Protein AF-A0A2J0LNR8-F1 (afdb_monomer)

Secondary structure (DSSP, 8-state):
---------------------EEEEP-SS------EEEE-SS-TTEEEEEETTEEEEEETTTTEEEEEEE--TT---EEEEEEETTEEEEEESSEEEEEETTS-EEEEEE--GGG----EEEEETTEEEEE-SS-EEEE-TT----EEPPSS-TTS-EEEEEE-SS-EEEEETTEEEEE-TTT--EEEEEEPPP----------------------EEEE-SSEEEEE-SSEEEEEETTS--EEEEEEGGG-SS-EEEEE-SSTTSPEEEEETTEEEEEETTEEEEE-TT--S--EEEEEE-TTS-EEEEETTEEEEE---TTTT---PPPS-----TTS--HHHHHHHHHHHTT--HHHHHHHHHHHHHHTTSPEEEEEEEEE----EEE--SSS---EEEPPPEEEEEEEEE---GGGT--TTHHHHHHHHHHHHHHHHHHHHHHHHHHHHHHHHHHHHHH---HHHHHHHHHHHHHHHHHHHHHHTTTTGGGTT--

Radius of gyration: 35.41 Å; Cα contacts (8 Å, |Δi|>4): 972; chains: 1; bounding box: 135×100×76 Å

pLDDT: mean 75.42, std 16.42, range [25.52, 95.06]

Solvent-accessible surface area (backbone atoms only — not comparable to full-atom values): 28032 Å² total; per-residue (Å²): 138,88,84,85,83,84,81,82,80,80,80,79,77,80,78,75,80,79,63,57,43,34,42,69,50,60,60,67,66,98,66,70,43,35,54,38,60,29,53,44,91,80,46,69,50,34,34,35,38,31,40,94,54,30,36,30,42,34,34,68,85,77,46,44,44,45,84,40,41,74,57,62,87,85,46,87,51,68,58,27,49,45,54,50,92,83,29,38,38,39,20,21,39,58,26,32,35,42,29,39,88,88,35,57,67,45,79,72,44,77,46,55,84,74,30,41,41,22,35,15,52,37,58,46,76,70,28,39,37,38,20,14,39,30,34,41,35,33,28,54,63,95,55,83,60,74,42,76,59,76,57,86,61,72,78,35,37,23,59,41,44,46,51,63,68,71,43,42,36,39,33,34,53,41,34,31,32,44,31,34,79,89,79,56,47,56,43,80,49,45,68,58,73,68,85,79,71,74,81,71,94,63,101,57,99,63,85,78,77,79,76,73,42,43,59,63,39,71,40,70,49,92,62,39,33,39,40,32,43,72,66,24,35,34,43,25,40,72,86,37,80,53,78,42,83,52,34,55,38,91,67,51,96,54,60,73,49,24,53,37,54,55,43,99,87,47,57,48,30,36,18,12,60,62,24,42,31,34,43,55,97,62,39,75,44,74,62,51,54,65,45,74,79,37,34,19,48,22,48,46,55,37,88,79,43,29,34,42,35,25,17,41,86,42,44,31,36,34,79,43,65,86,49,77,76,61,84,70,74,82,70,94,73,73,79,84,60,81,42,48,75,52,70,70,57,53,46,50,39,24,39,59,62,69,65,48,48,72,64,58,56,54,47,52,56,50,53,55,47,52,51,31,72,57,63,50,77,46,78,49,78,47,70,63,79,69,81,40,70,45,72,47,86,58,102,75,64,84,54,77,45,77,59,84,84,52,77,48,73,48,80,47,76,47,72,53,64,58,35,62,82,59,44,84,61,50,64,58,50,50,55,52,46,50,54,40,49,54,52,40,52,52,51,48,53,50,53,52,50,44,54,53,52,34,52,51,42,56,51,46,47,74,69,50,84,52,69,71,60,37,51,55,40,49,51,51,40,51,50,38,49,52,52,47,17,69,50,23,73,49,49,54,67,70,43,48,68,74,107

Foldseek 3Di:
DDDDDDDDDDPPPPPDPDDFFWAFQQEPDPFQFWAAKEAEPPDLQWIWTDTPQFIWIDGNVVSYIDTQEGHPPPFPDFQYWYDAPQWIWTFTFQAIWIAHPNSDIDGLTGDDPCFGRQNEWDDQHQKIWTFTQFAIWIDDHPGSDIDGQDEPLGGFGWNYWDDQNAWIWTFTQQWIWTAGPVVSYIDTLDGHDQPPPPPPPDPDPDPPPRPRWGWQEWDDHQFWIWTDICQAIWIAGPVSPDIDGLEGNVQDPFDFQYWDALDPPGFIWTFGQQAIWTRDRRHTDHNPRNNHRFGWNDWDHGPQSKIWTTTSRGIIIGNDRPPVPDPPDQDPDAPDCVLADDLVVLLVLLCVVVVLDPVVLVVVVVVLLCQQVDKDKDKDKDWPPPDQWDFDPDPDTDDTGGDDTDTDIDIDIDGDNVSNVPDPCVVVSVVVNVVSVVVSVVLSVVLVVLVVVLSVLVSVLVVDPDPVVNVVSVVSNVVSLVVSCVSNVNVRVVSRRPD

Sequence (499 aa):
MRIWLIAFWVLISFGFSSRSVWLLQPVTGHLTRIDRLAGHPRDSRVFYFTSQGGLYKADLAAGQSSLLYTFPSTESSIHSLITAADTIYAAADSGVYAISEDGRGSVIFRASEDERPCAALSAIGETLFVGTSRDVKTRAAGSKSWAVLGGGFHSEPVSRLRSDGTFLYIAAGQKVYRFDPQTGQSQIIFTSASSHVEPEESDSDSPVMNSASSIKDLWVSRQKILIADSSGIFESRVDGQERRLIAAAQLLPAQIHALTVAGESAPVMAATDQGVFYLTDGHWQALRDGMESVAVYDLISMSDGSILAAAQRGIFILSDEKTLAQDAPWPPVFPDFSAEPAIRDVQSLAVHYAEVHPDKISNWRKQARFRAILPDLSIGLDRDAGEFWHWDTGPNPDQLTQGRELVDWGVSVSWDLGDLIWSSDQTSIDSRSKLMVELREDILNQVTRIYFERRRLQYELVRVSDELQKFDTDLKIQEMTALLDGFTGGKFSAAIGKK

Nearest PDB structures (foldseek):
  4a08-assembly1_A  TM=6.086E-01  e=6.485E-09  Homo sapiens
  9bbe-assembly1_A  TM=6.179E-01  e=3.170E-08  Homo sapiens
  7okq-assembly1_A  TM=6.413E-01  e=4.536E-08  Homo sapiens
  6xk9-assembly1_Y  TM=6.038E-01  e=8.829E-07  Homo sapiens
  3i7p-assembly1_A  TM=5.793E-01  e=2.863E-07  Homo sapiens

Mean predicted aligned error: 17.77 Å

Structure (mmCIF, N/CA/C/O backbone):
data_AF-A0A2J0LNR8-F1
#
_entry.id   AF-A0A2J0LNR8-F1
#
loop_
_atom_site.group_PDB
_atom_site.id
_atom_site.type_symbol
_atom_site.label_atom_id
_atom_site.label_alt_id
_atom_site.label_comp_id
_atom_site.label_asym_id
_atom_site.label_entity_id
_atom_site.label_seq_id
_atom_site.pdbx_PDB_ins_code
_atom_site.Cartn_x
_atom_site.Cartn_y
_atom_site.Cartn_z
_atom_site.occupancy
_atom_site.B_iso_or_equiv
_atom_site.auth_seq_id
_atom_site.auth_comp_id
_atom_site.auth_asym_id
_atom_site.auth_atom_id
_atom_site.pdbx_PDB_model_num
ATOM 1 N N . MET A 1 1 ? -27.598 63.183 -17.769 1.00 38.62 1 MET A N 1
ATOM 2 C CA . MET A 1 1 ? -27.177 62.402 -18.951 1.00 38.62 1 MET A CA 1
ATOM 3 C C . MET A 1 1 ? -26.540 61.118 -18.431 1.00 38.62 1 MET A C 1
ATOM 5 O O . MET A 1 1 ? -25.482 61.191 -17.826 1.00 38.62 1 MET A O 1
ATOM 9 N N . ARG A 1 2 ? -27.264 59.991 -18.476 1.00 34.44 2 ARG A N 1
ATOM 10 C CA . ARG A 1 2 ? -26.832 58.691 -17.926 1.00 34.44 2 ARG A CA 1
ATOM 11 C C . ARG A 1 2 ? -26.102 57.911 -19.020 1.00 34.44 2 ARG A C 1
ATOM 13 O O . ARG A 1 2 ? -26.686 57.711 -20.079 1.00 34.44 2 ARG A O 1
ATOM 20 N N . ILE A 1 3 ? -24.880 57.461 -18.753 1.00 35.50 3 ILE A N 1
ATOM 21 C CA . ILE A 1 3 ? -24.162 56.488 -19.585 1.00 35.50 3 ILE A CA 1
ATOM 22 C C . ILE A 1 3 ? -24.225 55.153 -18.842 1.00 35.50 3 ILE A C 1
ATOM 24 O O . ILE A 1 3 ? -23.753 55.048 -17.713 1.00 35.50 3 ILE A O 1
ATOM 28 N N . TRP A 1 4 ? -24.876 54.168 -19.459 1.00 36.56 4 TRP A N 1
ATOM 29 C CA . TRP A 1 4 ? -24.879 52.774 -19.026 1.00 36.56 4 TRP A CA 1
ATOM 30 C C . TRP A 1 4 ? -23.695 52.058 -19.676 1.00 36.56 4 TRP A C 1
ATOM 32 O O . TRP A 1 4 ? -23.565 52.068 -20.898 1.00 36.56 4 TRP A O 1
ATOM 42 N N . LEU A 1 5 ? -22.857 51.428 -18.857 1.00 32.38 5 LEU A N 1
ATOM 43 C CA . LEU A 1 5 ? -21.805 50.505 -19.277 1.00 32.38 5 LEU A CA 1
ATOM 44 C C . LEU A 1 5 ? -22.320 49.096 -18.964 1.00 32.38 5 LEU A C 1
ATOM 46 O O . LEU A 1 5 ? -22.409 48.705 -17.803 1.00 32.38 5 LEU A O 1
ATOM 50 N N . ILE A 1 6 ? -22.745 48.369 -19.997 1.00 36.88 6 ILE A N 1
ATOM 51 C CA . ILE A 1 6 ? -23.142 46.962 -19.891 1.00 36.88 6 ILE A CA 1
ATOM 52 C C . ILE A 1 6 ? -21.873 46.135 -20.096 1.00 36.88 6 ILE A C 1
ATOM 54 O O . ILE A 1 6 ? -21.364 46.039 -21.210 1.00 36.88 6 ILE A O 1
ATOM 58 N N . ALA A 1 7 ? -21.346 45.567 -19.012 1.00 30.92 7 ALA A N 1
ATOM 59 C CA . ALA A 1 7 ? -20.308 44.546 -19.061 1.00 30.92 7 ALA A CA 1
ATOM 60 C C . ALA A 1 7 ? -20.980 43.180 -19.256 1.00 30.92 7 ALA A C 1
ATOM 62 O O . ALA A 1 7 ? -21.702 42.701 -18.382 1.00 30.92 7 ALA A O 1
ATOM 63 N N . PHE A 1 8 ? -20.769 42.575 -20.422 1.00 30.36 8 PHE A N 1
ATOM 64 C CA . PHE A 1 8 ? -21.250 41.238 -20.756 1.00 30.36 8 PHE A CA 1
ATOM 65 C C . PHE A 1 8 ? -20.290 40.213 -20.132 1.00 30.36 8 PHE A C 1
ATOM 67 O O . PHE A 1 8 ? -19.187 40.004 -20.631 1.00 30.36 8 PHE A O 1
ATOM 74 N N . TRP A 1 9 ? -20.675 39.610 -19.006 1.00 29.94 9 TRP A N 1
ATOM 75 C CA . TRP A 1 9 ? -19.974 38.449 -18.454 1.00 29.94 9 TRP A CA 1
ATOM 76 C C . TRP A 1 9 ? -20.380 37.210 -19.254 1.00 29.94 9 TRP A C 1
ATOM 78 O O . TRP A 1 9 ? -21.491 36.702 -19.109 1.00 29.94 9 TRP A O 1
ATOM 88 N N . VAL A 1 10 ? -19.480 36.725 -20.110 1.00 28.36 10 VAL A N 1
ATOM 89 C CA . VAL A 1 10 ? -19.582 35.381 -20.687 1.00 28.36 10 VAL A CA 1
ATOM 90 C C . VAL A 1 10 ? -19.188 34.397 -19.588 1.00 28.36 10 VAL A C 1
ATOM 92 O O . VAL A 1 10 ? -18.012 34.235 -19.273 1.00 28.36 10 VAL A O 1
ATOM 95 N N . LEU A 1 11 ? -20.188 33.772 -18.966 1.00 30.03 11 LEU A N 1
ATOM 96 C CA . LEU A 1 11 ? -19.998 32.580 -18.146 1.00 30.03 11 LEU A CA 1
ATOM 97 C C . LEU A 1 11 ? -19.557 31.440 -19.071 1.00 30.03 11 LEU A C 1
ATOM 99 O O . LEU A 1 11 ? -20.366 30.877 -19.806 1.00 30.03 11 LEU A O 1
ATOM 103 N N . ILE A 1 12 ? -18.264 31.120 -19.044 1.00 29.30 12 ILE A N 1
ATOM 104 C CA . ILE A 1 12 ? -17.744 29.869 -19.593 1.00 29.30 12 ILE A CA 1
ATOM 105 C C . ILE A 1 12 ? -18.153 28.774 -18.611 1.00 29.30 12 ILE A C 1
ATOM 107 O O . ILE A 1 12 ? -17.525 28.563 -17.573 1.00 29.30 12 ILE A O 1
ATOM 111 N N . SER A 1 13 ? -19.263 28.116 -18.919 1.00 25.52 13 SER A N 1
ATOM 112 C CA . SER A 1 13 ? -19.670 26.872 -18.283 1.00 25.52 13 SER A CA 1
ATOM 113 C C . SER A 1 13 ? -18.634 25.809 -18.650 1.00 25.52 13 SER A C 1
ATOM 115 O O . SER A 1 13 ? -18.657 25.281 -19.760 1.00 25.52 13 SER A O 1
ATOM 117 N N . PHE A 1 14 ? -17.701 25.509 -17.747 1.00 30.00 14 PHE A N 1
ATOM 118 C CA . PHE A 1 14 ? -16.858 24.322 -17.865 1.00 30.00 14 PHE A CA 1
ATOM 119 C C . PHE A 1 14 ? -17.762 23.087 -17.801 1.00 30.00 14 PHE A C 1
ATOM 121 O O . PHE A 1 14 ? -18.180 22.653 -16.728 1.00 30.00 14 PHE A O 1
ATOM 128 N N . GLY A 1 15 ? -18.099 22.537 -18.964 1.00 26.75 15 GLY A N 1
ATOM 129 C CA . GLY A 1 15 ? -18.633 21.189 -19.075 1.00 26.75 15 GLY A CA 1
ATOM 130 C C . GLY A 1 15 ? -17.503 20.204 -18.810 1.00 26.75 15 GLY A C 1
ATOM 131 O O . GLY A 1 15 ? -16.848 19.760 -19.745 1.00 26.75 15 GLY A O 1
ATOM 132 N N . PHE A 1 16 ? -17.235 19.898 -17.541 1.00 30.64 16 PHE A N 1
ATOM 133 C CA . PHE A 1 16 ? -16.340 18.805 -17.175 1.00 30.64 16 PHE A CA 1
ATOM 134 C C . PHE A 1 16 ? -16.970 17.490 -17.647 1.00 30.64 16 PHE A C 1
ATOM 136 O O . PHE A 1 16 ? -17.962 17.037 -17.076 1.00 30.64 16 PHE A O 1
ATOM 143 N N . SER A 1 17 ? -16.413 16.865 -18.688 1.00 33.03 17 SER A N 1
ATOM 144 C CA . SER A 1 17 ? -16.651 15.439 -18.906 1.00 33.03 17 SER A CA 1
ATOM 145 C C . SER A 1 17 ? -15.906 14.697 -17.796 1.00 33.03 17 SER A C 1
ATOM 147 O O . SER A 1 17 ? -14.675 14.703 -17.772 1.00 33.03 17 SER A O 1
ATOM 149 N N . SER A 1 18 ? -16.642 14.121 -16.849 1.00 38.06 18 SER A N 1
ATOM 150 C CA . SER A 1 18 ? -16.108 13.328 -15.742 1.00 38.06 18 SER A CA 1
ATOM 151 C C . SER A 1 18 ? -15.303 12.152 -16.295 1.00 38.06 18 SER A C 1
ATOM 153 O O . SER A 1 18 ? -15.901 11.222 -16.824 1.00 38.06 18 SER A O 1
ATOM 155 N N . ARG A 1 19 ? -13.970 12.191 -16.224 1.00 44.50 19 ARG A N 1
ATOM 156 C CA . ARG A 1 19 ? -13.116 11.000 -16.332 1.00 44.50 19 ARG A CA 1
ATOM 157 C C . ARG A 1 19 ? -12.392 10.803 -15.006 1.00 44.50 19 ARG A C 1
ATOM 159 O O . ARG A 1 19 ? -11.930 11.764 -14.396 1.00 44.50 19 ARG A O 1
ATOM 166 N N . SER A 1 20 ? -12.268 9.544 -14.609 1.00 51.78 20 SER A N 1
ATOM 167 C CA . SER A 1 20 ? -11.543 9.079 -13.427 1.00 51.78 20 SER A CA 1
ATOM 168 C C . SER A 1 20 ? -10.029 9.174 -13.662 1.00 51.78 20 SER A C 1
ATOM 170 O O . SER A 1 20 ? -9.420 8.214 -14.121 1.00 51.78 20 SER A O 1
ATOM 172 N N . VAL A 1 21 ? -9.424 10.335 -13.400 1.00 55.66 21 VAL A N 1
ATOM 173 C CA . VAL A 1 21 ? -7.973 10.559 -13.552 1.00 55.66 21 VAL A CA 1
ATOM 174 C C . VAL A 1 21 ? -7.327 10.683 -12.177 1.00 55.66 21 VAL A C 1
ATOM 176 O O . VAL A 1 21 ? -7.830 11.418 -11.326 1.00 55.66 21 VAL A O 1
ATOM 179 N N . TRP A 1 22 ? -6.204 9.996 -11.971 1.00 64.94 22 TRP A N 1
ATOM 180 C CA . TRP A 1 22 ? -5.363 10.200 -10.798 1.00 64.94 22 TRP A CA 1
ATOM 181 C C . TRP A 1 22 ? -4.714 11.579 -10.855 1.00 64.94 22 TRP A C 1
ATOM 183 O O . TRP A 1 22 ? -3.966 11.899 -11.777 1.00 64.94 22 TRP A O 1
ATOM 193 N N . LEU A 1 23 ? -4.965 12.395 -9.844 1.00 57.62 23 LEU A N 1
ATOM 194 C CA . LEU A 1 23 ? -4.319 13.686 -9.685 1.00 57.62 23 LEU A CA 1
ATOM 195 C C . LEU A 1 23 ? -3.200 13.543 -8.661 1.00 57.62 23 LEU A C 1
ATOM 197 O O . LEU A 1 23 ? -3.458 13.224 -7.500 1.00 57.62 23 LEU A O 1
ATOM 201 N N . LEU A 1 24 ? -1.955 13.769 -9.092 1.00 63.88 24 LEU A N 1
ATOM 202 C CA . LEU A 1 24 ? -0.829 13.890 -8.172 1.00 63.88 24 LEU A CA 1
ATOM 203 C C . LEU A 1 24 ? -1.090 15.086 -7.260 1.00 63.88 24 LEU A C 1
ATOM 205 O O . LEU A 1 24 ? -1.192 16.224 -7.722 1.00 63.88 24 LEU A O 1
ATOM 209 N N . GLN A 1 25 ? -1.160 14.830 -5.962 1.00 62.31 25 GLN A N 1
ATOM 210 C CA . GLN A 1 25 ? -1.239 15.895 -4.990 1.00 62.31 25 GLN A CA 1
ATOM 211 C C . GLN A 1 25 ? 0.173 16.423 -4.732 1.00 62.31 25 GLN A C 1
ATOM 213 O O . GLN A 1 25 ? 1.034 15.652 -4.296 1.00 62.31 25 GLN A O 1
ATOM 218 N N . PRO A 1 26 ? 0.451 17.715 -4.983 1.00 53.97 26 PRO A N 1
ATOM 219 C CA . PRO A 1 26 ? 1.722 18.292 -4.595 1.00 53.97 26 PRO A CA 1
ATOM 220 C C . PRO A 1 26 ? 1.810 18.246 -3.071 1.00 53.97 26 PRO A C 1
ATOM 222 O O . PRO A 1 26 ? 0.948 18.758 -2.361 1.00 53.97 26 PRO A O 1
ATOM 225 N N . VAL A 1 27 ? 2.852 17.593 -2.573 1.00 59.16 27 VAL A N 1
ATOM 226 C CA . VAL A 1 27 ? 3.160 17.540 -1.148 1.00 59.16 27 VAL A CA 1
ATOM 227 C C . VAL A 1 27 ? 4.401 18.391 -0.934 1.00 59.16 27 VAL A C 1
ATOM 229 O O . VAL A 1 27 ? 5.381 18.275 -1.672 1.00 59.16 27 VAL A O 1
ATOM 232 N N . THR A 1 28 ? 4.362 19.301 0.033 1.00 51.78 28 THR A N 1
ATOM 233 C CA . THR A 1 28 ? 5.479 20.216 0.274 1.00 51.78 28 THR A CA 1
ATOM 234 C C . THR A 1 28 ? 6.602 19.485 1.007 1.00 51.78 28 THR A C 1
ATOM 236 O O . THR A 1 28 ? 6.441 19.096 2.162 1.00 51.78 28 THR A O 1
ATOM 239 N N . GLY A 1 29 ? 7.753 19.335 0.346 1.00 50.97 29 GLY A N 1
ATOM 240 C CA . GLY A 1 29 ? 8.950 18.672 0.879 1.00 50.97 29 GLY A CA 1
ATOM 241 C C . GLY A 1 29 ? 9.417 17.514 -0.007 1.00 50.97 29 GLY A C 1
ATOM 242 O O . GLY A 1 29 ? 8.621 16.898 -0.708 1.00 50.97 29 GLY A O 1
ATOM 243 N N . HIS A 1 30 ? 10.719 17.210 0.001 1.00 54.03 30 HIS A N 1
ATOM 244 C CA . HIS A 1 30 ? 11.277 16.047 -0.704 1.00 54.03 30 HIS A CA 1
ATOM 245 C C . HIS A 1 30 ? 10.894 14.744 0.017 1.00 54.03 30 HIS A C 1
ATOM 247 O O . HIS A 1 30 ? 11.699 14.157 0.736 1.00 54.03 30 HIS A O 1
ATOM 253 N N . LEU A 1 31 ? 9.650 14.302 -0.150 1.00 62.53 31 LEU A N 1
ATOM 254 C CA . LEU A 1 31 ? 9.167 13.023 0.364 1.00 62.53 31 LEU A CA 1
ATOM 255 C C . LEU A 1 31 ? 9.385 11.948 -0.703 1.00 62.53 31 LEU A C 1
ATOM 257 O O . LEU A 1 31 ? 9.000 12.118 -1.857 1.00 62.53 31 LEU A O 1
ATOM 261 N N . THR A 1 32 ? 10.045 10.853 -0.327 1.00 65.44 32 THR A N 1
ATOM 262 C CA . THR A 1 32 ? 10.521 9.829 -1.277 1.00 65.44 32 THR A CA 1
ATOM 263 C C . THR A 1 32 ? 9.726 8.532 -1.243 1.00 65.44 32 THR A C 1
ATOM 265 O O . THR A 1 32 ? 9.966 7.668 -2.079 1.00 65.44 32 THR A O 1
ATOM 268 N N . ARG A 1 33 ? 8.894 8.326 -0.217 1.00 81.19 33 ARG A N 1
ATOM 269 C CA . ARG A 1 33 ? 8.086 7.119 -0.037 1.00 81.19 33 ARG A CA 1
ATOM 270 C C . ARG A 1 33 ? 7.008 7.375 1.004 1.00 81.19 33 ARG A C 1
ATOM 272 O O . ARG A 1 33 ? 7.315 7.831 2.100 1.00 81.19 33 ARG A O 1
ATOM 279 N N . ILE A 1 34 ? 5.771 7.045 0.657 1.00 85.00 34 ILE A N 1
ATOM 280 C CA . ILE A 1 34 ? 4.620 7.184 1.544 1.00 85.00 34 ILE A CA 1
ATOM 281 C C . ILE A 1 34 ? 4.162 5.786 1.926 1.00 85.00 34 ILE A C 1
ATOM 283 O O . ILE A 1 34 ? 3.877 4.971 1.052 1.00 85.00 34 ILE 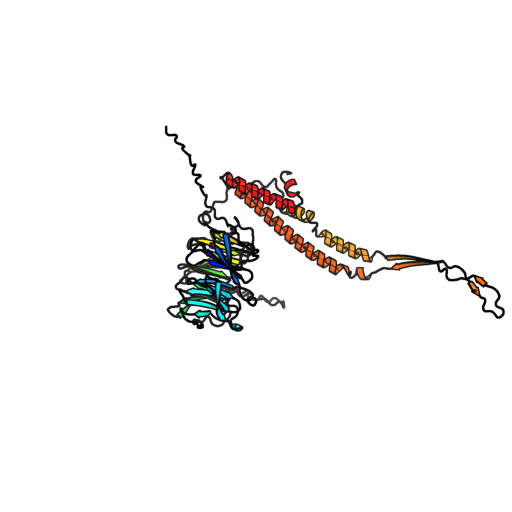A O 1
ATOM 287 N N . ASP A 1 35 ? 4.149 5.502 3.224 1.00 87.00 35 ASP A N 1
ATOM 288 C CA . ASP A 1 35 ? 3.966 4.140 3.724 1.00 87.00 35 ASP A CA 1
ATOM 289 C C . ASP A 1 35 ? 2.505 3.831 4.058 1.00 87.00 35 ASP A C 1
ATOM 291 O O . ASP A 1 35 ? 2.012 2.756 3.712 1.00 87.00 35 ASP A O 1
ATOM 295 N N . ARG A 1 36 ? 1.813 4.754 4.738 1.00 90.50 36 ARG A N 1
ATOM 296 C CA . ARG A 1 36 ? 0.433 4.575 5.214 1.00 90.50 36 ARG A CA 1
ATOM 297 C C . ARG A 1 36 ? -0.382 5.850 5.104 1.00 90.50 36 ARG A C 1
ATOM 299 O O . ARG A 1 36 ? 0.167 6.943 5.257 1.00 90.50 36 ARG A O 1
ATOM 306 N N . LEU A 1 37 ? -1.686 5.683 4.896 1.00 92.06 37 LEU A N 1
ATOM 307 C CA . LEU A 1 37 ? -2.675 6.756 4.816 1.00 92.06 37 LEU A CA 1
ATOM 308 C C . LEU A 1 37 ? -3.789 6.577 5.849 1.00 92.06 37 LEU A C 1
ATOM 310 O O . LEU A 1 37 ? -4.173 5.463 6.193 1.00 92.06 37 LEU A O 1
ATOM 314 N N . ALA A 1 38 ? -4.345 7.692 6.314 1.00 91.62 38 ALA A N 1
ATOM 315 C CA . ALA A 1 38 ? -5.587 7.719 7.075 1.00 91.62 38 ALA A CA 1
ATOM 316 C C . ALA A 1 38 ? -6.373 8.997 6.762 1.00 91.62 38 ALA A C 1
ATOM 318 O O . ALA A 1 38 ? -5.840 10.098 6.865 1.00 91.62 38 ALA A O 1
ATOM 319 N N . GLY A 1 39 ? -7.644 8.863 6.390 1.00 88.75 39 GLY A N 1
ATOM 320 C CA . GLY A 1 39 ? -8.534 10.007 6.178 1.00 88.75 39 GLY A CA 1
ATOM 321 C C . GLY A 1 39 ? -9.025 10.583 7.502 1.00 88.75 39 GLY A C 1
ATOM 322 O O . GLY A 1 39 ? -9.144 9.855 8.481 1.00 88.75 39 GLY A O 1
ATOM 323 N N . HIS A 1 40 ? -9.336 11.876 7.558 1.00 86.81 40 HIS A N 1
ATOM 324 C CA . HIS A 1 40 ? -9.956 12.459 8.745 1.00 86.81 40 HIS A CA 1
ATOM 325 C C . HIS A 1 40 ? -11.410 11.957 8.893 1.00 86.81 40 HIS A C 1
ATOM 327 O O . HIS A 1 40 ? -12.162 11.911 7.920 1.00 86.81 40 HIS A O 1
ATOM 333 N N . PRO A 1 41 ? -11.886 11.642 10.115 1.00 80.50 41 PRO A N 1
ATOM 334 C CA . PRO A 1 41 ? -13.186 10.988 10.332 1.00 80.50 41 PRO A CA 1
ATOM 335 C C . PRO A 1 41 ? -14.427 11.836 9.995 1.00 80.50 41 PRO A C 1
ATOM 337 O O . PRO A 1 41 ? -15.550 11.358 10.134 1.00 80.50 41 PRO A O 1
ATOM 340 N N . ARG A 1 42 ? -14.257 13.109 9.622 1.00 81.38 42 ARG A N 1
ATOM 341 C CA . ARG A 1 42 ? -15.347 14.093 9.474 1.00 81.38 42 ARG A CA 1
ATOM 342 C C . ARG A 1 42 ? -15.088 15.059 8.328 1.00 81.38 42 ARG A C 1
ATOM 344 O O . ARG A 1 42 ? -16.026 15.411 7.625 1.00 81.38 42 ARG A O 1
ATOM 351 N N . ASP A 1 43 ? -13.837 15.469 8.145 1.00 84.19 43 ASP A N 1
ATOM 352 C CA . ASP A 1 43 ? -13.436 16.350 7.056 1.00 84.19 43 ASP A CA 1
ATOM 353 C C . ASP A 1 43 ? -12.845 15.537 5.900 1.00 84.19 43 ASP A C 1
ATOM 355 O O . ASP A 1 43 ? -11.756 14.985 6.017 1.00 84.19 43 ASP A O 1
ATOM 359 N N . SER A 1 44 ? -13.545 15.463 4.768 1.00 81.44 44 SER A N 1
ATOM 360 C CA . SER A 1 44 ? -13.044 14.721 3.607 1.00 81.44 44 SER A CA 1
ATOM 361 C C . SER A 1 44 ? -11.856 15.401 2.920 1.00 81.44 44 SER A C 1
ATOM 363 O O . SER A 1 44 ? -11.228 14.789 2.067 1.00 81.44 44 SER A O 1
ATOM 365 N N . ARG A 1 45 ? -11.513 16.644 3.292 1.00 82.56 45 ARG A N 1
ATOM 366 C CA . ARG A 1 45 ? -10.379 17.392 2.723 1.00 82.56 45 ARG A CA 1
ATOM 367 C C . ARG A 1 45 ? -9.063 17.097 3.417 1.00 82.56 45 ARG A C 1
ATOM 369 O O . ARG A 1 45 ? -8.007 17.364 2.852 1.00 82.56 45 ARG A O 1
ATOM 376 N N . VAL A 1 46 ? -9.121 16.588 4.642 1.00 87.69 46 VAL A N 1
ATOM 377 C CA . VAL A 1 46 ? -7.945 16.393 5.480 1.00 87.69 46 VAL A CA 1
ATOM 378 C C . VAL A 1 46 ? -7.607 14.916 5.539 1.00 87.69 46 VAL A C 1
ATOM 380 O O . VAL A 1 46 ? -8.456 14.068 5.813 1.00 87.69 46 VAL A O 1
ATOM 383 N N . PHE A 1 47 ? -6.334 14.608 5.342 1.00 90.38 47 PHE A N 1
ATOM 384 C CA . PHE A 1 47 ? -5.815 13.267 5.551 1.00 90.38 47 PHE A CA 1
ATOM 385 C C . PHE A 1 47 ? -4.421 13.316 6.166 1.00 90.38 47 PHE A C 1
ATOM 387 O O . PHE A 1 47 ? -3.738 14.343 6.198 1.00 90.38 47 PHE A O 1
ATOM 394 N N . TYR A 1 48 ? -4.016 12.168 6.677 1.00 91.81 48 TYR A N 1
ATOM 395 C CA . TYR A 1 48 ? -2.768 11.950 7.370 1.00 91.81 48 TYR A CA 1
ATOM 396 C C . TYR A 1 48 ? -1.972 10.882 6.644 1.00 91.81 48 TYR A C 1
ATOM 398 O O . TYR A 1 48 ? -2.537 9.907 6.143 1.00 91.81 48 TYR A O 1
ATOM 406 N N . PHE A 1 49 ? -0.659 11.054 6.596 1.00 91.56 49 PHE A N 1
ATOM 407 C CA . PHE A 1 49 ? 0.216 10.084 5.958 1.00 91.56 49 PHE A CA 1
ATOM 408 C C . PHE A 1 49 ? 1.551 9.968 6.678 1.00 91.56 49 PHE A C 1
ATOM 410 O O . PHE A 1 49 ? 2.010 10.915 7.323 1.00 91.56 49 PHE A O 1
ATOM 417 N N . THR A 1 50 ? 2.187 8.806 6.557 1.00 90.62 50 THR A N 1
ATOM 418 C CA . THR A 1 50 ? 3.528 8.577 7.102 1.00 90.62 50 THR A CA 1
ATOM 419 C C . THR A 1 50 ? 4.574 8.487 6.004 1.00 90.62 50 THR A C 1
ATOM 421 O O . THR A 1 50 ? 4.363 7.828 4.987 1.00 90.62 50 THR A O 1
ATOM 424 N N . SER A 1 51 ? 5.716 9.134 6.225 1.00 87.06 51 SER A N 1
ATOM 425 C CA . SER A 1 51 ? 6.882 9.084 5.339 1.00 87.06 51 SER A CA 1
ATOM 426 C C . SER A 1 51 ? 8.151 9.248 6.166 1.00 87.06 51 SER A C 1
ATOM 428 O O . SER A 1 51 ? 8.235 10.173 6.972 1.00 87.06 51 SER A O 1
ATOM 430 N N . GLN A 1 52 ? 9.144 8.377 5.958 1.00 82.00 52 GLN A N 1
ATOM 431 C CA . GLN A 1 52 ? 10.471 8.455 6.598 1.00 82.00 52 GLN A CA 1
ATOM 432 C C . GLN A 1 52 ? 10.424 8.626 8.137 1.00 82.00 52 GLN A C 1
ATOM 434 O O . GLN A 1 52 ? 11.209 9.375 8.713 1.00 82.00 52 GLN A O 1
ATOM 439 N N . GLY A 1 53 ? 9.477 7.971 8.817 1.00 81.19 53 GLY A N 1
ATOM 440 C CA . GLY A 1 53 ? 9.330 8.083 10.278 1.00 81.19 53 GLY A CA 1
ATOM 441 C C . GLY A 1 53 ? 8.705 9.400 10.769 1.00 81.19 53 GLY A C 1
ATOM 442 O O . GLY A 1 53 ? 8.702 9.669 11.969 1.00 81.19 53 GLY A O 1
ATOM 443 N N . GLY A 1 54 ? 8.145 10.218 9.875 1.00 88.12 54 GLY A N 1
ATOM 444 C CA . GLY A 1 54 ? 7.287 11.355 10.210 1.00 88.12 54 GLY A CA 1
ATOM 445 C C . GLY A 1 54 ? 5.814 11.065 9.920 1.00 88.12 54 GLY A C 1
ATOM 446 O O . GLY A 1 54 ? 5.491 10.345 8.975 1.00 88.12 54 GLY A O 1
ATOM 447 N N . LEU A 1 55 ? 4.924 11.648 10.721 1.00 91.88 55 LEU A N 1
ATOM 448 C CA . LEU A 1 55 ? 3.490 11.760 10.470 1.00 91.88 55 LEU A CA 1
ATOM 449 C C . LEU A 1 55 ? 3.187 13.176 9.982 1.00 91.88 55 LEU A C 1
ATOM 451 O O . LEU A 1 55 ? 3.516 14.154 10.656 1.00 91.88 55 LEU A O 1
ATOM 455 N N . TYR A 1 56 ? 2.515 13.279 8.846 1.00 90.44 56 TYR A N 1
ATOM 456 C CA . TYR A 1 56 ? 2.172 14.538 8.201 1.00 90.44 56 TYR A CA 1
ATOM 457 C C . TYR A 1 56 ? 0.656 14.695 8.109 1.00 90.44 56 TYR A C 1
ATOM 459 O O . TYR A 1 56 ? -0.068 13.712 7.945 1.00 90.44 56 TYR A O 1
ATOM 467 N N . LYS A 1 57 ? 0.190 15.941 8.194 1.00 90.81 57 LYS A N 1
ATOM 468 C CA . LYS A 1 57 ? -1.191 16.347 7.920 1.00 90.81 57 LYS A CA 1
ATOM 469 C C . LYS A 1 57 ? -1.218 17.052 6.571 1.00 90.81 57 LYS A C 1
ATOM 471 O O . LYS A 1 57 ? -0.421 17.963 6.356 1.00 90.81 57 LYS A O 1
ATOM 476 N N . ALA A 1 58 ? -2.118 16.650 5.684 1.00 87.56 58 ALA A N 1
ATOM 477 C CA . ALA A 1 58 ? -2.311 17.276 4.383 1.00 87.56 58 ALA A CA 1
ATOM 478 C C . ALA A 1 58 ? -3.755 17.733 4.188 1.00 87.56 58 ALA A C 1
ATOM 480 O O . ALA A 1 58 ? -4.696 17.100 4.668 1.00 87.56 58 ALA A O 1
ATOM 481 N N . ASP A 1 59 ? -3.896 18.839 3.460 1.00 83.62 59 ASP A N 1
ATOM 482 C CA . ASP A 1 59 ? -5.171 19.393 3.015 1.00 83.62 59 ASP A CA 1
ATOM 483 C C . ASP A 1 59 ? -5.252 19.300 1.484 1.00 83.62 59 ASP A C 1
ATOM 485 O O . ASP A 1 59 ? -4.399 19.829 0.759 1.00 83.62 59 ASP A O 1
ATOM 489 N N . LEU A 1 60 ? -6.278 18.599 1.000 1.00 74.62 60 LEU A N 1
ATOM 490 C CA . LEU A 1 60 ? -6.568 18.371 -0.414 1.00 74.62 60 LEU A CA 1
ATOM 491 C C . LEU A 1 60 ? -6.844 19.667 -1.182 1.00 74.62 60 LEU A C 1
ATOM 493 O O . LEU A 1 60 ? -6.435 19.786 -2.334 1.00 74.62 60 LEU A O 1
ATOM 497 N N . ALA A 1 61 ? -7.510 20.645 -0.566 1.00 70.88 61 ALA A N 1
ATOM 498 C CA . ALA A 1 61 ? -7.870 21.901 -1.220 1.00 70.88 61 ALA A CA 1
ATOM 499 C C . ALA A 1 61 ? -6.689 22.875 -1.282 1.00 70.88 61 ALA A C 1
ATOM 501 O O . ALA A 1 61 ? -6.530 23.597 -2.267 1.00 70.88 61 ALA A O 1
ATOM 502 N N . ALA A 1 62 ? -5.864 22.903 -0.233 1.00 67.75 62 ALA A N 1
ATOM 503 C CA . ALA A 1 62 ? -4.711 23.796 -0.169 1.00 67.75 62 ALA A CA 1
ATOM 504 C C . ALA A 1 62 ? -3.474 23.242 -0.897 1.00 67.75 62 ALA A C 1
ATOM 506 O O . ALA A 1 62 ? -2.578 24.018 -1.230 1.00 67.75 62 ALA A O 1
ATOM 507 N N . GLY A 1 63 ? -3.389 21.921 -1.115 1.00 68.19 63 GLY A N 1
ATOM 508 C CA . GLY A 1 63 ? -2.184 21.279 -1.657 1.00 68.19 63 GLY A CA 1
ATOM 509 C C . GLY A 1 63 ? -0.964 21.470 -0.749 1.00 68.19 63 GLY A C 1
ATOM 510 O O . GLY A 1 63 ? 0.168 21.552 -1.218 1.00 68.19 63 GLY A O 1
ATOM 511 N N . GLN A 1 64 ? -1.201 21.626 0.555 1.00 74.00 64 GLN A N 1
ATOM 512 C CA . GLN A 1 64 ? -0.171 21.867 1.559 1.00 74.00 64 GLN A CA 1
ATOM 513 C C . GLN A 1 64 ? -0.123 20.704 2.539 1.00 74.00 64 GLN A C 1
ATOM 515 O O . GLN A 1 64 ? -1.155 20.143 2.913 1.00 74.00 64 GLN A O 1
ATOM 520 N N . SER A 1 65 ? 1.088 20.379 2.985 1.00 83.81 65 SER A N 1
ATOM 521 C CA . SER A 1 65 ? 1.316 19.376 4.018 1.00 83.81 65 SER A CA 1
ATOM 522 C C . SER A 1 65 ? 2.250 19.905 5.094 1.00 83.81 65 SER A C 1
ATOM 524 O O . SER A 1 65 ? 3.287 20.494 4.789 1.00 83.81 65 SER A O 1
ATOM 526 N N . SER A 1 66 ? 1.934 19.635 6.352 1.00 86.25 66 SER A N 1
ATOM 527 C CA . SER A 1 66 ? 2.779 19.985 7.490 1.00 86.25 66 SER A CA 1
ATOM 528 C C . SER A 1 66 ? 3.165 18.742 8.281 1.00 86.25 66 SER A C 1
ATOM 530 O O . SER A 1 66 ? 2.393 17.790 8.407 1.00 86.25 66 SER A O 1
ATOM 532 N N . LEU A 1 67 ? 4.391 18.739 8.807 1.00 89.31 67 LEU A N 1
ATOM 533 C CA . LEU A 1 67 ? 4.837 17.717 9.748 1.00 89.31 67 LEU A CA 1
ATOM 534 C C . LEU A 1 67 ? 4.062 17.892 11.056 1.00 89.31 67 LEU A C 1
ATOM 536 O O . LEU A 1 67 ? 4.121 18.955 11.672 1.00 89.31 67 LEU A O 1
ATOM 540 N N . LEU A 1 68 ? 3.350 16.846 11.465 1.00 90.56 68 LEU A N 1
ATOM 541 C CA . LEU A 1 68 ? 2.529 16.838 12.670 1.00 90.56 68 LEU A CA 1
ATOM 542 C C . LEU A 1 68 ? 3.269 16.205 13.851 1.00 90.56 68 LEU A C 1
ATOM 544 O O . LEU A 1 68 ? 3.208 16.715 14.966 1.00 90.56 68 LEU A O 1
ATOM 548 N N . TYR A 1 69 ? 3.967 15.093 13.615 1.00 90.62 69 TYR A N 1
ATOM 549 C CA . TYR A 1 69 ? 4.698 14.370 14.653 1.00 90.62 69 TYR A CA 1
ATOM 550 C C . TYR A 1 69 ? 5.886 13.613 14.057 1.00 90.62 69 TYR A C 1
ATOM 552 O O . TYR A 1 69 ? 5.781 13.050 12.971 1.00 90.62 69 TYR A O 1
ATOM 560 N N . THR A 1 70 ? 7.000 13.556 14.783 1.00 91.25 70 THR A N 1
ATOM 561 C CA . THR A 1 70 ? 8.171 12.754 14.404 1.00 91.25 70 THR A CA 1
ATOM 562 C C . THR A 1 70 ? 8.269 11.562 15.336 1.00 91.25 70 THR A C 1
ATOM 564 O O . THR A 1 70 ? 8.361 11.733 16.555 1.00 91.25 70 THR A O 1
ATOM 567 N N . PHE A 1 71 ? 8.251 10.355 14.774 1.00 88.75 71 PHE A N 1
ATOM 568 C CA . PHE A 1 71 ? 8.438 9.145 15.561 1.00 88.75 71 PHE A CA 1
ATOM 569 C C . PHE A 1 71 ? 9.895 9.038 16.042 1.00 88.75 71 PHE A C 1
ATOM 571 O O . PHE A 1 71 ? 10.808 9.566 15.400 1.00 88.75 71 PHE A O 1
ATOM 578 N N . PRO A 1 72 ? 10.144 8.373 17.184 1.00 86.19 72 PRO A N 1
ATOM 579 C CA . PRO A 1 72 ? 11.504 8.082 17.621 1.00 86.19 72 PRO A CA 1
ATOM 580 C C . PRO A 1 72 ? 12.280 7.318 16.542 1.00 86.19 72 PRO A C 1
ATOM 582 O O . PRO A 1 72 ? 11.724 6.438 15.892 1.00 86.19 72 PRO A O 1
ATOM 585 N N . SER A 1 73 ? 13.582 7.585 16.406 1.00 77.12 73 SER A N 1
ATOM 586 C CA . SER A 1 73 ? 14.447 6.921 15.413 1.00 77.12 73 SER A CA 1
ATOM 587 C C . SER A 1 73 ? 14.586 5.405 15.601 1.00 77.12 73 SER A C 1
ATOM 589 O O . SER A 1 73 ? 15.140 4.730 14.740 1.00 77.12 73 SER A O 1
ATOM 591 N N . THR A 1 74 ? 14.115 4.871 16.730 1.00 74.06 74 THR A N 1
ATOM 592 C CA . THR A 1 74 ? 14.042 3.432 17.000 1.00 74.06 74 THR A CA 1
ATOM 593 C C . THR A 1 74 ? 12.926 2.735 16.231 1.00 74.06 74 THR A C 1
ATOM 595 O O . THR A 1 74 ? 12.976 1.517 16.093 1.00 74.06 74 THR A O 1
ATOM 598 N N . GLU A 1 75 ? 11.919 3.472 15.757 1.00 78.88 75 GLU A N 1
ATOM 599 C CA . GLU A 1 75 ? 10.843 2.902 14.951 1.00 78.88 75 GLU A CA 1
ATOM 600 C C . GLU A 1 75 ? 11.302 2.794 13.502 1.00 78.88 75 GLU A C 1
ATOM 602 O O . GLU A 1 75 ? 11.548 3.802 12.837 1.00 78.88 75 GLU A O 1
ATOM 607 N N . SER A 1 76 ? 11.421 1.561 13.011 1.00 69.75 76 SER A N 1
ATOM 608 C CA . SER A 1 76 ? 11.886 1.318 11.648 1.00 69.75 76 SER A CA 1
ATOM 609 C C . SER A 1 76 ? 10.762 1.478 10.627 1.00 69.75 76 SER A C 1
ATOM 611 O O . SER A 1 76 ? 11.016 1.813 9.470 1.00 69.75 76 SER A O 1
ATOM 613 N N . SER A 1 77 ? 9.510 1.244 11.036 1.00 82.94 77 SER A N 1
ATOM 614 C CA . SER A 1 77 ? 8.340 1.323 10.162 1.00 82.94 77 SER A CA 1
ATOM 615 C C . SER A 1 77 ? 7.039 1.536 10.938 1.00 82.94 77 SER A C 1
ATOM 617 O O . SER A 1 77 ? 6.868 1.054 12.058 1.00 82.94 77 SER A O 1
ATOM 619 N N . ILE A 1 78 ? 6.096 2.239 10.306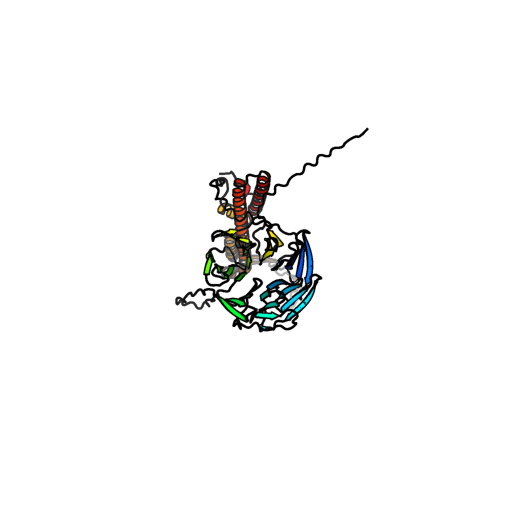 1.00 91.00 78 ILE A N 1
ATOM 620 C CA . ILE A 1 78 ? 4.707 2.339 10.767 1.00 91.00 78 ILE A CA 1
ATOM 621 C C . ILE A 1 78 ? 3.867 1.353 9.955 1.00 91.00 78 ILE A C 1
ATOM 623 O O . ILE A 1 78 ? 3.763 1.471 8.734 1.00 91.00 78 ILE A O 1
ATOM 627 N N . HIS A 1 79 ? 3.266 0.374 10.629 1.00 91.12 79 HIS A N 1
ATOM 628 C CA . HIS A 1 79 ? 2.548 -0.728 9.979 1.00 91.12 79 HIS A CA 1
ATOM 629 C C . HIS A 1 79 ? 1.078 -0.426 9.731 1.00 91.12 79 HIS A C 1
ATOM 631 O O . HIS A 1 79 ? 0.512 -0.939 8.766 1.00 91.12 79 HIS A O 1
ATOM 637 N N . SER A 1 80 ? 0.461 0.410 10.569 1.00 92.31 80 SER A N 1
ATOM 638 C CA . SER A 1 80 ? -0.953 0.774 10.463 1.00 92.31 80 SER A CA 1
ATOM 639 C C . SER A 1 80 ? -1.191 2.191 10.975 1.00 92.31 80 SER A C 1
ATOM 641 O O . SER A 1 80 ? -0.635 2.586 12.000 1.00 92.31 80 SER A O 1
ATOM 643 N N . LEU A 1 81 ? -2.071 2.928 10.297 1.00 94.31 81 LEU A N 1
ATOM 644 C CA . LEU A 1 81 ? -2.493 4.278 10.666 1.00 94.31 81 LEU A CA 1
ATOM 645 C C . LEU A 1 81 ? -4.023 4.348 10.623 1.00 94.31 81 LEU A C 1
ATOM 647 O O . LEU A 1 81 ? -4.623 3.944 9.632 1.00 94.31 81 LEU A O 1
ATOM 651 N N . ILE A 1 82 ? -4.657 4.828 11.694 1.00 93.88 82 ILE A N 1
ATOM 652 C CA . ILE A 1 82 ? -6.108 5.059 11.738 1.00 93.88 82 ILE A CA 1
ATOM 653 C C . ILE A 1 82 ? -6.415 6.374 12.448 1.00 93.88 82 ILE A C 1
ATOM 655 O O . ILE A 1 82 ? -5.626 6.863 13.254 1.00 93.88 82 ILE A O 1
ATOM 659 N N . THR A 1 83 ? -7.610 6.901 12.225 1.00 91.88 83 THR A N 1
ATOM 660 C CA . THR A 1 83 ? -8.159 8.023 12.989 1.00 91.88 83 THR A CA 1
ATOM 661 C C . THR A 1 83 ? -9.426 7.587 13.711 1.00 91.88 83 THR A C 1
ATOM 663 O O . THR A 1 83 ? -10.328 7.027 13.086 1.00 91.88 83 THR A O 1
ATOM 666 N N . ALA A 1 84 ? -9.526 7.868 15.007 1.00 88.06 84 ALA A N 1
ATOM 667 C CA . ALA A 1 84 ? -10.734 7.624 15.791 1.00 88.06 84 ALA A CA 1
ATOM 668 C C . ALA A 1 84 ? -10.915 8.736 16.831 1.00 88.06 84 ALA A C 1
ATOM 670 O O . ALA A 1 84 ? -9.949 9.138 17.473 1.00 88.06 84 ALA A O 1
ATOM 671 N N . ALA A 1 85 ? -12.149 9.233 16.986 1.00 78.38 85 ALA A N 1
ATOM 672 C CA . ALA A 1 85 ? -12.512 10.268 17.964 1.00 78.38 85 ALA A CA 1
ATOM 673 C C . ALA A 1 85 ? -11.539 11.473 17.991 1.00 78.38 85 ALA A C 1
ATOM 675 O O . ALA A 1 85 ? -11.007 11.833 19.039 1.00 78.38 85 ALA A O 1
ATOM 676 N N . ASP A 1 86 ? -11.271 12.060 16.817 1.00 82.06 86 ASP A N 1
ATOM 677 C CA . ASP A 1 86 ? -10.388 13.227 16.631 1.00 82.06 86 ASP A CA 1
ATOM 678 C C . ASP A 1 86 ? -8.926 13.005 17.105 1.00 82.06 86 ASP A C 1
ATOM 680 O O . ASP A 1 86 ? -8.164 13.945 17.328 1.00 82.06 86 ASP A O 1
ATOM 684 N N . THR A 1 87 ? -8.511 11.741 17.251 1.00 90.62 87 THR A N 1
ATOM 685 C CA . THR A 1 87 ? -7.134 11.328 17.553 1.00 90.62 87 THR A CA 1
ATOM 686 C C . THR A 1 87 ? -6.611 10.419 16.445 1.00 90.62 87 THR A C 1
ATOM 688 O O . THR A 1 87 ? -7.322 9.552 15.928 1.00 90.62 87 THR A O 1
ATOM 691 N N . ILE A 1 88 ? -5.346 10.602 16.083 1.00 94.62 88 ILE A N 1
ATOM 692 C CA . ILE A 1 88 ? -4.635 9.767 15.118 1.00 94.62 88 ILE A CA 1
ATOM 693 C C . ILE A 1 88 ? -3.875 8.701 15.893 1.00 94.62 88 ILE A C 1
ATOM 695 O O . ILE A 1 88 ? -3.135 9.004 16.829 1.00 94.62 88 ILE A O 1
ATOM 699 N N . TYR A 1 89 ? -4.034 7.445 15.502 1.00 94.94 89 TYR A N 1
ATOM 700 C CA . TYR A 1 89 ? -3.319 6.339 16.109 1.00 94.94 89 TYR A CA 1
ATOM 701 C C . TYR A 1 89 ? -2.420 5.656 15.087 1.00 94.94 89 TYR A C 1
ATOM 703 O O . TYR A 1 89 ? -2.863 5.297 13.995 1.00 94.94 89 TYR A O 1
ATOM 711 N N . ALA A 1 90 ? -1.163 5.450 15.467 1.00 94.69 90 ALA A N 1
ATOM 712 C CA . ALA A 1 90 ? -0.157 4.795 14.643 1.00 94.69 90 ALA A CA 1
ATOM 713 C C . ALA A 1 90 ? 0.387 3.563 15.369 1.00 94.69 90 ALA A C 1
ATOM 715 O O . ALA A 1 90 ? 0.821 3.661 16.520 1.00 94.69 90 ALA A O 1
ATOM 716 N N . ALA A 1 91 ? 0.362 2.413 14.699 1.00 94.38 91 ALA A N 1
ATOM 717 C CA . ALA A 1 91 ? 0.995 1.188 15.169 1.00 94.38 91 ALA A CA 1
ATOM 718 C C . ALA A 1 91 ? 2.379 1.051 14.527 1.00 94.38 91 ALA A C 1
ATOM 720 O O . ALA A 1 91 ? 2.502 1.010 13.300 1.00 94.38 91 ALA A O 1
ATOM 721 N N . ALA A 1 92 ? 3.404 1.012 15.370 1.00 92.81 92 ALA A N 1
ATOM 722 C CA . ALA A 1 92 ? 4.805 0.888 14.994 1.00 92.81 92 ALA A CA 1
ATOM 723 C C . ALA A 1 92 ? 5.380 -0.445 15.503 1.00 92.81 92 ALA A C 1
ATOM 725 O O . ALA A 1 92 ? 4.667 -1.262 16.093 1.00 92.81 92 ALA A O 1
ATOM 726 N N . ASP A 1 93 ? 6.674 -0.677 15.306 1.00 89.38 93 ASP A N 1
ATOM 727 C CA . ASP A 1 93 ? 7.326 -1.908 15.757 1.00 89.38 93 ASP A CA 1
ATOM 728 C C . ASP A 1 93 ? 7.240 -2.072 17.277 1.00 89.38 93 ASP A C 1
ATOM 730 O O . ASP A 1 93 ? 6.929 -3.159 17.768 1.00 89.38 93 ASP A O 1
ATOM 734 N N . SER A 1 94 ? 7.495 -0.999 18.033 1.00 89.50 94 SER A N 1
ATOM 735 C CA . SER A 1 94 ? 7.598 -1.071 19.495 1.00 89.50 94 SER A CA 1
ATOM 736 C C . SER A 1 94 ? 6.282 -0.857 20.246 1.00 89.50 94 SER A C 1
ATOM 738 O O . SER A 1 94 ? 6.218 -1.113 21.455 1.00 89.50 94 SER A O 1
ATOM 740 N N . GLY A 1 95 ? 5.223 -0.393 19.576 1.00 92.38 95 GLY A N 1
ATOM 741 C CA . GLY A 1 95 ? 3.975 -0.057 20.252 1.00 92.38 95 GLY A CA 1
ATOM 742 C C . GLY A 1 95 ? 2.998 0.793 19.448 1.00 92.38 95 GLY A C 1
ATOM 743 O O . GLY A 1 95 ? 3.131 0.976 18.240 1.00 92.38 95 GLY A O 1
ATOM 744 N N . VAL A 1 96 ? 1.996 1.328 20.153 1.00 94.50 96 VAL A N 1
ATOM 745 C CA . VAL A 1 96 ? 0.960 2.198 19.575 1.00 94.50 96 VAL A CA 1
ATOM 746 C C . VAL A 1 96 ? 1.083 3.607 20.140 1.00 94.50 96 VAL A C 1
ATOM 748 O O . VAL A 1 96 ? 1.132 3.813 21.359 1.00 94.50 96 VAL A O 1
ATOM 751 N N . TYR A 1 97 ? 1.071 4.576 19.234 1.00 94.31 97 TYR A N 1
ATOM 752 C CA . TYR A 1 97 ? 1.148 6.002 19.508 1.00 94.31 97 TYR A CA 1
ATOM 753 C C . TYR A 1 97 ? -0.226 6.630 19.295 1.00 94.31 97 TYR A C 1
ATOM 755 O O . TYR A 1 97 ? -0.893 6.339 18.306 1.00 94.31 97 TYR A O 1
ATOM 763 N N . ALA A 1 98 ? -0.637 7.495 20.217 1.00 94.00 98 ALA A N 1
ATOM 764 C CA . ALA A 1 98 ? -1.792 8.369 20.071 1.00 94.00 98 ALA A CA 1
ATOM 765 C C . ALA A 1 98 ? -1.293 9.794 19.853 1.00 94.00 98 ALA A C 1
ATOM 767 O O . ALA A 1 98 ? -0.619 10.349 20.724 1.00 94.00 98 ALA A O 1
ATOM 768 N N . ILE A 1 99 ? -1.611 10.358 18.695 1.00 95.06 99 ILE A N 1
ATOM 769 C CA . ILE A 1 99 ? -1.237 11.696 18.266 1.00 95.06 99 ILE A CA 1
ATOM 770 C C . ILE A 1 99 ? -2.509 12.528 18.131 1.00 95.06 99 ILE A C 1
ATOM 772 O O . ILE A 1 99 ? -3.433 12.168 17.408 1.00 95.06 99 ILE A O 1
ATOM 776 N N . SER A 1 100 ? -2.562 13.641 18.848 1.00 91.69 100 SER A N 1
ATOM 777 C CA . SER A 1 100 ? -3.644 14.619 18.710 1.00 91.69 100 SER A CA 1
ATOM 778 C C . SER A 1 100 ? -3.406 15.555 17.526 1.00 91.69 100 SER A C 1
ATOM 780 O O . SER A 1 100 ? -2.279 15.704 17.055 1.00 91.69 100 SER A O 1
ATOM 782 N N . GLU A 1 101 ? -4.467 16.198 17.035 1.00 86.69 101 GLU A N 1
ATOM 783 C CA . GLU A 1 101 ? -4.392 17.056 15.841 1.00 86.69 101 GLU A CA 1
ATOM 784 C C . GLU A 1 101 ? -3.472 18.278 15.978 1.00 86.69 101 GLU A C 1
ATOM 786 O O . GLU A 1 101 ? -3.126 18.904 14.977 1.00 86.69 101 GLU A O 1
ATOM 791 N N . ASP A 1 102 ? -3.071 18.624 17.200 1.00 85.75 102 ASP A N 1
ATOM 792 C CA . ASP A 1 102 ? -2.115 19.695 17.486 1.00 85.75 102 ASP A CA 1
ATOM 793 C C . ASP A 1 102 ? -0.647 19.226 17.487 1.00 85.75 102 ASP A C 1
ATOM 795 O O . ASP A 1 102 ? 0.254 20.007 17.791 1.00 85.75 102 ASP A O 1
ATOM 799 N N . GLY A 1 103 ? -0.398 17.953 17.165 1.00 87.94 103 GLY A N 1
ATOM 800 C CA . GLY A 1 103 ? 0.937 17.363 17.076 1.00 87.94 103 GLY A CA 1
ATOM 801 C C . GLY A 1 103 ? 1.470 16.788 18.385 1.00 87.94 103 GLY A C 1
ATOM 802 O O . GLY A 1 103 ? 2.590 16.274 18.423 1.00 87.94 103 GLY A O 1
ATOM 803 N N . ARG A 1 104 ? 0.695 16.807 19.479 1.00 90.19 104 ARG A N 1
ATOM 804 C CA . ARG A 1 104 ? 1.105 16.133 20.718 1.00 90.19 104 ARG A CA 1
ATOM 805 C C . ARG A 1 104 ? 0.891 14.627 20.601 1.00 90.19 104 ARG A C 1
ATOM 807 O O . ARG A 1 104 ? -0.241 14.163 20.477 1.00 90.19 104 ARG A O 1
ATOM 814 N N . GLY A 1 105 ? 1.988 13.873 20.665 1.00 90.25 105 GLY A N 1
ATOM 815 C CA . GLY A 1 105 ? 2.002 12.410 20.647 1.00 90.25 105 GLY A CA 1
ATOM 816 C C . GLY A 1 105 ? 2.327 11.794 22.008 1.00 90.25 105 GLY A C 1
ATOM 817 O O . GLY A 1 105 ? 3.150 12.312 22.763 1.00 90.25 105 GLY A O 1
ATOM 818 N N . SER A 1 106 ? 1.706 10.658 22.318 1.00 91.56 106 SER A N 1
ATOM 819 C CA . SER A 1 106 ? 2.013 9.848 23.500 1.00 91.56 106 SER A CA 1
ATOM 820 C C . SER A 1 106 ? 1.970 8.357 23.175 1.00 91.56 106 SER A C 1
ATOM 822 O O . SER A 1 106 ? 1.178 7.909 22.348 1.00 91.56 106 SER A O 1
ATOM 824 N N . VAL A 1 107 ? 2.819 7.573 23.839 1.00 93.06 107 VAL A N 1
ATOM 825 C CA . VAL A 1 107 ? 2.807 6.112 23.705 1.00 93.06 107 VAL A CA 1
ATOM 826 C C . VAL A 1 107 ? 1.716 5.553 24.605 1.00 93.06 107 VAL A C 1
ATOM 828 O O . VAL A 1 107 ? 1.792 5.683 25.828 1.00 93.06 107 VAL A O 1
ATOM 831 N N . ILE A 1 108 ? 0.711 4.925 24.003 1.00 93.12 108 ILE A N 1
ATOM 832 C CA . ILE A 1 108 ? -0.423 4.346 24.730 1.00 93.12 108 ILE A CA 1
ATOM 833 C C . ILE A 1 108 ? -0.293 2.841 24.931 1.00 93.12 108 ILE A C 1
ATOM 835 O O . ILE A 1 108 ? -0.959 2.291 25.805 1.00 93.12 108 ILE A O 1
ATOM 839 N N . PHE A 1 109 ? 0.557 2.182 24.148 1.00 92.88 109 PHE A N 1
ATOM 840 C CA . PHE A 1 109 ? 0.865 0.763 24.264 1.00 92.88 109 PHE A CA 1
ATOM 841 C C . PHE A 1 109 ? 2.345 0.537 23.974 1.00 92.88 109 PHE A C 1
ATOM 843 O O . PHE A 1 109 ? 2.868 1.122 23.030 1.00 92.88 109 PHE A O 1
ATOM 850 N N . ARG A 1 110 ? 3.001 -0.315 24.764 1.00 92.81 110 ARG A N 1
ATOM 851 C CA . ARG A 1 110 ? 4.370 -0.778 24.515 1.00 92.81 110 ARG A CA 1
ATOM 852 C C . ARG A 1 110 ? 4.354 -2.293 24.417 1.00 92.81 110 ARG A C 1
ATOM 854 O O . ARG A 1 110 ? 3.966 -2.946 25.383 1.00 92.81 110 ARG A O 1
ATOM 861 N N . ALA A 1 111 ? 4.775 -2.805 23.270 1.00 89.25 111 ALA A N 1
ATOM 862 C CA . ALA A 1 111 ? 4.905 -4.228 23.017 1.00 89.25 111 ALA A CA 1
ATOM 863 C C . ALA A 1 111 ? 6.193 -4.767 23.657 1.00 89.25 111 ALA A C 1
ATOM 865 O O . ALA A 1 111 ? 7.273 -4.167 23.519 1.00 89.25 111 ALA A O 1
ATOM 866 N N . SER A 1 112 ? 6.080 -5.908 24.339 1.00 90.00 112 SER A N 1
ATOM 867 C CA . SER A 1 112 ? 7.236 -6.734 24.702 1.00 90.00 112 SER A CA 1
ATOM 868 C C . SER A 1 112 ? 7.869 -7.345 23.449 1.00 90.00 112 SER A C 1
ATOM 870 O O . SER A 1 112 ? 7.282 -7.300 22.373 1.00 90.00 112 SER A O 1
ATOM 872 N N . GLU A 1 113 ? 9.083 -7.886 23.555 1.00 87.69 113 GLU A N 1
ATOM 873 C CA . GLU A 1 113 ? 9.817 -8.415 22.393 1.00 87.69 113 GLU A CA 1
ATOM 874 C C . GLU A 1 113 ? 9.048 -9.503 21.629 1.00 87.69 113 GLU A C 1
ATOM 876 O O . GLU A 1 113 ? 9.092 -9.531 20.404 1.00 87.69 113 GLU A O 1
ATOM 881 N N . ASP A 1 114 ? 8.286 -10.338 22.337 1.00 87.31 114 ASP A N 1
ATOM 882 C CA . ASP A 1 114 ? 7.450 -11.407 21.781 1.00 87.31 114 ASP A CA 1
ATOM 883 C C . ASP A 1 114 ? 6.122 -10.921 21.177 1.00 87.31 114 ASP A C 1
ATOM 885 O O . ASP A 1 114 ? 5.408 -11.707 20.563 1.00 87.31 114 ASP A O 1
ATOM 889 N N . GLU A 1 115 ? 5.789 -9.640 21.343 1.00 88.00 115 GLU A N 1
ATOM 890 C CA . GLU A 1 115 ? 4.578 -9.005 20.808 1.00 88.00 115 GLU A CA 1
ATOM 891 C C . GLU A 1 115 ? 4.882 -8.096 19.606 1.00 88.00 115 GLU A C 1
ATOM 893 O O . GLU A 1 115 ? 3.974 -7.525 19.000 1.00 88.00 115 GLU A O 1
ATOM 898 N N . ARG A 1 116 ? 6.158 -7.925 19.240 1.00 89.19 116 ARG A N 1
ATOM 899 C CA . ARG A 1 116 ? 6.540 -7.095 18.090 1.00 89.19 116 ARG A CA 1
ATOM 900 C C . ARG A 1 116 ? 6.446 -7.879 16.777 1.00 89.19 116 ARG A C 1
ATOM 902 O O . ARG A 1 116 ? 6.801 -9.059 16.760 1.00 89.19 116 ARG A O 1
ATOM 909 N N . PRO A 1 117 ? 6.055 -7.234 15.663 1.00 90.31 117 PRO A N 1
ATOM 910 C CA . PRO A 1 117 ? 5.590 -5.845 15.561 1.00 90.31 117 PRO A CA 1
ATOM 911 C C . PRO A 1 117 ? 4.097 -5.685 15.906 1.00 90.31 117 PRO A C 1
ATOM 913 O O . PRO A 1 117 ? 3.318 -6.636 15.808 1.00 90.31 117 PRO A O 1
ATOM 916 N N . CYS A 1 118 ? 3.667 -4.456 16.225 1.00 91.94 118 CYS A N 1
ATOM 917 C CA . CYS A 1 118 ? 2.239 -4.111 16.216 1.00 91.94 118 CYS A CA 1
ATOM 918 C C . CYS A 1 118 ? 1.784 -3.925 14.760 1.00 91.94 118 CYS A C 1
ATOM 920 O O . CYS A 1 118 ? 1.852 -2.829 14.207 1.00 91.94 118 CYS A O 1
ATOM 922 N N . ALA A 1 119 ? 1.364 -5.014 14.120 1.00 90.62 119 ALA A N 1
ATOM 923 C CA . ALA A 1 119 ? 1.145 -5.071 12.676 1.00 90.62 119 ALA A CA 1
ATOM 924 C C . ALA A 1 119 ? -0.184 -4.452 12.209 1.00 90.62 119 ALA A C 1
ATOM 926 O O . ALA A 1 119 ? -0.296 -4.036 11.057 1.00 90.62 119 ALA A O 1
ATOM 927 N N . ALA A 1 120 ? -1.200 -4.397 13.073 1.00 92.12 120 ALA A N 1
ATOM 928 C CA . ALA A 1 120 ? -2.538 -3.958 12.687 1.00 92.12 120 ALA A CA 1
ATOM 929 C C . ALA A 1 120 ? -3.231 -3.159 13.791 1.00 92.12 120 ALA A C 1
ATOM 931 O O . ALA A 1 120 ? -3.051 -3.430 14.978 1.00 92.12 120 ALA A O 1
ATOM 932 N N . LEU A 1 121 ? -4.071 -2.201 13.399 1.00 94.69 121 LEU A N 1
ATOM 933 C CA . LEU A 1 121 ? -4.816 -1.356 14.325 1.00 94.69 121 LEU A CA 1
ATOM 934 C C . LEU A 1 121 ? -6.237 -1.115 13.807 1.00 94.69 121 LEU A C 1
ATOM 936 O O . LEU A 1 121 ? -6.436 -0.857 12.622 1.00 94.69 121 LEU A O 1
ATOM 940 N N . SER A 1 122 ? -7.230 -1.194 14.691 1.00 94.75 122 SER A N 1
ATOM 941 C CA . SER A 1 122 ? -8.628 -0.899 14.363 1.00 94.75 122 SER A CA 1
ATOM 942 C C . SER A 1 122 ? -9.378 -0.325 15.565 1.00 94.75 122 SER A C 1
ATOM 944 O O . SER A 1 122 ? -8.919 -0.424 16.705 1.00 94.75 122 SER A O 1
ATOM 946 N N . ALA A 1 123 ? -10.538 0.279 15.310 1.00 92.69 123 ALA A N 1
ATOM 947 C CA . ALA A 1 123 ? -11.382 0.884 16.331 1.00 92.69 123 ALA A CA 1
ATOM 948 C C . ALA A 1 123 ? -12.864 0.546 16.108 1.00 92.69 123 ALA A C 1
ATOM 950 O O . ALA A 1 123 ? -13.345 0.480 14.973 1.00 92.69 123 ALA A O 1
ATOM 951 N N . ILE A 1 124 ? -13.591 0.355 17.210 1.00 90.75 124 ILE A N 1
ATOM 952 C CA . ILE A 1 124 ? -15.057 0.275 17.246 1.00 90.75 124 ILE A CA 1
ATOM 953 C C . ILE A 1 124 ? -15.531 1.290 18.284 1.00 90.75 124 ILE A C 1
ATOM 955 O O . ILE A 1 124 ? -15.335 1.107 19.488 1.00 90.75 124 ILE A O 1
ATOM 959 N N . GLY A 1 125 ? -16.111 2.395 17.811 1.00 86.44 125 GLY A N 1
ATOM 960 C CA . GLY A 1 125 ? -16.378 3.557 18.658 1.00 86.44 125 GLY A CA 1
ATOM 961 C C . GLY A 1 125 ? -15.082 4.081 19.285 1.00 86.44 125 GLY A C 1
ATOM 962 O O . GLY A 1 125 ? -14.128 4.385 18.575 1.00 86.44 125 GLY A O 1
ATOM 963 N N . GLU A 1 126 ? -15.038 4.150 20.615 1.00 86.62 126 GLU A N 1
ATOM 964 C CA . GLU A 1 126 ? -13.851 4.556 21.387 1.00 86.62 126 GLU A CA 1
ATOM 965 C C . GLU A 1 126 ? -12.968 3.376 21.838 1.00 86.62 126 GLU A C 1
ATOM 967 O O . GLU A 1 126 ? -11.946 3.575 22.497 1.00 86.62 126 GLU A O 1
ATOM 972 N N . THR A 1 127 ? -13.352 2.137 21.515 1.00 91.00 127 THR A N 1
ATOM 973 C CA . THR A 1 127 ? -12.565 0.948 21.865 1.00 91.00 127 THR A CA 1
ATOM 974 C C . THR A 1 127 ? -11.522 0.686 20.789 1.00 91.00 127 THR A C 1
ATOM 976 O O . THR A 1 127 ? -11.856 0.579 19.607 1.00 91.00 127 THR A O 1
ATOM 979 N N . LEU A 1 128 ? -10.262 0.553 21.202 1.00 94.19 128 LEU A N 1
ATOM 980 C CA . LEU A 1 128 ? -9.129 0.304 20.313 1.00 94.19 128 LEU A CA 1
ATOM 981 C C . LEU A 1 128 ? -8.713 -1.162 20.357 1.00 94.19 128 LEU A C 1
ATOM 983 O O . LEU A 1 128 ? -8.714 -1.787 21.419 1.00 94.19 128 LEU A O 1
ATOM 987 N N . PHE A 1 129 ? -8.291 -1.679 19.209 1.00 94.50 129 PHE A 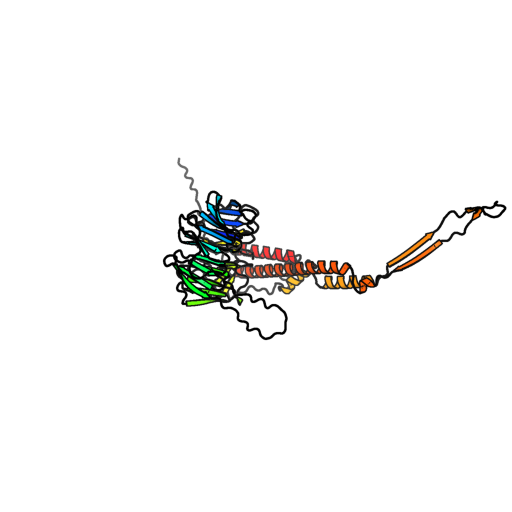N 1
ATOM 988 C CA . PHE A 1 129 ? -7.777 -3.033 19.049 1.00 94.50 129 PHE A CA 1
ATOM 989 C C . PHE A 1 129 ? -6.452 -2.992 18.300 1.00 94.50 129 PHE A C 1
ATOM 991 O O . PHE A 1 129 ? -6.378 -2.400 17.224 1.00 94.50 129 PHE A O 1
ATOM 998 N N . VAL A 1 130 ? -5.424 -3.635 18.848 1.00 95.00 130 VAL A N 1
ATOM 999 C CA . VAL A 1 130 ? -4.109 -3.778 18.215 1.00 95.00 130 VAL A CA 1
ATOM 1000 C C . VAL A 1 130 ? -3.799 -5.252 17.996 1.00 95.00 130 VAL A C 1
ATOM 1002 O O . VAL A 1 130 ? -3.960 -6.066 18.901 1.00 95.00 130 VAL A O 1
ATOM 1005 N N . GLY A 1 131 ? -3.380 -5.588 16.781 1.00 93.38 131 GLY A N 1
ATOM 1006 C CA . GLY A 1 131 ? -2.887 -6.907 16.413 1.00 93.38 131 GLY A CA 1
ATOM 1007 C C . GLY A 1 131 ? -1.377 -6.949 16.588 1.00 93.38 131 GLY A C 1
ATOM 1008 O O . GLY A 1 131 ? -0.666 -6.119 16.017 1.00 93.38 131 GLY A O 1
ATOM 1009 N N . THR A 1 132 ? -0.907 -7.895 17.389 1.00 92.12 132 THR A N 1
ATOM 1010 C CA . THR A 1 132 ? 0.509 -8.160 17.644 1.00 92.12 132 THR A CA 1
ATOM 1011 C C . THR A 1 132 ? 0.946 -9.429 16.908 1.00 92.12 132 THR A C 1
ATOM 1013 O O . THR A 1 132 ? 0.138 -10.127 16.287 1.00 92.12 132 THR A O 1
ATOM 1016 N N . SER A 1 133 ? 2.232 -9.767 16.987 1.00 88.69 133 SER A N 1
ATOM 1017 C CA . SER A 1 133 ? 2.748 -11.050 16.487 1.00 88.69 133 SER A CA 1
ATOM 1018 C C . SER A 1 133 ? 2.261 -12.271 17.281 1.00 88.69 133 SER A C 1
ATOM 1020 O O . SER A 1 133 ? 2.470 -13.401 16.839 1.00 88.69 133 SER A O 1
ATOM 1022 N N . ARG A 1 134 ? 1.589 -12.064 18.421 1.00 87.00 134 ARG A N 1
ATOM 1023 C CA . ARG A 1 134 ? 1.155 -13.128 19.333 1.00 87.00 134 ARG A CA 1
ATOM 1024 C C . ARG A 1 134 ? -0.360 -13.203 19.524 1.00 87.00 134 ARG A C 1
ATOM 1026 O O . ARG A 1 134 ? -0.901 -14.301 19.678 1.00 87.00 134 ARG A O 1
ATOM 1033 N N . ASP A 1 135 ? -1.021 -12.054 19.617 1.00 89.19 135 ASP A N 1
ATOM 1034 C CA . ASP A 1 135 ? -2.436 -11.933 19.960 1.00 89.19 135 ASP A CA 1
ATOM 1035 C C . ASP A 1 135 ? -3.048 -10.587 19.530 1.00 89.19 135 ASP A C 1
ATOM 1037 O O . ASP A 1 135 ? -2.400 -9.719 18.945 1.00 89.19 135 ASP A O 1
ATOM 1041 N N . VAL A 1 136 ? -4.338 -10.408 19.818 1.00 92.12 136 VAL A N 1
ATOM 1042 C CA . VAL A 1 136 ? -5.006 -9.108 19.726 1.00 92.12 136 VAL A CA 1
ATOM 1043 C C . VAL A 1 136 ? -5.153 -8.541 21.129 1.00 92.12 136 VAL A C 1
ATOM 1045 O O . VAL A 1 136 ? -5.673 -9.215 22.018 1.00 92.12 136 VAL A O 1
ATOM 1048 N N . LYS A 1 137 ? -4.775 -7.278 21.325 1.00 92.75 137 LYS A N 1
ATOM 1049 C CA . LYS A 1 137 ? -5.046 -6.542 22.563 1.00 92.75 137 LYS A CA 1
ATOM 1050 C C . LYS A 1 137 ? -6.137 -5.513 22.352 1.00 92.75 137 LYS A C 1
ATOM 1052 O O . LYS A 1 137 ? -6.197 -4.853 21.320 1.00 92.75 137 LYS A O 1
ATOM 1057 N N . THR A 1 138 ? -6.982 -5.353 23.359 1.00 93.31 138 THR A N 1
ATOM 1058 C CA . THR A 1 138 ? -8.077 -4.388 23.381 1.00 93.31 138 THR A CA 1
ATOM 1059 C C . THR A 1 138 ? -7.886 -3.370 24.496 1.00 93.31 138 THR A C 1
ATOM 1061 O O . THR A 1 138 ? -7.394 -3.686 25.584 1.00 93.31 138 THR A O 1
ATOM 1064 N N . ARG A 1 139 ? -8.284 -2.133 24.218 1.00 94.06 139 ARG A N 1
ATOM 1065 C CA . ARG A 1 139 ? -8.351 -1.040 25.178 1.00 94.06 139 ARG A CA 1
ATOM 1066 C C . ARG A 1 139 ? -9.742 -0.431 25.118 1.00 94.06 139 ARG A C 1
ATOM 1068 O O . ARG A 1 139 ? -10.101 0.207 24.132 1.00 94.06 139 ARG A O 1
ATOM 1075 N N . ALA A 1 140 ? -10.498 -0.617 26.196 1.00 89.00 140 ALA A N 1
ATOM 1076 C CA . ALA A 1 140 ? -11.818 -0.024 26.356 1.00 89.00 140 ALA A CA 1
ATOM 1077 C C . ALA A 1 140 ? -11.750 1.509 26.434 1.00 89.00 140 ALA A C 1
ATOM 1079 O O . ALA A 1 140 ? -10.751 2.082 26.889 1.00 89.00 140 ALA A O 1
ATOM 1080 N N . ALA A 1 141 ? -12.853 2.150 26.050 1.00 84.94 141 ALA A N 1
ATOM 1081 C CA . ALA A 1 141 ? -13.061 3.588 26.168 1.00 84.94 141 ALA A CA 1
ATOM 1082 C C . ALA A 1 141 ? -12.694 4.100 27.575 1.00 84.94 141 ALA A C 1
ATOM 1084 O O . ALA A 1 141 ? -13.099 3.528 28.588 1.00 84.94 141 ALA A O 1
ATOM 1085 N N . GLY A 1 142 ? -11.871 5.149 27.649 1.00 78.88 142 GLY A N 1
ATOM 1086 C CA . GLY A 1 142 ? -11.424 5.749 28.914 1.00 78.88 142 GLY A CA 1
ATOM 1087 C C . GLY A 1 142 ? -10.441 4.915 29.754 1.00 78.88 142 GLY A C 1
ATOM 1088 O O . GLY A 1 142 ? -9.856 5.444 30.701 1.00 78.88 142 GLY A O 1
ATOM 1089 N N . SER A 1 143 ? -10.188 3.647 29.412 1.00 87.50 143 SER A N 1
ATOM 1090 C CA . SER A 1 143 ? -9.190 2.828 30.106 1.00 87.50 143 SER A CA 1
ATOM 1091 C C . SER A 1 143 ? -7.767 3.264 29.749 1.00 87.50 143 SER A C 1
ATOM 1093 O O . SER A 1 143 ? -7.504 3.770 28.656 1.00 87.50 143 SER A O 1
ATOM 1095 N N . LYS A 1 144 ? -6.814 3.045 30.659 1.00 85.75 144 LYS A N 1
ATOM 1096 C CA . LYS A 1 144 ? -5.367 3.151 30.389 1.00 85.75 144 LYS A CA 1
ATOM 1097 C C . LYS A 1 144 ? -4.694 1.786 30.231 1.00 85.75 144 LYS A C 1
ATOM 1099 O O . LYS A 1 144 ? -3.547 1.733 29.800 1.00 85.75 144 LYS A O 1
ATOM 1104 N N . SER A 1 145 ? -5.381 0.705 30.592 1.00 89.19 145 SER A N 1
ATOM 1105 C CA . SER A 1 145 ? -4.861 -0.655 30.502 1.00 89.19 145 SER A CA 1
ATOM 1106 C C . SER A 1 145 ? -5.317 -1.342 29.220 1.00 89.19 145 SER A C 1
ATOM 1108 O O . SER A 1 145 ? -6.417 -1.102 28.715 1.00 89.19 145 SER A O 1
ATOM 1110 N N . TRP A 1 146 ? -4.446 -2.218 28.727 1.00 93.25 146 TRP A N 1
ATOM 1111 C CA . TRP A 1 146 ? -4.725 -3.133 27.631 1.00 93.25 146 TRP A CA 1
ATOM 1112 C C . TRP A 1 146 ? -4.995 -4.521 28.194 1.00 93.25 146 TRP A C 1
ATOM 1114 O O . TRP A 1 146 ? -4.308 -4.958 29.118 1.00 93.25 146 TRP A O 1
ATOM 1124 N N . ALA A 1 147 ? -5.975 -5.208 27.623 1.00 91.12 147 ALA A N 1
ATOM 1125 C CA . ALA A 1 147 ? -6.279 -6.599 27.923 1.00 91.12 147 ALA A CA 1
ATOM 1126 C C . ALA A 1 147 ? -6.102 -7.447 26.662 1.00 91.12 147 ALA A C 1
ATOM 1128 O O . ALA A 1 147 ? -6.325 -6.964 25.554 1.00 91.12 147 ALA A O 1
ATOM 1129 N N . VAL A 1 148 ? -5.714 -8.711 26.827 1.00 90.19 148 VAL A N 1
ATOM 1130 C CA . VAL A 1 148 ? -5.702 -9.672 25.718 1.00 90.19 148 VAL A CA 1
ATOM 1131 C C . VAL A 1 148 ? -7.148 -9.986 25.343 1.00 90.19 148 VAL A C 1
ATOM 1133 O O . VAL A 1 148 ? -7.970 -10.284 26.211 1.00 90.19 148 VAL A O 1
ATOM 1136 N N . LEU A 1 149 ? -7.464 -9.898 24.055 1.00 86.69 149 LEU A N 1
ATOM 1137 C CA . LEU A 1 149 ? -8.779 -10.229 23.531 1.00 86.69 149 LEU A CA 1
ATOM 1138 C C . LEU A 1 149 ? -8.967 -11.752 23.582 1.00 86.69 149 LEU A C 1
ATOM 1140 O O . LEU A 1 149 ? -8.189 -12.504 22.994 1.00 86.69 149 LEU A O 1
ATOM 1144 N N . GLY A 1 150 ? -9.989 -12.209 24.306 1.00 78.38 150 GLY A N 1
ATOM 1145 C CA . GLY A 1 150 ? -10.402 -13.614 24.297 1.00 78.38 150 GLY A CA 1
ATOM 1146 C C . GLY A 1 150 ? -11.076 -13.994 22.976 1.00 78.38 150 GLY A C 1
ATOM 1147 O O . GLY A 1 150 ? -11.535 -13.125 22.242 1.00 78.38 150 GLY A O 1
ATOM 1148 N N . GLY A 1 151 ? -11.153 -15.293 22.679 1.00 70.12 151 GLY A N 1
ATOM 1149 C CA . GLY A 1 151 ? -11.815 -15.790 21.462 1.00 70.12 151 GLY A CA 1
ATOM 1150 C C . GLY A 1 151 ? -11.000 -16.784 20.633 1.00 70.12 151 GLY A C 1
ATOM 1151 O O . GLY A 1 151 ? -11.335 -17.023 19.477 1.00 70.12 151 GLY A O 1
ATOM 1152 N N . GLY A 1 152 ? -9.951 -17.393 21.196 1.00 67.44 152 GLY A N 1
ATOM 1153 C CA . GLY A 1 152 ? -9.308 -18.573 20.598 1.00 67.44 152 GLY A CA 1
ATOM 1154 C C . GLY A 1 152 ? -8.285 -18.292 19.494 1.00 67.44 152 GLY A C 1
ATOM 1155 O O . GLY A 1 152 ? -7.828 -19.226 18.849 1.00 67.44 152 GLY A O 1
ATOM 1156 N N . PHE A 1 153 ? -7.889 -17.037 19.305 1.00 72.00 153 PHE A N 1
ATOM 1157 C CA . PHE A 1 153 ? -6.841 -16.592 18.371 1.00 72.00 153 PHE A CA 1
ATOM 1158 C C . PHE A 1 153 ? -5.525 -16.282 19.105 1.00 72.00 153 PHE A C 1
ATOM 1160 O O . PHE A 1 153 ? -4.823 -15.319 18.811 1.00 72.00 153 PHE A O 1
ATOM 1167 N N . HIS A 1 154 ? -5.206 -17.089 20.117 1.00 65.00 154 HIS A N 1
ATOM 1168 C CA . HIS A 1 154 ? -3.950 -16.984 20.852 1.00 65.00 154 HIS A CA 1
ATOM 1169 C C . HIS A 1 154 ? -2.850 -17.716 20.078 1.00 65.00 154 HIS A C 1
ATOM 1171 O O . HIS A 1 154 ? -3.101 -18.808 19.573 1.00 65.00 154 HIS A O 1
ATOM 1177 N N . SER A 1 155 ? -1.637 -17.157 20.048 1.00 72.19 155 SER A N 1
ATOM 1178 C CA . SER A 1 155 ? -0.416 -17.747 19.463 1.00 72.19 155 SER A CA 1
ATOM 1179 C C . SER A 1 155 ? -0.295 -17.754 17.934 1.00 72.19 155 SER A C 1
ATOM 1181 O O . SER A 1 155 ? 0.589 -18.422 17.403 1.00 72.19 155 SER A O 1
ATOM 1183 N N . GLU A 1 156 ? -1.110 -16.972 17.225 1.00 79.62 156 GLU A N 1
ATOM 1184 C CA . GLU A 1 156 ? -0.920 -16.720 15.792 1.00 79.62 156 GLU A CA 1
ATOM 1185 C C . GLU A 1 156 ? -0.647 -15.228 15.537 1.00 79.62 156 GLU A C 1
ATOM 1187 O O . GLU A 1 156 ? -1.289 -14.376 16.158 1.00 79.62 156 GLU A O 1
ATOM 1192 N N . PRO A 1 157 ? 0.268 -14.887 14.609 1.00 85.31 157 PRO A N 1
ATOM 1193 C CA . PRO A 1 157 ? 0.534 -13.501 14.258 1.00 85.31 157 PRO A CA 1
ATOM 1194 C C . PRO A 1 157 ? -0.663 -12.888 13.535 1.00 85.31 157 PRO A C 1
ATOM 1196 O O . PRO A 1 157 ? -1.168 -13.434 12.547 1.00 85.31 157 PRO A O 1
ATOM 1199 N N . VAL A 1 158 ? -1.093 -11.725 14.021 1.00 90.00 158 VAL A N 1
ATOM 1200 C CA . VAL A 1 158 ? -2.217 -10.976 13.460 1.00 90.00 158 VAL A CA 1
ATOM 1201 C C . VAL A 1 158 ? -1.698 -10.075 12.347 1.00 90.00 158 VAL A C 1
ATOM 1203 O O . VAL A 1 158 ? -0.935 -9.148 12.601 1.00 90.00 158 VAL A O 1
ATOM 1206 N N . SER A 1 159 ? -2.115 -10.321 11.105 1.00 88.31 159 SER A N 1
ATOM 1207 C CA . SER A 1 159 ? -1.648 -9.543 9.949 1.00 88.31 159 SER A CA 1
ATOM 1208 C C . SER A 1 159 ? -2.520 -8.321 9.653 1.00 88.31 159 SER A C 1
ATOM 1210 O O . SER A 1 159 ? -2.007 -7.301 9.182 1.00 88.31 159 SER A O 1
ATOM 1212 N N . ARG A 1 160 ? -3.836 -8.409 9.901 1.00 91.44 160 ARG A N 1
ATOM 1213 C CA . ARG A 1 160 ? -4.818 -7.348 9.612 1.00 91.44 160 ARG A CA 1
ATOM 1214 C C . ARG A 1 160 ? -5.968 -7.331 10.615 1.00 91.44 160 ARG A C 1
ATOM 1216 O O . ARG A 1 160 ? -6.439 -8.378 11.057 1.00 91.44 160 ARG A O 1
ATOM 1223 N N . LEU A 1 161 ? -6.461 -6.124 10.894 1.00 93.31 161 LEU A N 1
ATOM 1224 C CA . LEU A 1 161 ? -7.670 -5.853 11.670 1.00 93.31 161 LEU A CA 1
ATOM 1225 C C . LEU A 1 161 ? -8.559 -4.874 10.900 1.00 93.31 161 LEU A C 1
ATOM 1227 O O . LEU A 1 161 ? -8.095 -3.813 10.478 1.00 93.31 161 LEU A O 1
ATOM 1231 N N . ARG A 1 162 ? -9.840 -5.210 10.737 1.00 92.44 162 ARG A N 1
ATOM 1232 C CA . ARG A 1 162 ? -10.853 -4.343 10.113 1.00 92.44 162 ARG A CA 1
ATOM 1233 C C . ARG A 1 162 ? -12.141 -4.357 10.925 1.00 92.44 162 ARG A C 1
ATOM 1235 O O . ARG A 1 162 ? -12.434 -5.328 11.610 1.00 92.44 162 ARG A O 1
ATOM 1242 N N . SER A 1 163 ? -12.910 -3.282 10.835 1.00 90.94 163 SER A N 1
ATOM 1243 C CA . SER A 1 163 ? -14.149 -3.078 11.585 1.00 90.94 163 SER A CA 1
ATOM 1244 C C . SER A 1 163 ? -15.230 -2.575 10.633 1.00 90.94 163 SER A C 1
ATOM 1246 O O . SER A 1 163 ? -14.944 -1.734 9.783 1.00 90.94 163 SER A O 1
ATOM 1248 N N . ASP A 1 164 ? -16.458 -3.075 10.783 1.00 87.00 164 ASP A N 1
ATOM 1249 C CA . ASP A 1 164 ? -17.661 -2.521 10.134 1.00 87.00 164 ASP A CA 1
ATOM 1250 C C . ASP A 1 164 ? -18.447 -1.567 11.062 1.00 87.00 164 ASP A C 1
ATOM 1252 O O . ASP A 1 164 ? -19.536 -1.092 10.722 1.00 87.00 164 ASP A O 1
ATOM 1256 N N . GLY A 1 165 ? -17.897 -1.292 12.252 1.00 85.75 165 GLY A N 1
ATOM 1257 C CA . GLY A 1 165 ? -18.520 -0.528 13.331 1.00 85.75 165 GLY A CA 1
ATOM 1258 C C . GLY A 1 165 ? -19.330 -1.365 14.328 1.00 85.75 165 GLY A C 1
ATOM 1259 O O . GLY A 1 165 ? -19.686 -0.841 15.380 1.00 85.75 165 GLY A O 1
ATOM 1260 N N . THR A 1 166 ? -19.596 -2.641 14.040 1.00 88.50 166 THR A N 1
ATOM 1261 C CA . THR A 1 166 ? -20.308 -3.576 14.932 1.00 88.50 166 THR A CA 1
ATOM 1262 C C . THR A 1 166 ? -19.426 -4.765 15.303 1.00 88.50 166 THR A C 1
ATOM 1264 O O . THR A 1 166 ? -19.256 -5.063 16.483 1.00 88.50 166 THR A O 1
ATOM 1267 N N . PHE A 1 167 ? -18.832 -5.414 14.304 1.00 90.44 167 PHE A N 1
ATOM 1268 C CA . PHE A 1 167 ? -17.961 -6.572 14.438 1.00 90.44 167 PHE A CA 1
ATOM 1269 C C . PHE A 1 167 ? -16.510 -6.213 14.115 1.00 90.44 167 PHE A C 1
ATOM 1271 O O . PHE A 1 167 ? -16.218 -5.314 13.320 1.00 90.44 167 PHE A O 1
ATOM 1278 N N . LEU A 1 168 ? -15.591 -6.963 14.722 1.00 92.31 168 LEU A N 1
ATOM 1279 C CA . LEU A 1 168 ? -14.164 -6.911 14.427 1.00 92.31 168 LEU A CA 1
ATOM 1280 C C . LEU A 1 168 ? -13.779 -8.121 13.573 1.00 92.31 168 LEU A C 1
ATOM 1282 O O . LEU A 1 168 ? -14.075 -9.259 13.929 1.00 92.31 168 LEU A O 1
ATOM 1286 N N . TYR A 1 169 ? -13.071 -7.887 12.476 1.00 92.31 169 TYR A N 1
ATOM 1287 C CA . TYR A 1 169 ? -12.553 -8.922 11.590 1.00 92.31 169 TYR A CA 1
ATOM 1288 C C . TYR A 1 169 ? -11.042 -9.019 11.750 1.00 92.31 169 TYR A C 1
ATOM 1290 O O . TYR A 1 169 ? -10.327 -8.024 11.609 1.00 92.31 169 TYR A O 1
ATOM 1298 N N . ILE A 1 170 ? -10.569 -10.221 12.063 1.00 92.56 170 ILE A N 1
ATOM 1299 C CA . ILE A 1 170 ? -9.189 -10.491 12.463 1.00 92.56 170 ILE A CA 1
ATOM 1300 C C . ILE A 1 170 ? -8.588 -11.488 11.477 1.00 92.56 170 ILE A C 1
ATOM 1302 O O . ILE A 1 170 ? -9.054 -12.623 11.408 1.00 92.56 170 ILE A O 1
ATOM 1306 N N . ALA A 1 171 ? -7.552 -11.088 10.739 1.00 91.25 171 ALA A N 1
ATOM 1307 C CA . ALA A 1 171 ? -6.711 -12.027 10.001 1.00 91.25 171 ALA A CA 1
ATOM 1308 C C . ALA A 1 171 ? -5.553 -12.475 10.894 1.00 91.25 171 ALA A C 1
ATOM 1310 O O . ALA A 1 171 ? -4.693 -11.662 11.239 1.00 91.25 171 ALA A O 1
ATOM 1311 N N . ALA A 1 172 ? -5.522 -13.760 11.237 1.00 88.94 172 ALA A N 1
ATOM 1312 C CA . ALA A 1 172 ? -4.418 -14.376 11.962 1.00 88.94 172 ALA A CA 1
ATOM 1313 C C . ALA A 1 172 ? -3.996 -15.659 11.238 1.00 88.94 172 ALA A C 1
ATOM 1315 O O . ALA A 1 172 ? -4.839 -16.487 10.878 1.00 88.94 172 ALA A O 1
ATOM 1316 N N . GLY A 1 173 ? -2.700 -15.761 10.933 1.00 83.62 173 GLY A N 1
ATOM 1317 C CA . GLY A 1 173 ? -2.146 -16.861 10.145 1.00 83.62 173 GLY A CA 1
ATOM 1318 C C . GLY A 1 173 ? -2.857 -17.052 8.796 1.00 83.62 173 GLY A C 1
ATOM 1319 O O . GLY A 1 173 ? -2.742 -16.230 7.884 1.00 83.62 173 GLY A O 1
ATOM 1320 N N . GLN A 1 174 ? -3.583 -18.166 8.676 1.00 84.50 174 GLN A N 1
ATOM 1321 C CA . GLN A 1 174 ? -4.312 -18.565 7.462 1.00 84.50 174 GLN A CA 1
ATOM 1322 C C . GLN A 1 174 ? -5.827 -18.346 7.578 1.00 84.50 174 GLN A C 1
ATOM 1324 O O . GLN A 1 174 ? -6.575 -18.703 6.669 1.00 84.50 174 GLN A O 1
ATOM 1329 N N . LYS A 1 175 ? -6.310 -17.818 8.705 1.00 87.94 175 LYS A N 1
ATOM 1330 C CA . LYS A 1 175 ? -7.736 -17.739 9.029 1.00 87.94 175 LYS A CA 1
ATOM 1331 C C . LYS A 1 175 ? -8.190 -16.296 9.173 1.00 87.94 175 LYS A C 1
ATOM 1333 O O . LYS A 1 175 ? -7.435 -15.421 9.594 1.00 87.94 175 LYS A O 1
ATOM 1338 N N . VAL A 1 176 ? -9.465 -16.074 8.868 1.00 89.75 176 VAL A N 1
ATOM 1339 C CA . VAL A 1 176 ? -10.155 -14.822 9.187 1.00 89.75 176 VAL A CA 1
ATOM 1340 C C . VAL A 1 176 ? -11.274 -15.119 10.172 1.00 89.75 176 VAL A C 1
ATOM 1342 O O . VAL A 1 176 ? -12.125 -15.979 9.922 1.00 89.75 176 VAL A O 1
ATOM 1345 N N . TYR A 1 177 ? -11.263 -14.400 11.288 1.00 89.75 177 TYR A N 1
ATOM 1346 C CA . TYR A 1 177 ? -12.234 -14.503 12.368 1.00 89.75 177 TYR A CA 1
ATOM 1347 C C . TYR A 1 177 ? -13.148 -13.278 12.358 1.00 89.75 177 TYR A C 1
ATOM 1349 O O . TYR A 1 177 ? -12.669 -12.158 12.203 1.00 89.75 177 TYR A O 1
ATOM 1357 N N . ARG A 1 178 ? -14.449 -13.481 12.573 1.00 90.88 178 ARG A N 1
ATOM 1358 C CA . ARG A 1 178 ? -15.406 -12.434 12.943 1.00 90.88 178 ARG A CA 1
ATOM 1359 C C . ARG A 1 178 ? -15.609 -12.500 14.452 1.00 90.88 178 ARG A C 1
ATOM 1361 O O . ARG A 1 178 ? -16.061 -13.523 14.962 1.00 90.88 178 ARG A O 1
ATOM 1368 N N . PHE A 1 179 ? -15.257 -11.435 15.151 1.00 90.81 179 PHE A N 1
ATOM 1369 C CA . PHE A 1 179 ? -15.405 -11.281 16.591 1.00 90.81 179 PHE A CA 1
ATOM 1370 C C . PHE A 1 179 ? -16.523 -10.288 16.898 1.00 90.81 179 PHE A C 1
ATOM 1372 O O . PHE A 1 179 ? -16.589 -9.208 16.308 1.00 90.81 179 PHE A O 1
ATOM 1379 N N . ASP A 1 180 ? -17.390 -10.662 17.831 1.00 90.12 180 ASP A N 1
ATOM 1380 C CA . ASP A 1 180 ? -18.467 -9.829 18.347 1.00 90.12 180 ASP A CA 1
ATOM 1381 C C . ASP A 1 180 ? -18.071 -9.246 19.714 1.00 90.12 180 ASP A C 1
ATOM 1383 O O . ASP A 1 180 ? -18.017 -9.981 20.705 1.00 90.12 180 ASP A O 1
ATOM 1387 N N . PRO A 1 181 ? -17.817 -7.926 19.803 1.00 86.00 181 PRO A N 1
ATOM 1388 C CA . PRO A 1 181 ? -17.467 -7.277 21.061 1.00 86.00 181 PRO A CA 1
ATOM 1389 C C . PRO A 1 181 ? -18.563 -7.329 22.130 1.00 86.00 181 PRO A C 1
ATOM 1391 O O . PRO A 1 181 ? -18.244 -7.182 23.308 1.00 86.00 181 PRO A O 1
ATOM 1394 N N . GLN A 1 182 ? -19.835 -7.508 21.756 1.00 85.50 182 GLN A N 1
ATOM 1395 C CA . GLN A 1 182 ? -20.949 -7.533 22.709 1.00 85.50 182 GLN A CA 1
ATOM 1396 C C . GLN A 1 182 ? -21.071 -8.888 23.403 1.00 85.50 182 GLN A C 1
ATOM 1398 O O . GLN A 1 182 ? -21.309 -8.950 24.608 1.00 85.50 182 GLN A O 1
ATOM 1403 N N . THR A 1 183 ? -20.906 -9.973 22.647 1.00 85.44 183 THR A N 1
ATOM 1404 C CA . THR A 1 183 ? -21.018 -11.343 23.170 1.00 85.44 183 THR A CA 1
ATOM 1405 C C . THR A 1 183 ? -19.672 -11.938 23.580 1.00 85.44 183 THR A C 1
ATOM 1407 O O . THR A 1 183 ? -19.638 -12.924 24.316 1.00 85.44 183 THR A O 1
ATOM 1410 N N . GLY A 1 184 ? -18.558 -11.361 23.117 1.00 84.88 184 GLY A N 1
ATOM 1411 C CA . GLY A 1 184 ? -17.210 -11.898 23.308 1.00 84.88 184 GLY A CA 1
ATOM 1412 C C . GLY A 1 184 ? -16.947 -13.180 22.515 1.00 84.88 184 GLY A C 1
ATOM 1413 O O . GLY A 1 184 ? -15.961 -13.870 22.776 1.00 84.88 184 GLY A O 1
ATOM 1414 N N . GLN A 1 185 ? -17.831 -13.530 21.576 1.00 87.06 185 GLN A N 1
ATOM 1415 C CA . GLN A 1 185 ? -17.711 -14.733 20.761 1.00 87.06 185 GLN A CA 1
ATOM 1416 C C . GLN A 1 185 ? -16.980 -14.453 19.450 1.00 87.06 185 GLN A C 1
ATOM 1418 O O . GLN A 1 185 ? -17.058 -13.366 18.877 1.00 87.06 185 GLN A O 1
ATOM 1423 N N . SER A 1 186 ? -16.284 -15.473 18.954 1.00 88.88 186 SER A N 1
ATOM 1424 C CA . SER A 1 186 ? -15.588 -15.452 17.674 1.00 88.88 186 SER A CA 1
ATOM 1425 C C . SER A 1 186 ? -16.042 -16.602 16.783 1.00 88.88 186 SER A C 1
ATOM 1427 O O . SER A 1 186 ? -16.362 -17.696 17.252 1.00 88.88 186 SER A O 1
ATOM 1429 N N . GLN A 1 187 ? -16.055 -16.361 15.476 1.00 88.44 187 GLN A N 1
ATOM 1430 C CA . GLN A 1 187 ? -16.363 -17.368 14.469 1.00 88.44 187 GLN A CA 1
ATOM 1431 C C . GLN A 1 187 ? -15.350 -17.288 13.328 1.00 88.44 187 GLN A C 1
ATOM 1433 O O . GLN A 1 187 ? -15.042 -16.203 12.841 1.00 88.44 187 GLN A O 1
ATOM 1438 N N . ILE A 1 188 ? -14.852 -18.436 12.867 1.00 88.06 188 ILE A N 1
ATOM 1439 C CA . ILE A 1 188 ? -14.022 -18.505 11.658 1.00 88.06 188 ILE A CA 1
ATOM 1440 C C . ILE A 1 188 ? -14.933 -18.335 10.443 1.00 88.06 188 ILE A C 1
ATOM 1442 O O . ILE A 1 188 ? -15.851 -19.129 10.239 1.00 88.06 188 ILE A O 1
ATOM 1446 N N . ILE A 1 189 ? -14.663 -17.316 9.630 1.00 87.12 189 ILE A N 1
ATOM 1447 C CA . ILE A 1 189 ? -15.410 -17.035 8.396 1.00 87.12 189 ILE A CA 1
ATOM 1448 C C . ILE A 1 189 ? -14.626 -17.435 7.142 1.00 87.12 189 ILE A C 1
ATOM 1450 O O . ILE A 1 189 ? -15.230 -17.748 6.115 1.00 87.12 189 ILE A O 1
ATOM 1454 N N . PHE A 1 190 ? -13.294 -17.515 7.230 1.00 84.94 190 PHE A N 1
ATOM 1455 C CA . PHE A 1 190 ? -12.429 -17.910 6.118 1.00 84.94 190 PHE A CA 1
ATOM 1456 C C . PHE A 1 190 ? -11.207 -18.700 6.589 1.00 84.94 190 PHE A C 1
ATOM 1458 O O . PHE A 1 190 ? -10.693 -18.498 7.690 1.00 84.94 190 PHE A O 1
ATOM 1465 N N . THR A 1 191 ? -10.732 -19.601 5.735 1.00 85.12 191 THR A N 1
ATOM 1466 C CA . THR A 1 191 ? -9.466 -20.317 5.896 1.00 85.12 191 THR A CA 1
ATOM 1467 C C . THR A 1 191 ? -8.839 -20.443 4.516 1.00 85.12 191 THR A C 1
ATOM 1469 O O . THR A 1 191 ? -9.474 -20.981 3.610 1.00 85.12 191 THR A O 1
ATOM 1472 N N . SER A 1 192 ? -7.629 -19.910 4.368 1.00 77.75 192 SER A N 1
ATOM 1473 C CA . SER A 1 192 ? -6.839 -19.996 3.145 1.00 77.75 192 SER A CA 1
ATOM 1474 C C . SER A 1 192 ? -6.499 -21.456 2.864 1.00 77.75 192 SER A C 1
ATOM 1476 O O . SER A 1 192 ? -6.144 -22.199 3.780 1.00 77.75 192 SER A O 1
ATOM 1478 N N . ALA A 1 193 ? -6.617 -21.877 1.607 1.00 66.50 193 ALA A N 1
ATOM 1479 C CA . ALA A 1 193 ? -6.197 -23.212 1.211 1.00 66.50 193 ALA A CA 1
ATOM 1480 C C . ALA A 1 193 ? -4.664 -23.260 1.173 1.00 66.50 193 ALA A C 1
ATOM 1482 O O . ALA A 1 193 ? -4.035 -22.486 0.448 1.00 66.50 193 ALA A O 1
ATOM 1483 N N . SER A 1 194 ? -4.057 -24.173 1.932 1.00 53.38 194 SER A N 1
ATOM 1484 C CA . SER A 1 194 ? -2.664 -24.541 1.706 1.00 53.38 194 SER A CA 1
ATOM 1485 C C . SER A 1 194 ? -2.558 -25.157 0.313 1.00 53.38 194 SER A C 1
ATOM 1487 O O . SER A 1 194 ? -3.329 -26.050 -0.047 1.00 53.38 194 SER A O 1
ATOM 1489 N N . SER A 1 195 ? -1.587 -24.717 -0.486 1.00 40.28 195 SER A N 1
ATOM 1490 C CA . SER A 1 195 ? -1.133 -25.522 -1.613 1.00 40.28 195 SER A CA 1
ATOM 1491 C C . SER A 1 195 ? -0.489 -26.783 -1.034 1.00 40.28 195 SER A C 1
ATOM 1493 O O . SER A 1 195 ? 0.700 -26.790 -0.720 1.00 40.28 195 SER A O 1
ATOM 1495 N N . HIS A 1 196 ? -1.279 -27.837 -0.827 1.00 34.84 196 HIS A N 1
ATOM 1496 C CA . HIS A 1 196 ? -0.749 -29.186 -0.697 1.00 34.84 196 HIS A CA 1
ATOM 1497 C C . HIS A 1 196 ? -0.187 -29.572 -2.063 1.00 34.84 196 HIS A C 1
ATOM 1499 O O . HIS A 1 196 ? -0.883 -30.135 -2.900 1.00 34.84 196 HIS A O 1
ATOM 1505 N N . VAL A 1 197 ? 1.067 -29.207 -2.310 1.00 37.00 197 VAL A N 1
ATOM 1506 C CA . VAL A 1 197 ? 1.890 -29.994 -3.219 1.00 37.00 197 VAL A CA 1
ATOM 1507 C C . VAL A 1 197 ? 2.312 -31.183 -2.369 1.00 37.00 197 VAL A C 1
ATOM 1509 O O . VAL A 1 197 ? 3.098 -31.025 -1.435 1.00 37.00 197 VAL A O 1
ATOM 1512 N N . GLU A 1 198 ? 1.690 -32.343 -2.593 1.00 30.97 198 GLU A N 1
ATOM 1513 C CA . GLU A 1 198 ? 2.271 -33.591 -2.102 1.00 30.97 198 GLU A CA 1
ATOM 1514 C C . GLU A 1 198 ? 3.710 -33.631 -2.626 1.00 30.97 198 GLU A C 1
ATOM 1516 O O . GLU A 1 198 ? 3.913 -33.373 -3.815 1.00 30.97 198 GLU A O 1
ATOM 1521 N N . PRO A 1 199 ? 4.720 -33.846 -1.767 1.00 36.00 199 PRO A N 1
ATOM 1522 C CA . PRO A 1 199 ? 6.079 -33.974 -2.247 1.00 36.00 199 PRO A CA 1
ATOM 1523 C C . PRO A 1 199 ? 6.123 -35.225 -3.122 1.00 36.00 199 PRO A C 1
ATOM 1525 O O . PRO A 1 199 ? 6.137 -36.344 -2.614 1.00 36.00 199 PRO A O 1
ATOM 1528 N N . GLU A 1 200 ? 6.114 -35.041 -4.442 1.00 36.78 200 GLU A N 1
ATOM 1529 C CA . GLU A 1 200 ? 6.671 -36.052 -5.327 1.00 36.78 200 GLU A CA 1
ATOM 1530 C C . GLU A 1 200 ? 8.107 -36.275 -4.851 1.00 36.78 200 GLU A C 1
ATOM 1532 O O . GLU A 1 200 ? 8.850 -35.312 -4.638 1.00 36.78 200 GLU A O 1
ATOM 1537 N N . GLU A 1 201 ? 8.456 -37.533 -4.588 1.00 39.72 201 GLU A N 1
ATOM 1538 C CA . GLU A 1 201 ? 9.785 -37.950 -4.153 1.00 39.72 201 GLU A CA 1
ATOM 1539 C C . GLU A 1 201 ? 10.822 -37.502 -5.195 1.00 39.72 201 GLU A C 1
ATOM 1541 O O . GLU A 1 201 ? 11.118 -38.202 -6.160 1.00 39.72 201 GLU A O 1
ATOM 1546 N N . SER A 1 202 ? 11.347 -36.289 -5.033 1.00 41.81 202 SER A N 1
ATOM 1547 C CA . SER A 1 202 ? 12.480 -35.787 -5.794 1.00 41.81 202 SER A CA 1
ATOM 1548 C C . SER A 1 202 ? 13.693 -35.768 -4.874 1.00 41.81 202 SER A C 1
ATOM 1550 O O . SER A 1 202 ? 13.710 -35.016 -3.897 1.00 41.81 202 SER A O 1
ATOM 1552 N N . ASP A 1 203 ? 14.695 -36.583 -5.211 1.00 44.84 203 ASP A N 1
ATOM 1553 C CA . ASP A 1 203 ? 16.018 -36.697 -4.579 1.00 44.84 203 ASP A CA 1
ATOM 1554 C C . ASP A 1 203 ? 16.852 -35.404 -4.717 1.00 44.84 203 ASP A C 1
ATOM 1556 O O . ASP A 1 203 ? 17.944 -35.386 -5.289 1.00 44.84 203 ASP A O 1
ATOM 1560 N N . SER A 1 204 ? 16.349 -34.277 -4.217 1.00 43.09 204 SER A N 1
ATOM 1561 C CA . SER A 1 204 ? 17.129 -33.047 -4.116 1.00 43.09 204 SER A CA 1
ATOM 1562 C C . SER A 1 204 ? 17.042 -32.489 -2.700 1.00 43.09 204 SER A C 1
ATOM 1564 O O . SER A 1 204 ? 15.961 -32.153 -2.225 1.00 43.09 204 SER A O 1
ATOM 1566 N N . ASP A 1 205 ? 18.204 -32.357 -2.053 1.00 42.75 205 ASP A N 1
ATOM 1567 C CA . ASP A 1 205 ? 18.444 -31.698 -0.755 1.00 42.75 205 ASP A CA 1
ATOM 1568 C C . ASP A 1 205 ? 18.201 -30.169 -0.810 1.00 42.75 205 ASP A C 1
ATOM 1570 O O . ASP A 1 205 ? 18.905 -29.357 -0.206 1.00 42.75 205 ASP A O 1
ATOM 1574 N N . SER A 1 206 ? 17.188 -29.741 -1.560 1.00 37.47 206 SER A N 1
ATOM 1575 C CA . SER A 1 206 ? 16.718 -28.363 -1.585 1.00 37.47 206 SER A CA 1
ATOM 1576 C C . SER A 1 206 ? 15.645 -28.226 -0.503 1.00 37.47 206 SER A C 1
ATOM 1578 O O . SER A 1 206 ? 14.633 -28.925 -0.586 1.00 37.47 206 SER A O 1
ATOM 1580 N N . PRO A 1 207 ? 15.779 -27.340 0.500 1.00 33.56 207 PRO A N 1
ATOM 1581 C CA . PRO A 1 207 ? 14.682 -27.089 1.423 1.00 33.56 207 PRO A CA 1
ATOM 1582 C C . PRO A 1 207 ? 13.510 -26.497 0.631 1.00 33.56 207 PRO A C 1
ATOM 1584 O O . PRO A 1 207 ? 13.542 -25.333 0.230 1.00 33.56 207 PRO A O 1
ATOM 1587 N N . VAL A 1 208 ? 12.476 -27.305 0.380 1.00 36.53 208 VAL A N 1
ATOM 1588 C CA . VAL A 1 208 ? 11.205 -26.838 -0.178 1.00 36.53 208 VAL A CA 1
ATOM 1589 C C . VAL A 1 208 ? 10.598 -25.896 0.855 1.00 36.53 208 VAL A C 1
ATOM 1591 O O . VAL A 1 208 ? 10.054 -26.312 1.878 1.00 36.53 208 VAL A O 1
ATOM 1594 N N . MET A 1 209 ? 10.767 -24.596 0.627 1.00 32.47 209 MET A N 1
ATOM 1595 C CA . MET A 1 209 ? 10.235 -23.565 1.501 1.00 32.47 209 MET A CA 1
ATOM 1596 C C . MET A 1 209 ? 8.717 -23.531 1.313 1.00 32.47 209 MET A C 1
ATOM 1598 O O . MET A 1 209 ? 8.208 -22.888 0.396 1.00 32.47 209 MET A O 1
ATOM 1602 N N . ASN A 1 210 ? 8.001 -24.268 2.170 1.00 33.12 210 ASN A N 1
ATOM 1603 C CA . ASN A 1 210 ? 6.549 -24.202 2.312 1.00 33.12 210 ASN A CA 1
ATOM 1604 C C . ASN A 1 210 ? 6.146 -22.742 2.542 1.00 33.12 210 ASN A C 1
ATOM 1606 O O . ASN A 1 210 ? 6.184 -22.234 3.663 1.00 33.12 210 ASN A O 1
ATOM 1610 N N . SER A 1 211 ? 5.776 -22.050 1.469 1.00 40.66 211 SER A N 1
ATOM 1611 C CA . SER A 1 211 ? 5.238 -20.700 1.548 1.00 40.66 211 SER A CA 1
ATOM 1612 C C . SER A 1 211 ? 3.802 -20.826 2.032 1.00 40.66 211 SER A C 1
ATOM 1614 O O . SER A 1 211 ? 2.874 -20.964 1.240 1.00 40.66 211 SER A O 1
ATOM 1616 N N . ALA A 1 212 ? 3.627 -20.866 3.353 1.00 46.44 212 ALA A N 1
ATOM 1617 C CA . ALA A 1 212 ? 2.315 -20.898 3.977 1.00 46.44 212 ALA A CA 1
ATOM 1618 C C . ALA A 1 212 ? 1.460 -19.748 3.419 1.00 46.44 212 ALA A C 1
ATOM 1620 O O . ALA A 1 212 ? 1.861 -18.579 3.454 1.00 46.44 212 ALA A O 1
ATOM 1621 N N . SER A 1 213 ? 0.289 -20.085 2.877 1.00 58.50 213 SER A N 1
ATOM 1622 C CA . SER A 1 213 ? -0.650 -19.114 2.326 1.00 58.50 213 SER A CA 1
ATOM 1623 C C . SER A 1 213 ? -1.091 -18.157 3.436 1.00 58.50 213 SER A C 1
ATOM 1625 O O . SER A 1 213 ? -1.769 -18.566 4.377 1.00 58.50 213 SER A O 1
ATOM 1627 N N . SER A 1 214 ? -0.660 -16.900 3.365 1.00 74.31 214 SER A N 1
ATOM 1628 C CA . SER A 1 214 ? -0.957 -15.869 4.365 1.00 74.31 214 SER A CA 1
ATOM 1629 C C . SER A 1 214 ? -1.952 -14.866 3.802 1.00 74.31 214 SER A C 1
ATOM 1631 O O . SER A 1 214 ? -1.825 -14.439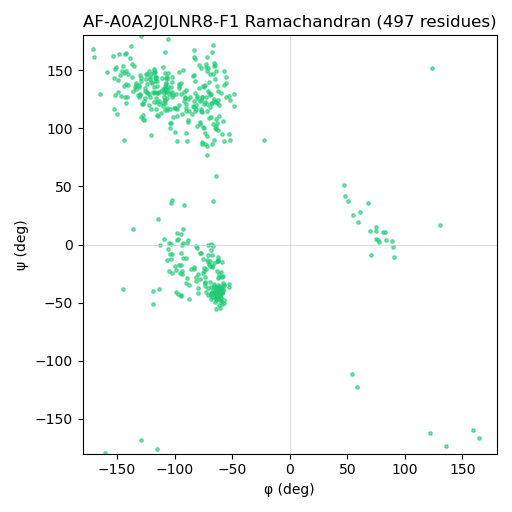 2.651 1.00 74.31 214 SER A O 1
ATOM 1633 N N . ILE A 1 215 ? -2.915 -14.461 4.632 1.00 84.25 215 ILE A N 1
ATOM 1634 C CA . ILE A 1 215 ? -3.855 -13.391 4.291 1.00 84.25 215 ILE A CA 1
ATOM 1635 C C . ILE A 1 215 ? -3.071 -12.086 4.110 1.00 84.25 215 ILE A C 1
ATOM 1637 O O . ILE A 1 215 ? -2.368 -11.648 5.027 1.00 84.25 215 ILE A O 1
ATOM 1641 N N . LYS A 1 216 ? -3.176 -11.484 2.921 1.00 83.44 216 LYS A N 1
ATOM 1642 C CA . LYS A 1 216 ? -2.457 -10.264 2.528 1.00 83.44 216 LYS A CA 1
ATOM 1643 C C . LYS A 1 216 ? -3.207 -9.007 2.926 1.00 83.44 216 LYS A C 1
ATOM 1645 O O . LYS A 1 216 ? -2.604 -8.106 3.505 1.00 83.44 216 LYS A O 1
ATOM 1650 N N . ASP A 1 217 ? -4.506 -8.955 2.641 1.00 86.81 217 ASP A N 1
ATOM 1651 C CA . ASP A 1 217 ? -5.340 -7.837 3.062 1.00 86.81 217 ASP A CA 1
ATOM 1652 C C . ASP A 1 217 ? -6.816 -8.210 3.229 1.00 86.81 217 ASP A C 1
ATOM 1654 O O . ASP A 1 217 ? -7.283 -9.236 2.728 1.00 86.81 217 ASP A O 1
ATOM 1658 N N . LEU A 1 218 ? -7.533 -7.351 3.955 1.00 89.31 218 LEU A N 1
ATOM 1659 C CA . LEU A 1 218 ? -8.964 -7.447 4.207 1.00 89.31 218 LEU A CA 1
ATOM 1660 C C . LEU A 1 218 ? -9.643 -6.107 3.926 1.00 89.31 218 LEU A C 1
ATOM 1662 O O . LEU A 1 218 ? -9.211 -5.064 4.430 1.00 89.31 218 LEU A O 1
ATOM 1666 N N . TRP A 1 219 ? -10.778 -6.166 3.235 1.00 88.81 219 TRP A N 1
ATOM 1667 C CA . TRP A 1 219 ? -11.720 -5.056 3.133 1.00 88.81 219 TRP A CA 1
ATOM 1668 C C . TRP A 1 219 ? -13.103 -5.506 3.604 1.00 88.81 219 TRP A C 1
ATOM 1670 O O . TRP A 1 219 ? -13.542 -6.618 3.315 1.00 88.81 219 TRP A O 1
ATOM 1680 N N . VAL A 1 220 ? -13.784 -4.658 4.370 1.00 88.56 220 VAL A N 1
ATOM 1681 C CA . VAL A 1 220 ? -15.035 -5.006 5.050 1.00 88.56 220 VAL A CA 1
ATOM 1682 C C . VAL A 1 220 ? -16.059 -3.898 4.835 1.00 88.56 220 VAL A C 1
ATOM 1684 O O . VAL A 1 220 ? -15.750 -2.719 4.987 1.00 88.56 220 VAL A O 1
ATOM 1687 N N . SER A 1 221 ? -17.296 -4.302 4.555 1.00 83.56 221 SER A N 1
ATOM 1688 C CA . SER A 1 221 ? -18.495 -3.462 4.599 1.00 83.56 221 SER A CA 1
ATOM 1689 C C . SER A 1 221 ? -19.585 -4.134 5.434 1.00 83.56 221 SER A C 1
ATOM 1691 O O . SER A 1 221 ? -19.421 -5.263 5.893 1.00 83.56 221 SER A O 1
ATOM 1693 N N . ARG A 1 222 ? -20.741 -3.478 5.577 1.00 79.19 222 ARG A N 1
ATOM 1694 C CA . ARG A 1 222 ? -21.896 -4.048 6.290 1.00 79.19 222 ARG A CA 1
ATOM 1695 C C . ARG A 1 222 ? -22.533 -5.250 5.588 1.00 79.19 222 ARG A C 1
ATOM 1697 O O . ARG A 1 222 ? -23.290 -5.976 6.224 1.00 79.19 222 ARG A O 1
ATOM 1704 N N . GLN A 1 223 ? -22.276 -5.447 4.294 1.00 79.12 223 GLN A N 1
ATOM 1705 C CA . GLN A 1 223 ? -22.926 -6.492 3.491 1.00 79.12 223 GLN A CA 1
ATOM 1706 C C . GLN A 1 223 ? -21.961 -7.585 3.028 1.00 79.12 223 GLN A C 1
ATOM 1708 O O . GLN A 1 223 ? -22.315 -8.768 3.016 1.00 79.12 223 GLN A O 1
ATOM 1713 N N . LYS A 1 224 ? -20.736 -7.193 2.662 1.00 84.50 224 LYS A N 1
ATOM 1714 C CA . LYS A 1 224 ? -19.727 -8.075 2.070 1.00 84.50 224 LYS A CA 1
ATOM 1715 C C . LYS A 1 224 ? -18.337 -7.848 2.656 1.00 84.50 224 LYS A C 1
ATOM 1717 O O . LYS A 1 224 ? -18.012 -6.754 3.126 1.00 84.50 224 LYS A O 1
ATOM 1722 N N . ILE A 1 225 ? -17.517 -8.885 2.566 1.00 88.12 225 ILE A N 1
ATOM 1723 C CA . ILE A 1 225 ? -16.120 -8.926 2.984 1.00 88.12 225 ILE A CA 1
ATOM 1724 C C . ILE A 1 225 ? -15.297 -9.394 1.789 1.00 88.12 225 ILE A C 1
ATOM 1726 O O . ILE A 1 225 ? -15.665 -10.358 1.117 1.00 88.12 225 ILE A O 1
ATOM 1730 N N . LEU A 1 226 ? -14.181 -8.719 1.546 1.00 88.12 226 LEU A N 1
ATOM 1731 C CA . LEU A 1 226 ? -13.197 -9.094 0.543 1.00 88.12 226 LEU A CA 1
ATOM 1732 C C . LEU A 1 226 ? -11.917 -9.536 1.241 1.00 88.12 226 LEU A C 1
ATOM 1734 O O . LEU A 1 226 ? -11.426 -8.864 2.153 1.00 88.12 226 LEU A O 1
ATOM 1738 N N . ILE A 1 227 ? -11.388 -10.671 0.805 1.00 87.31 227 ILE A N 1
ATOM 1739 C CA . ILE A 1 227 ? -10.221 -11.314 1.402 1.00 87.31 227 ILE A CA 1
ATOM 1740 C C . ILE A 1 227 ? -9.213 -11.570 0.291 1.00 87.31 227 ILE A C 1
ATOM 1742 O O . ILE A 1 227 ? -9.530 -12.284 -0.658 1.00 87.31 227 ILE A O 1
ATOM 1746 N N . ALA A 1 228 ? -8.013 -11.002 0.415 1.00 84.75 228 ALA A N 1
ATOM 1747 C CA . ALA A 1 228 ? -6.883 -11.335 -0.445 1.00 84.75 228 ALA A CA 1
ATOM 1748 C C . ALA A 1 228 ? -5.924 -12.284 0.269 1.00 84.75 228 ALA A C 1
ATOM 1750 O O . ALA A 1 228 ? -5.438 -11.985 1.362 1.00 84.75 228 ALA A O 1
ATOM 1751 N N . ASP A 1 229 ? -5.583 -13.382 -0.392 1.00 80.56 229 ASP A N 1
ATOM 1752 C CA . ASP A 1 229 ? -4.502 -14.283 -0.002 1.00 80.56 229 ASP A CA 1
ATOM 1753 C C . ASP A 1 229 ? -3.558 -14.543 -1.194 1.00 80.56 229 ASP A C 1
ATOM 1755 O O . ASP A 1 229 ? -3.587 -13.837 -2.202 1.00 80.56 229 ASP A O 1
ATOM 1759 N N . SER A 1 230 ? -2.667 -15.527 -1.074 1.00 73.81 230 SER A N 1
ATOM 1760 C CA . SER A 1 230 ? -1.746 -15.915 -2.153 1.00 73.81 230 SER A CA 1
ATOM 1761 C C . SER A 1 230 ? -2.413 -16.636 -3.333 1.00 73.81 230 SER A C 1
ATOM 1763 O O . SER A 1 230 ? -1.776 -16.812 -4.365 1.00 73.81 230 SER A O 1
ATOM 1765 N N . SER A 1 231 ? -3.657 -17.090 -3.184 1.00 68.50 231 SER A N 1
ATOM 1766 C CA . SER A 1 231 ? -4.426 -17.834 -4.187 1.00 68.50 231 SER A CA 1
ATOM 1767 C C . SER A 1 231 ? -5.416 -16.961 -4.967 1.00 68.50 231 SER A C 1
ATOM 1769 O O . SER A 1 231 ? -5.757 -17.294 -6.106 1.00 68.50 231 SER A O 1
ATOM 1771 N N . GLY A 1 232 ? -5.818 -15.809 -4.422 1.00 75.31 232 GLY A N 1
ATOM 1772 C CA . GLY A 1 232 ? -6.636 -14.826 -5.127 1.00 75.31 232 GLY A CA 1
ATOM 1773 C C . GLY A 1 232 ? -7.389 -13.868 -4.207 1.00 75.31 232 GLY A C 1
ATOM 1774 O O . GLY A 1 232 ? -7.035 -13.683 -3.042 1.00 75.31 232 GLY A O 1
ATOM 1775 N N . ILE A 1 233 ? -8.441 -13.254 -4.757 1.00 82.38 233 ILE A N 1
ATOM 1776 C CA . ILE A 1 233 ? -9.404 -12.439 -4.014 1.00 82.38 233 ILE A CA 1
ATOM 1777 C C . ILE A 1 233 ? -10.741 -13.169 -3.936 1.00 82.38 233 ILE A C 1
ATOM 1779 O O . ILE A 1 233 ? -11.338 -13.541 -4.953 1.00 82.38 233 ILE A O 1
ATOM 1783 N N . PHE A 1 234 ? -11.228 -13.312 -2.710 1.00 82.69 234 PHE A N 1
ATOM 1784 C CA . PHE A 1 234 ? -12.503 -13.925 -2.381 1.00 82.69 234 PHE A CA 1
ATOM 1785 C C . PHE A 1 234 ? -13.482 -12.866 -1.892 1.00 82.69 234 PHE A C 1
ATOM 1787 O O . PHE A 1 234 ? -13.149 -12.048 -1.036 1.00 82.69 234 PHE A O 1
ATOM 1794 N N . GLU A 1 235 ? -14.703 -12.922 -2.407 1.00 84.19 235 GLU A N 1
ATOM 1795 C CA . GLU A 1 235 ? -15.852 -12.206 -1.872 1.00 84.19 235 GLU A CA 1
ATOM 1796 C C . GLU A 1 235 ? -16.671 -13.162 -1.007 1.00 84.19 235 GLU A C 1
ATOM 1798 O O . GLU A 1 235 ? -16.996 -14.279 -1.417 1.00 84.19 235 GLU A O 1
ATOM 1803 N N . SER A 1 236 ? -16.991 -12.725 0.206 1.00 83.06 236 SER A N 1
ATOM 1804 C CA . SER A 1 236 ? -17.860 -13.446 1.128 1.00 83.06 236 SER A CA 1
ATOM 1805 C C . SER A 1 236 ? -18.953 -12.521 1.637 1.00 83.06 236 SER A C 1
ATOM 1807 O O . SER A 1 236 ? -18.699 -11.353 1.940 1.00 83.06 236 SER A O 1
ATOM 1809 N N . ARG A 1 237 ? -20.166 -13.047 1.820 1.00 78.12 237 ARG A N 1
ATOM 1810 C CA . ARG A 1 237 ? -21.175 -12.352 2.632 1.00 78.12 237 ARG A CA 1
ATOM 1811 C C . ARG A 1 237 ? -20.718 -12.299 4.091 1.00 78.12 237 ARG A C 1
ATOM 1813 O O . ARG A 1 237 ? -19.939 -13.146 4.534 1.00 78.12 237 ARG A O 1
ATOM 1820 N N . VAL A 1 238 ? -21.191 -11.296 4.833 1.00 67.62 238 VAL A N 1
ATOM 1821 C CA . VAL A 1 238 ? -20.820 -11.058 6.247 1.00 67.62 238 VAL A CA 1
ATOM 1822 C C . VAL A 1 238 ? -21.167 -12.239 7.169 1.00 67.62 238 VAL A C 1
ATOM 1824 O O . VAL A 1 238 ? -20.520 -12.445 8.199 1.00 67.62 238 VAL A O 1
ATOM 1827 N N . ASP A 1 239 ? -22.138 -13.068 6.783 1.00 64.75 239 ASP A N 1
ATOM 1828 C CA . ASP A 1 239 ? -22.484 -14.319 7.468 1.00 64.75 239 ASP A CA 1
ATOM 1829 C C . ASP A 1 239 ? -21.427 -15.434 7.308 1.00 64.75 239 ASP A C 1
ATOM 1831 O O . ASP A 1 239 ? -21.422 -16.378 8.100 1.00 64.75 239 ASP A O 1
ATOM 1835 N N . GLY A 1 240 ? -20.499 -15.299 6.354 1.00 62.78 240 GLY A N 1
ATOM 1836 C CA . GLY A 1 240 ? -19.414 -16.242 6.077 1.00 62.78 240 GLY A CA 1
ATOM 1837 C C . GLY A 1 240 ? -19.850 -17.523 5.358 1.00 62.78 240 GLY A C 1
ATOM 1838 O O . GLY A 1 240 ? -19.023 -18.425 5.203 1.00 62.78 240 GLY A O 1
ATOM 1839 N N . GLN A 1 241 ? -21.123 -17.635 4.956 1.00 62.91 241 GLN A N 1
ATOM 1840 C CA . GLN A 1 241 ? -21.678 -18.881 4.409 1.00 62.91 241 GLN A CA 1
ATOM 1841 C C . GLN A 1 241 ? -21.472 -19.025 2.902 1.00 62.91 241 GLN A C 1
ATOM 1843 O O . GLN A 1 241 ? -21.225 -20.128 2.419 1.00 62.91 241 GLN A O 1
ATOM 1848 N N . GLU A 1 242 ? -21.523 -17.920 2.162 1.00 63.88 242 GLU A N 1
ATOM 1849 C CA . GLU A 1 242 ? -21.328 -17.916 0.713 1.00 63.88 242 GLU A CA 1
ATOM 1850 C C . GLU A 1 242 ? -19.983 -17.290 0.364 1.00 63.88 242 GLU A C 1
ATOM 1852 O O . GLU A 1 242 ? -19.701 -16.155 0.749 1.00 63.88 242 GLU A O 1
ATOM 1857 N N . ARG A 1 243 ? -19.161 -18.044 -0.376 1.00 77.31 243 ARG A N 1
ATOM 1858 C CA . ARG A 1 243 ? -17.831 -17.631 -0.832 1.00 77.31 243 ARG A CA 1
ATOM 1859 C C . ARG A 1 243 ? -17.771 -17.708 -2.343 1.00 77.31 243 ARG A C 1
ATOM 1861 O O . ARG A 1 243 ? -18.078 -18.745 -2.930 1.00 77.31 243 ARG A O 1
ATOM 1868 N N . ARG A 1 244 ? -17.311 -16.631 -2.960 1.00 79.81 244 ARG A N 1
ATOM 1869 C CA . ARG A 1 244 ? -17.102 -16.547 -4.398 1.00 79.81 244 ARG A CA 1
ATOM 1870 C C . ARG A 1 244 ? -15.676 -16.095 -4.666 1.00 79.81 244 ARG A C 1
ATOM 1872 O O . ARG A 1 244 ? -15.261 -15.034 -4.213 1.00 79.81 244 ARG A O 1
ATOM 1879 N N . LEU A 1 245 ? -14.928 -16.891 -5.423 1.00 78.69 245 LEU A N 1
ATOM 1880 C CA . LEU A 1 245 ? -13.675 -16.424 -6.007 1.00 78.69 245 LEU A CA 1
ATOM 1881 C C . LEU A 1 245 ? -14.023 -15.391 -7.083 1.00 78.69 245 LEU A C 1
ATOM 1883 O O . LEU A 1 245 ? -14.727 -15.719 -8.041 1.00 78.69 245 LEU A O 1
ATOM 1887 N N . ILE A 1 246 ? -13.562 -14.156 -6.904 1.00 75.62 246 ILE A N 1
ATOM 1888 C CA . ILE A 1 246 ? -13.813 -13.065 -7.856 1.00 75.62 246 ILE A CA 1
ATOM 1889 C C . ILE A 1 246 ? -12.596 -12.784 -8.740 1.00 75.62 246 ILE A C 1
ATOM 1891 O O . ILE A 1 246 ? -12.766 -12.303 -9.855 1.00 75.62 246 ILE A O 1
ATOM 1895 N N . ALA A 1 247 ? -11.388 -13.128 -8.281 1.00 69.62 247 ALA A N 1
ATOM 1896 C CA . ALA A 1 247 ? -10.164 -13.028 -9.072 1.00 69.62 247 ALA A CA 1
ATOM 1897 C C . ALA A 1 247 ? -9.124 -14.061 -8.617 1.00 69.62 247 ALA A C 1
ATOM 1899 O O . ALA A 1 247 ? -8.806 -14.130 -7.432 1.00 69.62 247 ALA A O 1
ATOM 1900 N N . ALA A 1 248 ? -8.563 -14.840 -9.544 1.00 61.69 248 ALA A N 1
ATOM 1901 C CA . ALA A 1 248 ? -7.501 -15.807 -9.249 1.00 61.69 248 ALA A CA 1
ATOM 1902 C C . ALA A 1 248 ? -6.111 -15.142 -9.216 1.00 61.69 248 ALA A C 1
ATOM 1904 O O . ALA A 1 248 ? -5.838 -14.245 -10.014 1.00 61.69 248 ALA A O 1
ATOM 1905 N N . ALA A 1 249 ? -5.202 -15.620 -8.357 1.00 58.47 249 ALA A N 1
ATOM 1906 C CA . ALA A 1 249 ? -3.857 -15.050 -8.210 1.00 58.47 249 ALA A CA 1
ATOM 1907 C C . ALA A 1 249 ? -3.003 -15.111 -9.486 1.00 58.47 249 ALA A C 1
ATOM 1909 O O . ALA A 1 249 ? -2.170 -14.242 -9.706 1.00 58.47 249 ALA A O 1
ATOM 1910 N N . GLN A 1 250 ? -3.236 -16.094 -10.362 1.00 52.12 250 GLN A N 1
ATOM 1911 C CA . GLN A 1 250 ? -2.522 -16.229 -11.644 1.00 52.12 250 GLN A CA 1
ATOM 1912 C C . GLN A 1 250 ? -2.820 -15.085 -12.627 1.00 52.12 250 GLN A C 1
ATOM 1914 O O . GLN A 1 250 ? -2.101 -14.904 -13.604 1.00 52.12 250 GLN A O 1
ATOM 1919 N N . LEU A 1 251 ? -3.887 -14.325 -12.373 1.00 52.06 251 LEU A N 1
ATOM 1920 C CA . LEU A 1 251 ? -4.279 -13.150 -13.147 1.00 52.06 251 LEU A CA 1
ATOM 1921 C C . LEU A 1 251 ? -3.811 -11.849 -12.484 1.00 52.06 251 LEU A C 1
ATOM 1923 O O . LEU A 1 251 ? -4.149 -10.768 -12.967 1.00 52.06 251 LEU A O 1
ATOM 1927 N N . LEU A 1 252 ? -3.063 -11.935 -11.377 1.00 56.78 252 LEU A N 1
ATOM 1928 C CA . LEU A 1 252 ? -2.490 -10.764 -10.736 1.00 56.78 252 LEU A CA 1
ATOM 1929 C C . LEU A 1 252 ? -1.250 -10.320 -11.518 1.00 56.78 252 LEU A C 1
ATOM 1931 O O . LEU A 1 252 ? -0.316 -11.102 -11.686 1.00 56.78 252 LEU A O 1
ATOM 1935 N N . PRO A 1 253 ? -1.208 -9.063 -11.980 1.00 49.81 253 PRO A N 1
ATOM 1936 C CA . PRO A 1 253 ? -0.063 -8.540 -12.719 1.00 49.81 253 PRO A CA 1
ATOM 1937 C C . PRO A 1 253 ? 1.178 -8.355 -11.829 1.00 49.81 253 PRO A C 1
ATOM 1939 O O . PRO A 1 253 ? 2.276 -8.169 -12.351 1.00 49.81 253 PRO A O 1
ATOM 1942 N N . ALA A 1 254 ? 0.987 -8.345 -10.504 1.00 61.50 254 ALA A N 1
ATOM 1943 C CA . ALA A 1 254 ? 1.920 -7.787 -9.536 1.00 61.50 254 ALA A CA 1
ATOM 1944 C C . ALA A 1 254 ? 1.512 -8.131 -8.078 1.00 61.50 254 ALA A C 1
ATOM 1946 O O . ALA A 1 254 ? 0.405 -8.626 -7.835 1.00 61.50 254 ALA A O 1
ATOM 1947 N N . GLN A 1 255 ? 2.394 -7.894 -7.099 1.00 73.12 255 GLN A N 1
ATOM 1948 C CA . GLN A 1 255 ? 2.135 -8.205 -5.687 1.00 73.12 255 GLN A CA 1
ATOM 1949 C C . GLN A 1 255 ? 1.126 -7.214 -5.088 1.00 73.12 255 GLN A C 1
ATOM 1951 O O . GLN A 1 255 ? 1.335 -6.006 -5.135 1.00 73.12 255 GLN A O 1
ATOM 1956 N N . ILE A 1 256 ? 0.050 -7.715 -4.468 1.00 76.56 256 ILE A N 1
ATOM 1957 C CA . ILE A 1 256 ? -0.945 -6.865 -3.795 1.00 76.56 256 ILE A CA 1
ATOM 1958 C C . ILE A 1 256 ? -0.400 -6.374 -2.449 1.00 76.56 256 ILE A C 1
ATOM 1960 O O . ILE A 1 256 ? -0.012 -7.175 -1.592 1.00 76.56 256 ILE A O 1
ATOM 1964 N N . HIS A 1 257 ? -0.434 -5.059 -2.246 1.00 82.00 257 HIS A N 1
ATOM 1965 C CA . HIS A 1 257 ? -0.095 -4.403 -0.984 1.00 82.00 257 HIS A CA 1
ATOM 1966 C C . HIS A 1 257 ? -1.333 -4.042 -0.152 1.00 82.00 257 HIS A C 1
ATOM 1968 O O . HIS A 1 257 ? -1.324 -4.250 1.065 1.00 82.00 257 HIS A O 1
ATOM 1974 N N . ALA A 1 258 ? -2.390 -3.549 -0.803 1.00 84.19 258 ALA A N 1
ATOM 1975 C CA . ALA A 1 258 ? -3.633 -3.123 -0.165 1.00 84.19 258 ALA A CA 1
ATOM 1976 C C . ALA A 1 258 ? -4.839 -3.299 -1.102 1.00 84.19 258 ALA A C 1
ATOM 1978 O O . ALA A 1 258 ? -4.693 -3.235 -2.325 1.00 84.19 258 ALA A O 1
ATOM 1979 N N . LEU A 1 259 ? -6.024 -3.489 -0.524 1.00 86.81 259 LEU A N 1
ATOM 1980 C CA . LEU A 1 259 ? -7.310 -3.527 -1.215 1.00 86.81 259 LEU A CA 1
ATOM 1981 C C . LEU A 1 259 ? -8.239 -2.424 -0.710 1.00 86.81 259 LEU A C 1
ATOM 1983 O O . LEU A 1 259 ? -8.378 -2.213 0.495 1.00 86.81 259 LEU A O 1
ATOM 1987 N N . THR A 1 260 ? -8.953 -1.781 -1.630 1.00 85.19 260 THR A N 1
ATOM 1988 C CA . THR A 1 260 ? -10.002 -0.817 -1.286 1.00 85.19 260 THR A CA 1
ATOM 1989 C C . THR A 1 260 ? -11.180 -0.890 -2.251 1.00 85.19 260 THR A C 1
ATOM 1991 O O . THR A 1 260 ? -11.086 -1.448 -3.343 1.00 85.19 260 THR A O 1
ATOM 1994 N N . VAL A 1 261 ? -12.299 -0.309 -1.835 1.00 81.44 261 VAL A N 1
ATOM 1995 C CA . VAL A 1 261 ? -13.498 -0.101 -2.647 1.00 81.44 261 VAL A CA 1
ATOM 1996 C C . VAL A 1 261 ? -14.073 1.255 -2.233 1.00 81.44 261 VAL A C 1
ATOM 1998 O O . VAL A 1 261 ? -14.281 1.463 -1.035 1.00 81.44 261 VAL A O 1
ATOM 2001 N N . ALA A 1 262 ? -14.333 2.174 -3.170 1.00 67.25 262 ALA A N 1
ATOM 2002 C CA . ALA A 1 262 ? -14.879 3.498 -2.828 1.00 67.25 262 ALA A CA 1
ATOM 2003 C C . ALA A 1 262 ? -16.370 3.497 -2.455 1.00 67.25 262 ALA A C 1
ATOM 2005 O O . ALA A 1 262 ? -16.895 4.479 -1.933 1.00 67.25 262 ALA A O 1
ATOM 2006 N N . GLY A 1 263 ? -17.081 2.400 -2.720 1.00 66.12 263 GLY A N 1
ATOM 2007 C CA . GLY A 1 263 ? -18.501 2.262 -2.412 1.00 66.12 263 GLY A CA 1
ATOM 2008 C C . GLY A 1 263 ? -18.995 0.830 -2.596 1.00 66.12 263 GLY A C 1
ATOM 2009 O O . G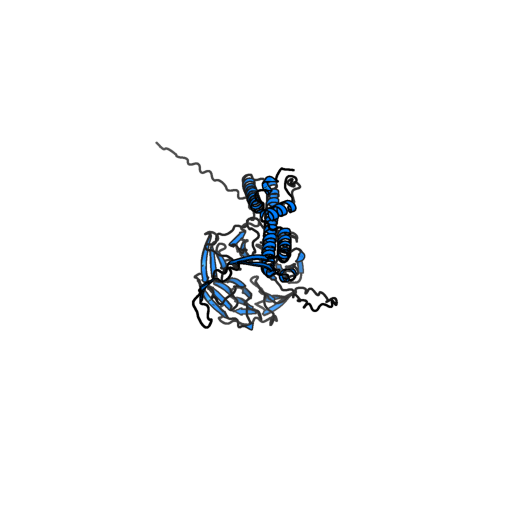LY A 1 263 ? -18.365 0.028 -3.274 1.00 66.12 263 GLY A O 1
ATOM 2010 N N . GLU A 1 264 ? -20.143 0.475 -2.012 1.00 61.78 264 GLU A N 1
ATOM 2011 C CA . GLU A 1 264 ? -20.626 -0.922 -2.013 1.00 61.78 264 GLU A CA 1
ATOM 2012 C C . GLU A 1 264 ? -20.821 -1.514 -3.426 1.00 61.78 264 GLU A C 1
ATOM 2014 O O . GLU A 1 264 ? -20.670 -2.726 -3.613 1.00 61.78 264 GLU A O 1
ATOM 2019 N N . SER A 1 265 ? -21.102 -0.659 -4.416 1.00 64.69 265 SER A N 1
ATOM 2020 C CA . SER A 1 265 ? -21.289 -1.018 -5.831 1.00 64.69 265 SER A CA 1
ATOM 2021 C C . SER A 1 265 ? -20.093 -0.684 -6.734 1.00 64.69 265 SER A C 1
ATOM 2023 O O . SER A 1 265 ? -20.177 -0.916 -7.937 1.00 64.69 265 SER A O 1
ATOM 2025 N N . ALA A 1 266 ? -19.010 -0.128 -6.187 1.00 69.38 266 ALA A N 1
ATOM 2026 C CA . ALA A 1 266 ? -17.810 0.206 -6.950 1.00 69.38 266 ALA A CA 1
ATOM 2027 C C . ALA A 1 266 ? -16.939 -1.042 -7.205 1.00 69.38 266 ALA A C 1
ATOM 2029 O O . ALA A 1 266 ? -17.008 -2.011 -6.433 1.00 69.38 266 ALA A O 1
ATOM 2030 N N . PRO A 1 267 ? -16.126 -1.047 -8.281 1.00 73.38 267 PRO A N 1
ATOM 2031 C CA . PRO A 1 267 ? -15.188 -2.131 -8.539 1.00 73.38 267 PRO A CA 1
ATOM 2032 C C . PRO A 1 267 ? -14.129 -2.214 -7.432 1.00 73.38 267 PRO A C 1
ATOM 2034 O O . PRO A 1 267 ? -13.743 -1.215 -6.824 1.00 73.38 267 PRO A O 1
ATOM 2037 N N . VAL A 1 268 ? -13.642 -3.427 -7.176 1.00 83.50 268 VAL A N 1
ATOM 2038 C CA . VAL A 1 268 ? -12.565 -3.653 -6.202 1.00 83.50 268 VAL A CA 1
ATOM 2039 C C . VAL A 1 268 ? -11.265 -3.106 -6.765 1.00 83.50 268 VAL A C 1
ATOM 2041 O O . VAL A 1 268 ? -10.918 -3.431 -7.897 1.00 83.50 268 VAL A O 1
ATOM 2044 N N . MET A 1 269 ? -10.525 -2.334 -5.974 1.00 85.19 269 MET A N 1
ATOM 2045 C CA . MET A 1 269 ? -9.212 -1.822 -6.349 1.00 85.19 269 MET A CA 1
ATOM 2046 C C . MET A 1 269 ? -8.098 -2.458 -5.534 1.00 85.19 269 MET A C 1
ATOM 2048 O O . MET A 1 269 ? -8.242 -2.698 -4.335 1.00 85.19 269 MET A O 1
ATOM 2052 N N . ALA A 1 270 ? -6.967 -2.686 -6.191 1.00 85.19 270 ALA A N 1
ATOM 2053 C CA . ALA A 1 270 ? -5.757 -3.229 -5.602 1.00 85.19 270 ALA A CA 1
ATOM 2054 C C . ALA A 1 270 ? -4.565 -2.299 -5.834 1.00 85.19 270 ALA A C 1
ATOM 2056 O O . ALA A 1 270 ? -4.287 -1.888 -6.963 1.00 85.19 270 ALA A O 1
ATOM 2057 N N . ALA A 1 271 ? -3.843 -2.016 -4.751 1.00 85.00 271 ALA A N 1
ATOM 2058 C CA . ALA A 1 271 ? -2.535 -1.381 -4.766 1.00 85.00 271 ALA A CA 1
ATOM 2059 C C . ALA A 1 271 ? -1.482 -2.445 -5.043 1.00 85.00 271 ALA A C 1
ATOM 2061 O O . ALA A 1 271 ? -1.463 -3.477 -4.366 1.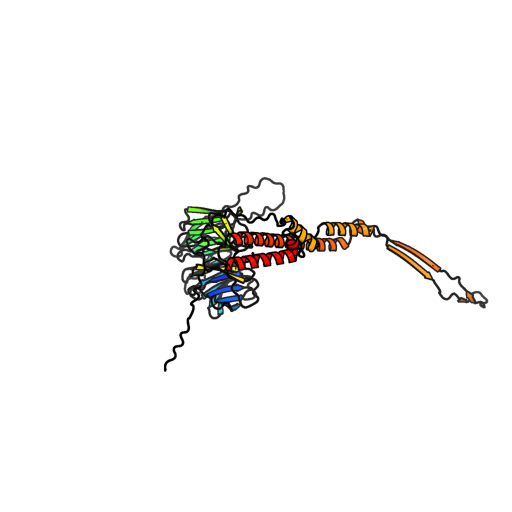00 85.00 271 ALA A O 1
ATOM 2062 N N . THR A 1 272 ? -0.599 -2.189 -6.002 1.00 83.00 272 THR A N 1
ATOM 2063 C CA . THR A 1 272 ? 0.457 -3.130 -6.372 1.00 83.00 272 THR A CA 1
ATOM 2064 C C . THR A 1 272 ? 1.793 -2.429 -6.604 1.00 83.00 272 THR A C 1
ATOM 2066 O O . THR A 1 272 ? 1.853 -1.199 -6.699 1.00 83.00 272 THR A O 1
ATOM 2069 N N . ASP A 1 273 ? 2.870 -3.197 -6.760 1.00 78.56 273 ASP A N 1
ATOM 2070 C CA . ASP A 1 273 ? 4.195 -2.685 -7.136 1.00 78.56 273 ASP A CA 1
ATOM 2071 C C . ASP A 1 273 ? 4.227 -2.027 -8.531 1.00 78.56 273 ASP A C 1
ATOM 2073 O O . ASP A 1 273 ? 5.148 -1.271 -8.836 1.00 78.56 273 ASP A O 1
ATOM 2077 N N . GLN A 1 274 ? 3.196 -2.238 -9.357 1.00 73.75 274 GLN A N 1
ATOM 2078 C CA . GLN A 1 274 ? 3.093 -1.681 -10.711 1.00 73.75 274 GLN A CA 1
ATOM 2079 C C . GLN A 1 274 ? 2.028 -0.582 -10.874 1.00 73.75 274 GLN A C 1
ATOM 2081 O O . GLN A 1 274 ? 1.809 -0.105 -11.995 1.00 73.75 274 GLN A O 1
ATOM 2086 N N . GLY A 1 275 ? 1.371 -0.175 -9.784 1.00 78.00 275 GLY A N 1
ATOM 2087 C CA . GLY A 1 275 ? 0.305 0.831 -9.782 1.00 78.00 275 GLY A CA 1
ATOM 2088 C C . GLY A 1 275 ? -1.013 0.305 -9.214 1.00 78.00 275 GLY A C 1
ATOM 2089 O O . GLY A 1 275 ? -1.048 -0.723 -8.532 1.00 78.00 275 GLY A O 1
ATOM 2090 N N . VAL A 1 276 ? -2.108 1.012 -9.504 1.00 81.69 276 VAL A N 1
ATOM 2091 C CA . VAL A 1 276 ? -3.461 0.626 -9.075 1.00 81.69 276 VAL A CA 1
ATOM 2092 C C . VAL A 1 276 ? -4.185 -0.132 -10.184 1.00 81.69 276 VAL A C 1
ATOM 2094 O O . VAL A 1 276 ? -4.197 0.282 -11.346 1.00 81.69 276 VAL A O 1
ATOM 2097 N N . PHE A 1 277 ? -4.825 -1.235 -9.815 1.00 78.75 277 PHE A N 1
ATOM 2098 C CA . PHE A 1 277 ? -5.678 -2.021 -10.699 1.00 78.75 277 PHE A CA 1
ATOM 2099 C C . PHE A 1 277 ? -7.089 -2.078 -10.131 1.00 78.75 277 PHE A C 1
ATOM 2101 O O . PHE A 1 277 ? -7.254 -2.114 -8.916 1.00 78.75 277 PHE A O 1
ATOM 2108 N N . TYR A 1 278 ? -8.096 -2.115 -10.995 1.00 80.06 278 TYR A N 1
ATOM 2109 C CA . TYR A 1 278 ? -9.481 -2.362 -10.613 1.00 80.06 278 TYR A CA 1
ATOM 2110 C C . TYR A 1 278 ? -9.986 -3.652 -11.252 1.00 80.06 278 TYR A C 1
ATOM 2112 O O . TYR A 1 278 ? -9.537 -4.049 -12.329 1.00 80.06 278 TYR A O 1
ATOM 2120 N N . LEU A 1 279 ? -10.885 -4.330 -10.552 1.00 76.56 279 LEU A N 1
ATOM 2121 C CA . LEU A 1 279 ? -11.471 -5.588 -10.976 1.00 76.56 279 LEU A CA 1
ATOM 2122 C C . LEU A 1 279 ? -12.839 -5.332 -11.612 1.00 76.56 279 LEU A C 1
ATOM 2124 O O . LEU A 1 279 ? -13.774 -4.928 -10.918 1.00 76.56 279 LEU A O 1
ATOM 2128 N N . THR A 1 280 ? -12.959 -5.646 -12.901 1.00 70.50 280 THR A N 1
ATOM 2129 C CA . THR A 1 280 ? -14.222 -5.609 -13.653 1.00 70.50 280 THR A CA 1
ATOM 2130 C C . THR A 1 280 ? -14.441 -6.965 -14.306 1.00 70.50 280 THR A C 1
ATOM 2132 O O . THR A 1 280 ? -13.549 -7.478 -14.981 1.00 70.50 280 THR A O 1
ATOM 2135 N N . ASP A 1 281 ? -15.600 -7.582 -14.064 1.00 66.88 281 ASP A N 1
ATOM 2136 C CA . ASP A 1 281 ? -15.984 -8.887 -14.624 1.00 66.88 281 ASP A CA 1
ATOM 2137 C C . ASP A 1 281 ? -14.908 -9.980 -14.497 1.00 66.88 281 ASP A C 1
ATOM 2139 O O . ASP A 1 281 ? -14.638 -10.748 -15.421 1.00 66.88 281 ASP A O 1
ATOM 2143 N N . GLY A 1 282 ? -14.252 -10.037 -13.334 1.00 65.69 282 GLY A N 1
ATOM 2144 C CA . GLY A 1 282 ? -13.209 -11.024 -13.033 1.00 65.69 282 GLY A CA 1
ATOM 2145 C C . GLY A 1 282 ? -11.848 -10.753 -13.685 1.00 65.69 282 GLY A C 1
ATOM 2146 O O . GLY A 1 282 ? -10.933 -11.559 -13.522 1.00 65.69 282 GLY A O 1
ATOM 2147 N N . HIS A 1 283 ? -11.689 -9.627 -14.384 1.00 68.38 283 HIS A N 1
ATOM 2148 C CA . HIS A 1 283 ? -10.446 -9.228 -15.039 1.00 68.38 283 HIS A CA 1
ATOM 2149 C C . HIS A 1 283 ? -9.872 -7.956 -14.416 1.00 68.38 283 HIS A C 1
ATOM 2151 O O . HIS A 1 283 ? -10.584 -6.982 -14.162 1.00 68.38 283 HIS A O 1
ATOM 2157 N N . TRP A 1 284 ? -8.558 -7.958 -14.195 1.00 73.06 284 TRP A N 1
ATOM 2158 C CA . TRP A 1 284 ? -7.842 -6.786 -13.708 1.00 73.06 284 TRP A CA 1
ATOM 2159 C C . TRP A 1 284 ? -7.558 -5.812 -14.837 1.00 73.06 284 TRP A C 1
ATOM 2161 O O . TRP A 1 284 ? -6.922 -6.151 -15.836 1.00 73.06 284 TRP A O 1
ATOM 2171 N N . GLN A 1 285 ? -7.973 -4.572 -14.634 1.00 73.38 285 GLN A N 1
ATOM 2172 C CA . GLN A 1 285 ? -7.680 -3.465 -15.522 1.00 73.38 285 GLN A CA 1
ATOM 2173 C C . GLN A 1 285 ? -6.808 -2.456 -14.781 1.00 73.38 285 GLN A C 1
ATOM 2175 O O . GLN A 1 285 ? -7.080 -2.079 -13.645 1.00 73.38 285 GLN A O 1
ATOM 2180 N N . ALA A 1 286 ? -5.709 -2.040 -15.406 1.00 72.12 286 ALA A N 1
ATOM 2181 C CA . ALA A 1 286 ? -4.804 -1.067 -14.806 1.00 72.12 286 ALA A CA 1
ATOM 2182 C C . ALA A 1 286 ? -5.403 0.340 -14.911 1.00 72.12 286 ALA A C 1
ATOM 2184 O O . ALA A 1 286 ? -5.662 0.802 -16.025 1.00 72.12 286 ALA A O 1
ATOM 2185 N N . LEU A 1 287 ? -5.546 1.040 -13.786 1.00 71.94 287 LEU A N 1
ATOM 2186 C CA . LEU A 1 287 ? -5.946 2.444 -13.762 1.00 71.94 287 LEU A CA 1
ATOM 2187 C C . LEU A 1 287 ? -4.691 3.318 -13.852 1.00 71.94 287 LEU A C 1
ATOM 2189 O O . LEU A 1 287 ? -4.071 3.631 -12.839 1.00 71.94 287 LEU A O 1
ATOM 2193 N N . ARG A 1 288 ? -4.281 3.644 -15.084 1.00 62.25 288 ARG A N 1
ATOM 2194 C CA . ARG A 1 288 ? -3.001 4.327 -15.372 1.00 62.25 288 ARG A CA 1
ATOM 2195 C C . ARG A 1 288 ? -3.136 5.812 -15.705 1.00 62.25 288 ARG A C 1
ATOM 2197 O O . ARG A 1 288 ? -2.127 6.504 -15.802 1.00 62.25 288 ARG A O 1
ATOM 2204 N N . ASP A 1 289 ? -4.353 6.315 -15.877 1.00 60.50 289 ASP A N 1
ATOM 2205 C CA . ASP A 1 289 ? -4.569 7.708 -16.262 1.00 60.50 289 ASP A CA 1
ATOM 2206 C C . ASP A 1 289 ? -4.166 8.632 -15.108 1.00 60.50 289 ASP A C 1
ATOM 2208 O O . ASP A 1 289 ? -4.825 8.666 -14.072 1.00 60.50 289 ASP A O 1
ATOM 2212 N N . GLY A 1 290 ? -3.059 9.359 -15.283 1.00 54.31 290 GLY A N 1
ATOM 2213 C CA . GLY A 1 290 ? -2.527 10.309 -14.299 1.00 54.31 290 GLY A CA 1
ATOM 2214 C C . GLY A 1 290 ? -1.543 9.727 -13.273 1.00 54.31 290 GLY A C 1
ATOM 2215 O O . GLY A 1 290 ? -0.987 10.480 -12.477 1.00 54.31 290 GLY A O 1
ATOM 2216 N N . MET A 1 291 ? -1.268 8.418 -13.316 1.00 65.38 291 MET A N 1
ATOM 2217 C CA . MET A 1 291 ? -0.286 7.750 -12.455 1.00 65.38 291 MET A CA 1
ATOM 2218 C C . MET A 1 291 ? 0.663 6.901 -13.313 1.00 65.38 291 MET A C 1
ATOM 2220 O O . MET A 1 291 ? 0.274 5.867 -13.856 1.00 65.38 291 MET A O 1
ATOM 2224 N N . GLU A 1 292 ? 1.925 7.327 -13.438 1.00 59.91 292 GLU A N 1
ATOM 2225 C CA . GLU A 1 292 ? 2.987 6.480 -14.001 1.00 59.91 292 GLU A CA 1
ATOM 2226 C C . GLU A 1 292 ? 3.098 5.177 -13.186 1.00 59.91 292 GLU A C 1
ATOM 2228 O O . GLU A 1 292 ? 2.849 5.201 -11.983 1.00 59.91 292 GLU A O 1
ATOM 2233 N N . SER A 1 293 ? 3.491 4.045 -13.793 1.00 59.03 293 SER A N 1
ATOM 2234 C CA . SER A 1 293 ? 3.733 2.788 -13.060 1.00 59.03 293 SER A CA 1
ATOM 2235 C C . SER A 1 293 ? 4.806 2.983 -11.993 1.00 59.03 293 SER A C 1
ATOM 2237 O O . SER A 1 293 ? 6.009 2.924 -12.262 1.00 59.03 293 SER A O 1
ATOM 2239 N N . VAL A 1 294 ? 4.315 3.247 -10.793 1.00 71.06 294 VAL A N 1
ATOM 2240 C CA . VAL A 1 294 ? 5.024 3.499 -9.552 1.00 71.06 294 VAL A CA 1
ATOM 2241 C C . VAL A 1 294 ? 4.390 2.567 -8.526 1.00 71.06 294 VAL A C 1
ATOM 2243 O O . VAL A 1 294 ? 3.173 2.381 -8.530 1.00 71.06 294 VAL A O 1
ATOM 2246 N N . ALA A 1 295 ? 5.206 1.983 -7.651 1.00 80.44 295 ALA A N 1
ATOM 2247 C CA . ALA A 1 295 ? 4.705 1.129 -6.586 1.00 80.44 295 ALA A CA 1
ATOM 2248 C C . ALA A 1 295 ? 3.753 1.907 -5.667 1.00 80.44 295 ALA A C 1
ATOM 2250 O O . ALA A 1 295 ? 4.093 3.003 -5.205 1.00 80.44 295 ALA A O 1
ATOM 2251 N N . VAL A 1 296 ? 2.583 1.324 -5.405 1.00 85.12 296 VAL A N 1
ATOM 2252 C CA . VAL A 1 296 ? 1.561 1.856 -4.498 1.00 85.12 296 VAL A CA 1
ATOM 2253 C C . VAL A 1 296 ? 1.506 0.973 -3.259 1.00 85.12 296 VAL A C 1
ATOM 2255 O O . VAL A 1 296 ? 1.240 -0.222 -3.352 1.00 85.12 296 VAL A O 1
ATOM 2258 N N . TYR A 1 297 ? 1.774 1.558 -2.097 1.00 85.81 297 TYR A N 1
ATOM 2259 C CA . TYR A 1 297 ? 1.931 0.841 -0.830 1.00 85.81 297 TYR A CA 1
ATOM 2260 C C . TYR A 1 297 ? 0.659 0.797 0.013 1.00 85.81 297 TYR A C 1
ATOM 2262 O O . TYR A 1 297 ? 0.528 -0.095 0.854 1.00 85.81 297 TYR A O 1
ATOM 2270 N N . ASP A 1 298 ? -0.249 1.753 -0.186 1.00 87.69 298 ASP A N 1
ATOM 2271 C CA . ASP A 1 298 ? -1.506 1.848 0.553 1.00 87.69 298 ASP A CA 1
ATOM 2272 C C . ASP A 1 298 ? -2.596 2.524 -0.289 1.00 87.69 298 ASP A C 1
ATOM 2274 O O . ASP A 1 298 ? -2.304 3.355 -1.157 1.00 87.69 298 ASP A O 1
ATOM 2278 N N . LEU A 1 299 ? -3.849 2.163 -0.021 1.00 88.81 299 LEU A N 1
ATOM 2279 C CA . LEU A 1 299 ? -5.042 2.692 -0.678 1.00 88.81 299 LEU A CA 1
ATOM 2280 C C . LEU A 1 299 ? -6.157 2.865 0.349 1.00 88.81 299 LEU A C 1
ATOM 2282 O O . LEU A 1 299 ? -6.535 1.905 1.020 1.00 88.81 299 LEU A O 1
ATOM 2286 N N . ILE A 1 300 ? -6.741 4.060 0.417 1.00 88.88 300 ILE A N 1
ATOM 2287 C CA . ILE A 1 300 ? -7.883 4.334 1.296 1.00 88.88 300 ILE A CA 1
ATOM 2288 C C . ILE A 1 300 ? -9.020 5.008 0.534 1.00 88.88 300 ILE A C 1
ATOM 2290 O O . ILE A 1 300 ? -8.786 5.799 -0.376 1.00 88.88 300 ILE A O 1
ATOM 2294 N N . SER A 1 301 ? -10.254 4.698 0.928 1.00 86.56 301 SER A N 1
ATOM 2295 C CA . SER A 1 301 ? -11.436 5.460 0.521 1.00 86.56 301 SER A CA 1
ATOM 2296 C C . SER A 1 301 ? -11.717 6.549 1.552 1.00 86.56 301 SER A C 1
ATOM 2298 O O . SER A 1 301 ? -11.775 6.274 2.752 1.00 86.56 301 SER A O 1
ATOM 2300 N N . MET A 1 302 ? -11.930 7.770 1.081 1.00 82.44 302 MET A N 1
ATOM 2301 C CA . MET A 1 302 ? -12.363 8.913 1.879 1.00 82.44 302 MET A CA 1
ATOM 2302 C C . MET A 1 302 ? -13.887 8.912 2.055 1.00 82.44 302 MET A C 1
ATOM 2304 O O . MET A 1 302 ? -14.616 8.181 1.381 1.00 82.44 302 MET A O 1
ATOM 2308 N N . SER A 1 303 ? -14.384 9.742 2.974 1.00 76.31 303 SER A N 1
ATOM 2309 C CA . SER A 1 303 ? -15.816 9.854 3.292 1.00 76.31 303 SER A CA 1
ATOM 2310 C C . SER A 1 303 ? -16.665 10.457 2.168 1.00 76.31 303 SER A C 1
ATOM 2312 O O . SER A 1 303 ? -17.878 10.258 2.155 1.00 76.31 303 SER A O 1
ATOM 2314 N N . ASP A 1 304 ? -16.049 11.168 1.225 1.00 74.75 304 ASP A N 1
ATOM 2315 C CA . ASP A 1 304 ? -16.694 11.696 0.018 1.00 74.75 304 ASP A CA 1
ATOM 2316 C C . ASP A 1 304 ? -16.658 10.722 -1.172 1.00 74.75 304 ASP A C 1
ATOM 2318 O O . ASP A 1 304 ? -17.171 11.047 -2.242 1.00 74.75 304 ASP A O 1
ATOM 2322 N N . GLY A 1 305 ? -16.091 9.525 -0.982 1.00 74.81 305 GLY A N 1
ATOM 2323 C CA . GLY A 1 305 ? -15.936 8.510 -2.023 1.00 74.81 305 GLY A CA 1
ATOM 2324 C C . GLY A 1 305 ? -14.704 8.700 -2.908 1.00 74.81 305 GLY A C 1
ATOM 2325 O O . GLY A 1 305 ? -14.518 7.926 -3.841 1.00 74.81 305 GLY A O 1
ATOM 2326 N N . SER A 1 306 ? -13.849 9.693 -2.638 1.00 79.81 306 SER A N 1
ATOM 2327 C CA . SER A 1 306 ? -12.552 9.787 -3.313 1.00 79.81 306 SER A CA 1
ATOM 2328 C C . SER A 1 306 ? -11.586 8.709 -2.812 1.00 79.81 306 SER A C 1
ATOM 2330 O O . SER A 1 306 ? -11.644 8.289 -1.653 1.00 79.81 306 SER A O 1
ATOM 2332 N N . ILE A 1 307 ? -10.680 8.251 -3.677 1.00 86.44 307 ILE A N 1
ATOM 2333 C CA . ILE A 1 307 ? -9.632 7.293 -3.301 1.00 86.44 307 ILE A CA 1
ATOM 2334 C C . ILE A 1 307 ? -8.286 7.999 -3.243 1.00 86.44 307 ILE A C 1
ATOM 2336 O O . ILE A 1 307 ? -7.916 8.727 -4.162 1.00 86.44 307 ILE A O 1
ATOM 2340 N N . LEU A 1 308 ? -7.529 7.727 -2.182 1.00 87.25 308 LEU A N 1
ATOM 2341 C CA . LEU A 1 308 ? -6.142 8.156 -2.039 1.00 87.25 308 LEU A CA 1
ATOM 2342 C C . LEU A 1 308 ? -5.203 6.964 -2.187 1.00 87.25 308 LEU A C 1
ATOM 2344 O O . LEU A 1 308 ? -5.387 5.941 -1.526 1.00 87.25 308 LEU A O 1
ATOM 2348 N N . ALA A 1 309 ? -4.175 7.126 -3.015 1.00 87.75 309 ALA A N 1
ATOM 2349 C CA . ALA A 1 309 ? -3.115 6.152 -3.234 1.00 87.75 309 ALA A CA 1
ATOM 2350 C C . ALA A 1 309 ? -1.775 6.687 -2.725 1.00 87.75 309 ALA A C 1
ATOM 2352 O O . ALA A 1 309 ? -1.309 7.742 -3.164 1.00 87.75 309 ALA A O 1
ATOM 2353 N N . ALA A 1 310 ? -1.134 5.939 -1.826 1.00 87.50 310 ALA A N 1
ATOM 2354 C CA . ALA A 1 310 ? 0.221 6.216 -1.366 1.00 87.50 310 ALA A CA 1
ATOM 2355 C C . ALA A 1 310 ? 1.221 5.530 -2.286 1.00 87.50 310 ALA A C 1
ATOM 2357 O O . ALA A 1 310 ? 1.375 4.310 -2.240 1.00 87.50 310 ALA A O 1
ATOM 2358 N N . ALA A 1 311 ? 1.915 6.307 -3.109 1.00 84.56 311 ALA A N 1
ATOM 2359 C CA . ALA A 1 311 ? 2.902 5.792 -4.040 1.00 84.56 311 ALA A CA 1
ATOM 2360 C C . ALA A 1 311 ? 4.333 6.136 -3.609 1.00 84.56 311 ALA A C 1
ATOM 2362 O O . ALA A 1 311 ? 4.584 7.027 -2.794 1.00 84.56 311 ALA A O 1
ATOM 2363 N N . GLN A 1 312 ? 5.310 5.470 -4.226 1.00 76.88 312 GLN A N 1
ATOM 2364 C CA . GLN A 1 312 ? 6.728 5.797 -4.054 1.00 76.88 312 GLN A CA 1
ATOM 2365 C C . GLN A 1 312 ? 7.053 7.250 -4.446 1.00 76.88 312 GLN A C 1
ATOM 2367 O O . GLN A 1 312 ? 7.993 7.820 -3.917 1.00 76.88 312 GLN A O 1
ATOM 2372 N N . ARG A 1 313 ? 6.293 7.885 -5.348 1.00 73.50 313 ARG A N 1
ATOM 2373 C CA . ARG A 1 313 ? 6.583 9.250 -5.835 1.00 73.50 313 ARG A CA 1
ATOM 2374 C C . ARG A 1 313 ? 5.526 10.293 -5.452 1.00 73.50 313 ARG A C 1
ATOM 2376 O O . ARG A 1 313 ? 5.449 11.329 -6.102 1.00 73.50 313 ARG A O 1
ATOM 2383 N N . GLY A 1 314 ? 4.736 10.040 -4.406 1.00 77.12 314 GLY A N 1
ATOM 2384 C CA . GLY A 1 314 ? 3.752 10.998 -3.892 1.00 77.12 314 GLY A CA 1
ATOM 2385 C C . GLY A 1 314 ? 2.394 10.375 -3.577 1.00 77.12 314 GLY A C 1
ATOM 2386 O O . GLY A 1 314 ? 2.234 9.156 -3.609 1.00 77.12 314 GLY A O 1
ATOM 2387 N N . ILE A 1 315 ? 1.424 11.229 -3.246 1.00 83.00 315 ILE A N 1
ATOM 2388 C CA . ILE A 1 315 ? 0.017 10.845 -3.082 1.00 83.00 315 ILE A CA 1
ATOM 2389 C C . ILE A 1 315 ? -0.726 11.144 -4.376 1.00 83.00 315 ILE A C 1
ATOM 2391 O O . ILE A 1 315 ? -0.576 12.226 -4.942 1.00 83.00 315 ILE A O 1
ATOM 2395 N N . PHE A 1 316 ? -1.565 10.210 -4.804 1.00 80.88 316 PHE A N 1
ATOM 2396 C CA . PHE A 1 316 ? -2.479 10.409 -5.920 1.00 80.88 316 PHE A CA 1
ATOM 2397 C C . PHE A 1 316 ? -3.926 10.329 -5.436 1.00 80.88 316 PHE A C 1
ATOM 2399 O O . PHE A 1 316 ? -4.241 9.523 -4.561 1.00 80.88 316 PHE A O 1
ATOM 2406 N N . ILE A 1 317 ? -4.797 11.151 -6.020 1.00 79.75 317 ILE A N 1
ATOM 2407 C CA . ILE A 1 317 ? -6.220 11.241 -5.676 1.00 79.75 317 ILE A CA 1
ATOM 2408 C C . ILE A 1 317 ? -7.067 10.851 -6.884 1.00 79.75 317 ILE A C 1
ATOM 2410 O O . ILE A 1 317 ? -6.813 11.331 -7.987 1.00 79.75 317 ILE A O 1
ATOM 2414 N N . LEU A 1 318 ? -8.101 10.045 -6.667 1.00 79.12 318 LEU A N 1
ATOM 2415 C CA . LEU A 1 318 ? -9.129 9.733 -7.653 1.00 79.12 318 LEU A CA 1
ATOM 2416 C C . LEU A 1 318 ? -10.476 10.291 -7.176 1.00 79.12 318 LEU A C 1
ATOM 2418 O O . LEU A 1 318 ? -11.030 9.801 -6.194 1.00 79.12 318 LEU A O 1
ATOM 2422 N N . SER A 1 319 ? -10.988 11.324 -7.853 1.00 67.06 319 SER A N 1
ATOM 2423 C CA . SER A 1 319 ? -12.130 12.123 -7.365 1.00 67.06 319 SER A CA 1
ATOM 2424 C C . SER A 1 319 ? -13.482 11.804 -8.015 1.00 67.06 319 SER A C 1
ATOM 2426 O O . SER A 1 319 ? -14.497 12.338 -7.577 1.00 67.06 319 SER A O 1
ATOM 2428 N N . ASP A 1 320 ? -13.530 10.972 -9.059 1.00 59.34 320 ASP A N 1
ATOM 2429 C CA . ASP A 1 320 ? -14.791 10.613 -9.720 1.00 59.34 320 ASP A CA 1
ATOM 2430 C C . ASP A 1 320 ? -14.709 9.211 -10.321 1.00 59.34 320 ASP A C 1
ATOM 2432 O O . ASP A 1 320 ? -13.956 8.988 -11.261 1.00 59.34 320 ASP A O 1
ATOM 2436 N N . GLU A 1 321 ? -15.466 8.255 -9.787 1.00 51.59 321 GLU A N 1
ATOM 2437 C CA . GLU A 1 321 ? -15.501 6.867 -10.266 1.00 51.59 321 GLU A CA 1
ATOM 2438 C C . GLU A 1 321 ? -16.621 6.576 -11.264 1.00 51.59 321 GLU A C 1
ATOM 2440 O O . GLU A 1 321 ? -16.654 5.482 -11.832 1.00 51.59 321 GLU A O 1
ATOM 2445 N N . LYS A 1 322 ? -17.552 7.512 -11.510 1.00 47.78 322 LYS A N 1
ATOM 2446 C CA . LYS A 1 322 ? -18.749 7.226 -12.328 1.00 47.78 322 LYS A CA 1
ATOM 2447 C C . LYS A 1 322 ? -18.427 6.758 -13.753 1.00 47.78 322 LYS A C 1
ATOM 2449 O O . LYS A 1 322 ? -19.291 6.186 -14.412 1.00 47.78 322 LYS A O 1
ATOM 2454 N N . THR A 1 323 ? -17.192 6.946 -14.208 1.00 44.06 323 THR A N 1
ATOM 2455 C CA . THR A 1 323 ? -16.672 6.472 -15.495 1.00 44.06 323 THR A CA 1
ATOM 2456 C C . THR A 1 323 ? -15.983 5.111 -15.498 1.00 44.06 323 THR A C 1
ATOM 2458 O O . THR A 1 323 ? -15.767 4.580 -16.584 1.00 44.06 323 THR A O 1
ATOM 2461 N N . LEU A 1 324 ? -15.660 4.514 -14.346 1.00 49.50 324 LEU A N 1
ATOM 2462 C CA . LEU A 1 324 ? -15.021 3.187 -14.295 1.00 49.50 324 LEU A CA 1
ATOM 2463 C C . LEU A 1 324 ? -15.993 2.051 -14.659 1.00 49.50 324 LEU A C 1
ATOM 2465 O O . LEU A 1 324 ? -15.562 0.973 -15.048 1.00 49.50 324 LEU A O 1
ATOM 2469 N N . ALA A 1 325 ? -17.301 2.304 -14.547 1.00 40.16 325 ALA A N 1
ATOM 2470 C CA . ALA A 1 325 ? -18.366 1.322 -14.752 1.00 40.16 325 ALA A CA 1
ATOM 2471 C C . ALA A 1 325 ? -18.938 1.277 -16.183 1.00 40.16 325 ALA A C 1
ATOM 2473 O O . ALA A 1 325 ? -19.875 0.522 -16.435 1.00 40.16 325 ALA A O 1
ATOM 2474 N N . GLN A 1 326 ? -18.438 2.088 -17.123 1.00 41.72 326 GLN A N 1
ATOM 2475 C CA . GLN A 1 326 ? -18.880 2.009 -18.518 1.00 41.72 326 GLN A CA 1
ATOM 2476 C C . GLN A 1 326 ? -17.871 1.221 -19.345 1.00 41.72 326 GLN A C 1
ATOM 2478 O O . GLN A 1 326 ? -16.892 1.777 -19.847 1.00 41.72 326 GLN A O 1
ATOM 2483 N N . ASP A 1 327 ? -18.168 -0.068 -19.517 1.00 41.22 327 ASP A N 1
ATOM 2484 C CA . ASP A 1 327 ? -17.666 -0.898 -20.606 1.00 41.22 327 ASP A CA 1
ATOM 2485 C C . ASP A 1 327 ? -17.926 -0.192 -21.940 1.00 41.22 327 ASP A C 1
ATOM 2487 O O . ASP A 1 327 ? -18.976 -0.337 -22.569 1.00 41.22 327 ASP A O 1
ATOM 2491 N N . ALA A 1 328 ? -16.970 0.617 -22.387 1.00 43.38 328 ALA A N 1
ATOM 2492 C CA . ALA A 1 328 ? -16.925 1.009 -23.779 1.00 43.38 328 ALA A CA 1
ATOM 2493 C C . ALA A 1 328 ? -16.489 -0.245 -24.556 1.00 43.38 328 ALA A C 1
ATOM 2495 O O . ALA A 1 328 ? -15.363 -0.708 -24.346 1.00 43.38 328 ALA A O 1
ATOM 2496 N N . PRO A 1 329 ? -17.339 -0.827 -25.424 1.00 43.78 329 PRO A N 1
ATOM 2497 C CA . PRO A 1 329 ? -16.922 -1.946 -26.256 1.00 43.78 329 PRO A CA 1
ATOM 2498 C C . PRO A 1 329 ? -15.677 -1.547 -27.052 1.00 43.78 329 PRO A C 1
ATOM 2500 O O . PRO A 1 329 ? -15.582 -0.418 -27.541 1.00 43.78 329 PRO A O 1
ATOM 2503 N N . TRP A 1 330 ? -14.721 -2.472 -27.166 1.00 41.25 330 TRP A N 1
ATOM 2504 C CA . TRP A 1 330 ? -13.524 -2.304 -27.989 1.00 41.25 330 TRP A CA 1
ATOM 2505 C C . TRP A 1 330 ? -13.943 -1.798 -29.376 1.00 41.25 330 TRP A C 1
ATOM 2507 O O . TRP A 1 330 ? -14.735 -2.474 -30.043 1.00 41.25 330 TRP A O 1
ATOM 2517 N N . PRO A 1 331 ? -13.487 -0.614 -29.824 1.00 45.59 331 PRO A N 1
ATOM 2518 C CA . PRO A 1 331 ? -13.880 -0.133 -31.132 1.00 45.59 331 PRO A CA 1
ATOM 2519 C C . PRO A 1 331 ? -13.314 -1.074 -32.208 1.00 45.59 331 PRO A C 1
ATOM 2521 O O . PRO A 1 331 ? -12.178 -1.534 -32.091 1.00 45.59 331 PRO A O 1
ATOM 2524 N N . PRO A 1 332 ? -14.062 -1.334 -33.292 1.00 52.62 332 PRO A N 1
ATOM 2525 C CA . PRO A 1 332 ? -13.600 -2.162 -34.409 1.00 52.62 332 PRO A CA 1
ATOM 2526 C C . PRO A 1 332 ? -12.507 -1.485 -35.259 1.00 52.62 332 PRO A C 1
ATOM 2528 O O . PRO A 1 332 ? -12.052 -2.058 -36.246 1.00 52.62 332 PRO A O 1
ATOM 2531 N N . VAL A 1 333 ? -12.103 -0.258 -34.909 1.00 59.12 333 VAL A N 1
ATOM 2532 C CA . VAL A 1 333 ? -11.132 0.551 -35.649 1.00 59.12 333 VAL A CA 1
ATOM 2533 C C . VAL A 1 333 ? -9.793 0.503 -34.921 1.00 59.12 333 VAL A C 1
ATOM 2535 O O . VAL A 1 333 ? -9.607 1.143 -33.888 1.00 59.12 333 VAL A O 1
ATOM 2538 N N . PHE A 1 334 ? -8.862 -0.265 -35.479 1.00 63.78 334 PHE A N 1
ATOM 2539 C CA . PHE A 1 334 ? -7.476 -0.317 -35.029 1.00 63.78 334 PHE A CA 1
ATOM 2540 C C . PHE A 1 334 ? -6.665 0.740 -35.794 1.00 63.78 334 PHE A C 1
ATOM 2542 O O . PHE A 1 334 ? -6.800 0.812 -37.019 1.00 63.78 334 PHE A O 1
ATOM 2549 N N . PRO A 1 335 ? -5.830 1.555 -35.122 1.00 67.69 335 PRO A N 1
ATOM 2550 C CA . PRO A 1 335 ? -4.841 2.369 -35.812 1.00 67.69 335 PRO A CA 1
ATOM 2551 C C . PRO A 1 335 ? -3.938 1.455 -36.646 1.00 67.69 335 PRO A C 1
ATOM 2553 O O . PRO A 1 335 ? -3.535 0.383 -36.187 1.00 67.69 335 PRO A O 1
ATOM 2556 N N . ASP A 1 336 ? -3.627 1.864 -37.873 1.00 75.62 336 ASP A N 1
ATOM 2557 C CA . ASP A 1 336 ? -2.672 1.126 -38.689 1.00 75.62 336 ASP A CA 1
ATOM 2558 C C . ASP A 1 336 ? -1.244 1.413 -38.201 1.00 75.62 336 ASP A C 1
ATOM 2560 O O . ASP A 1 336 ? -0.752 2.536 -38.299 1.00 75.62 336 ASP A O 1
ATOM 2564 N N . PHE A 1 337 ? -0.579 0.387 -37.667 1.00 80.50 337 PHE A N 1
ATOM 2565 C CA . PHE A 1 337 ? 0.810 0.462 -37.200 1.00 80.50 337 PHE A CA 1
ATOM 2566 C C . PHE A 1 337 ? 1.816 -0.060 -38.235 1.00 80.50 337 PHE A C 1
ATOM 2568 O O . PHE A 1 337 ? 2.983 -0.261 -37.899 1.00 80.50 337 PHE A O 1
ATOM 2575 N N . SER A 1 338 ? 1.391 -0.324 -39.475 1.00 77.75 338 SER A N 1
ATOM 2576 C CA . SER A 1 338 ? 2.248 -0.872 -40.538 1.00 77.75 338 SER A CA 1
ATOM 2577 C C . SER A 1 338 ? 3.476 0.001 -40.840 1.00 77.75 338 SER A C 1
ATOM 2579 O O . SER A 1 338 ? 4.555 -0.523 -41.131 1.00 77.75 338 SER A O 1
ATOM 2581 N N . ALA A 1 339 ? 3.329 1.320 -40.696 1.00 79.06 339 ALA A N 1
ATOM 2582 C CA . ALA A 1 339 ? 4.368 2.321 -40.921 1.00 79.06 339 ALA A CA 1
ATOM 2583 C C . ALA A 1 339 ? 5.360 2.489 -39.748 1.00 79.06 339 ALA A C 1
ATOM 2585 O O . ALA A 1 339 ? 6.306 3.274 -39.863 1.00 79.06 339 ALA A O 1
ATOM 2586 N N . GLU A 1 340 ? 5.169 1.780 -38.628 1.00 86.06 340 GLU A N 1
ATOM 2587 C CA . GLU A 1 340 ? 6.015 1.886 -37.435 1.00 86.06 340 GLU A CA 1
ATOM 2588 C C . GLU A 1 340 ? 6.909 0.647 -37.223 1.00 86.06 340 GLU A C 1
ATOM 2590 O O . GLU A 1 340 ? 6.516 -0.481 -37.540 1.00 86.06 340 GLU A O 1
ATOM 2595 N N . PRO A 1 341 ? 8.121 0.811 -36.655 1.00 88.31 341 PRO A N 1
ATOM 2596 C CA . PRO A 1 341 ? 8.996 -0.316 -36.346 1.00 88.31 341 PRO A CA 1
ATOM 2597 C C . PRO A 1 341 ? 8.407 -1.209 -35.242 1.00 88.31 341 PRO A C 1
ATOM 2599 O O . PRO A 1 341 ? 7.742 -0.744 -34.306 1.00 88.31 341 PRO A O 1
ATOM 2602 N N . ALA A 1 342 ? 8.673 -2.516 -35.327 1.00 90.75 342 ALA A N 1
ATOM 2603 C CA . ALA A 1 342 ? 8.258 -3.459 -34.295 1.00 90.75 342 ALA A CA 1
ATOM 2604 C C . ALA A 1 342 ? 9.116 -3.279 -33.035 1.00 90.75 342 ALA A C 1
ATOM 2606 O O . ALA A 1 342 ? 10.272 -2.869 -33.116 1.00 90.75 342 ALA A O 1
ATOM 2607 N N . ILE A 1 343 ? 8.593 -3.661 -31.865 1.00 91.25 343 ILE A N 1
ATOM 2608 C CA . ILE A 1 343 ? 9.317 -3.519 -30.589 1.00 91.25 343 ILE A CA 1
ATOM 2609 C C . ILE A 1 343 ? 10.722 -4.143 -30.615 1.00 91.25 343 ILE A C 1
ATOM 2611 O O . ILE A 1 343 ? 11.655 -3.569 -30.064 1.00 91.25 343 ILE A O 1
ATOM 2615 N N . ARG A 1 344 ? 10.905 -5.275 -31.309 1.00 89.50 344 ARG A N 1
ATOM 2616 C CA . ARG A 1 344 ? 12.220 -5.924 -31.461 1.00 89.50 344 ARG A CA 1
ATOM 2617 C C . ARG A 1 344 ? 13.235 -5.024 -32.165 1.00 89.50 344 ARG A C 1
ATOM 2619 O O . ARG A 1 344 ? 14.391 -4.970 -31.752 1.00 89.50 344 ARG A O 1
ATOM 2626 N N . ASP A 1 345 ? 12.793 -4.294 -33.185 1.00 91.50 345 ASP A N 1
ATOM 2627 C CA . ASP A 1 345 ? 13.642 -3.368 -33.932 1.00 91.50 345 ASP A CA 1
ATOM 2628 C C . ASP A 1 345 ? 14.025 -2.179 -33.039 1.00 91.50 345 ASP A C 1
ATOM 2630 O O . ASP A 1 345 ? 15.194 -1.810 -32.965 1.00 91.50 345 ASP A O 1
ATOM 2634 N N . VAL A 1 346 ? 13.066 -1.635 -32.279 1.00 92.06 346 VAL A N 1
ATOM 2635 C CA . VAL A 1 346 ? 13.302 -0.522 -31.339 1.00 92.06 346 VAL A CA 1
ATOM 2636 C C . VAL A 1 346 ? 14.258 -0.924 -30.213 1.00 92.06 346 VAL A C 1
ATOM 2638 O O . VAL A 1 346 ? 15.198 -0.193 -29.906 1.00 92.06 346 VAL A O 1
ATOM 2641 N N . GLN A 1 347 ? 14.079 -2.114 -29.637 1.00 91.69 347 GLN A N 1
ATOM 2642 C CA . GLN A 1 347 ? 14.992 -2.673 -28.639 1.00 91.69 347 GLN A CA 1
ATOM 2643 C C . GLN A 1 347 ? 16.409 -2.839 -29.203 1.00 91.69 347 GLN A C 1
ATOM 2645 O O . GLN A 1 347 ? 17.383 -2.498 -28.533 1.00 91.69 347 GLN A O 1
ATOM 2650 N N . SER A 1 348 ? 16.539 -3.306 -30.449 1.00 91.38 348 SER A N 1
ATOM 2651 C CA . SER A 1 348 ? 17.839 -3.403 -31.118 1.00 91.38 348 SER A CA 1
ATOM 2652 C C . SER A 1 348 ? 18.487 -2.031 -31.322 1.00 91.38 348 SER A C 1
ATOM 2654 O O . SER A 1 348 ? 19.697 -1.900 -31.133 1.00 91.38 348 SER A O 1
ATOM 2656 N N . LEU A 1 349 ? 17.709 -1.006 -31.692 1.00 91.81 349 LEU A N 1
ATOM 2657 C CA . LEU A 1 349 ? 18.203 0.368 -31.827 1.00 91.81 349 LEU A CA 1
ATOM 2658 C C . LEU A 1 349 ? 18.728 0.904 -30.491 1.00 91.81 349 LEU A C 1
ATOM 2660 O O . LEU A 1 349 ? 19.811 1.488 -30.463 1.00 91.81 349 LEU A O 1
ATOM 2664 N N . ALA A 1 350 ? 18.002 0.660 -29.397 1.00 92.75 350 ALA A N 1
ATOM 2665 C CA . ALA A 1 350 ? 18.384 1.116 -28.064 1.00 92.75 350 ALA A CA 1
ATOM 2666 C C . ALA A 1 350 ? 19.642 0.411 -27.535 1.00 92.75 350 ALA A C 1
ATOM 2668 O O . ALA A 1 350 ? 20.571 1.066 -27.065 1.00 92.75 350 ALA A O 1
ATOM 2669 N N . VAL A 1 351 ? 19.729 -0.916 -27.690 1.00 91.44 351 VAL A N 1
ATOM 2670 C CA . VAL A 1 351 ? 20.926 -1.695 -27.318 1.00 91.44 351 VAL A CA 1
ATOM 2671 C C . VAL A 1 351 ? 22.157 -1.221 -28.089 1.00 91.44 351 VAL A C 1
ATOM 2673 O O . VAL A 1 351 ? 23.250 -1.150 -27.527 1.00 91.44 351 VAL A O 1
ATOM 2676 N N . HIS A 1 352 ? 21.988 -0.892 -29.371 1.00 89.50 352 HIS A N 1
ATOM 2677 C CA . HIS A 1 352 ? 23.078 -0.394 -30.199 1.00 89.50 352 HIS A CA 1
ATOM 2678 C C . HIS A 1 352 ? 23.506 1.024 -29.801 1.00 89.50 352 HIS A C 1
ATOM 2680 O O . HIS A 1 352 ? 24.700 1.285 -29.710 1.00 89.50 352 HIS A O 1
ATOM 2686 N N . TYR A 1 353 ? 22.554 1.925 -29.537 1.00 91.38 353 TYR A N 1
ATOM 2687 C CA . TYR A 1 353 ? 22.839 3.297 -29.108 1.00 91.38 353 TYR A CA 1
ATOM 2688 C C . TYR A 1 353 ? 23.549 3.352 -27.747 1.00 91.38 353 TYR A C 1
ATOM 2690 O O . TYR A 1 353 ? 24.504 4.104 -27.587 1.00 91.38 353 TYR A O 1
ATOM 2698 N N . ALA A 1 354 ? 23.138 2.511 -26.796 1.00 87.81 354 ALA A N 1
ATOM 2699 C CA . ALA A 1 354 ? 23.751 2.434 -25.470 1.00 87.81 354 ALA A CA 1
ATOM 2700 C C . ALA A 1 354 ? 25.047 1.597 -25.419 1.00 87.81 354 ALA A C 1
ATOM 2702 O O . ALA A 1 354 ? 25.646 1.453 -24.357 1.00 87.81 354 ALA A O 1
ATOM 2703 N N . GLU A 1 355 ? 25.478 1.015 -26.544 1.00 85.19 355 GLU A N 1
ATOM 2704 C CA . GLU A 1 355 ? 26.657 0.143 -26.657 1.00 85.19 355 GLU A CA 1
ATOM 2705 C C . GLU A 1 355 ? 26.688 -1.077 -25.708 1.00 85.19 355 GLU A C 1
ATOM 2707 O O . GLU A 1 355 ? 27.759 -1.617 -25.406 1.00 85.19 355 GLU A O 1
ATOM 2712 N N . VAL A 1 356 ? 25.525 -1.563 -25.268 1.00 86.06 356 VAL A N 1
ATOM 2713 C CA . VAL A 1 356 ? 25.389 -2.671 -24.300 1.00 86.06 356 VAL A CA 1
ATOM 2714 C C . VAL A 1 356 ? 25.271 -4.049 -24.971 1.00 86.06 356 VAL A C 1
ATOM 2716 O O . VAL A 1 356 ? 24.561 -4.944 -24.508 1.00 86.06 356 VAL A O 1
ATOM 2719 N N . HIS A 1 357 ? 25.946 -4.240 -26.108 1.00 83.56 357 HIS A N 1
ATOM 2720 C CA . HIS A 1 357 ? 25.837 -5.477 -26.885 1.00 83.56 357 HIS A CA 1
ATOM 2721 C C . HIS A 1 357 ? 26.585 -6.652 -26.214 1.00 83.56 357 HIS A C 1
ATOM 2723 O O . HIS A 1 357 ? 27.742 -6.479 -25.812 1.00 83.56 357 HIS A O 1
ATOM 2729 N N . PRO A 1 358 ? 26.008 -7.873 -26.162 1.00 77.50 358 PRO A N 1
ATOM 2730 C CA . PRO A 1 358 ? 26.675 -9.069 -25.621 1.00 77.50 358 PRO A CA 1
ATOM 2731 C C . PRO A 1 358 ? 28.044 -9.354 -26.237 1.00 77.50 358 PRO A C 1
ATOM 2733 O O . PRO A 1 358 ? 28.973 -9.797 -25.556 1.00 77.50 358 PRO A O 1
ATOM 2736 N N . ASP A 1 359 ? 28.191 -9.049 -27.525 1.00 82.12 359 ASP A N 1
ATOM 2737 C CA . ASP A 1 359 ? 29.427 -9.303 -28.260 1.00 82.12 359 ASP A CA 1
ATOM 2738 C C . ASP A 1 359 ? 30.612 -8.519 -27.694 1.00 82.12 359 ASP A C 1
ATOM 2740 O O . ASP A 1 359 ? 31.737 -9.016 -27.742 1.00 82.12 359 ASP A O 1
ATOM 2744 N N . LYS A 1 360 ? 30.376 -7.347 -27.086 1.00 79.94 360 LYS A N 1
ATOM 2745 C CA . LYS A 1 360 ? 31.417 -6.524 -26.450 1.00 79.94 360 LYS A CA 1
ATOM 2746 C C . LYS A 1 360 ? 32.069 -7.271 -25.280 1.00 79.94 360 LYS A C 1
ATOM 2748 O O . LYS A 1 360 ? 33.293 -7.324 -25.202 1.00 79.94 360 LYS A O 1
ATOM 2753 N N . ILE A 1 361 ? 31.267 -7.960 -24.460 1.00 77.69 361 ILE A N 1
ATOM 2754 C CA . ILE A 1 361 ? 31.749 -8.821 -23.362 1.00 77.69 361 ILE A CA 1
ATOM 2755 C C . ILE A 1 361 ? 32.561 -9.989 -23.930 1.00 77.69 361 ILE A C 1
ATOM 2757 O O . ILE A 1 361 ? 33.652 -10.294 -23.445 1.00 77.69 361 ILE A O 1
ATOM 2761 N N . SER A 1 362 ? 32.057 -10.626 -24.993 1.00 78.31 362 SER A N 1
ATOM 2762 C CA . SER A 1 362 ? 32.753 -11.745 -25.639 1.00 78.31 362 SER A CA 1
ATOM 2763 C C . SER A 1 362 ? 34.104 -11.323 -26.235 1.00 78.31 362 SER A C 1
ATOM 2765 O O . SER A 1 362 ? 35.083 -12.065 -26.142 1.00 78.31 362 SER A O 1
ATOM 2767 N N . ASN A 1 363 ? 34.180 -10.113 -26.794 1.00 82.75 363 ASN A N 1
ATOM 2768 C CA . ASN A 1 363 ? 35.385 -9.560 -27.398 1.00 82.75 363 ASN A CA 1
ATOM 2769 C C . ASN A 1 363 ? 36.414 -9.162 -26.342 1.00 82.75 363 ASN A C 1
ATOM 2771 O O . ASN A 1 363 ? 37.585 -9.485 -26.516 1.00 82.75 363 ASN A O 1
ATOM 2775 N N . TRP A 1 364 ? 35.999 -8.564 -25.222 1.00 79.56 364 TRP A N 1
ATOM 2776 C CA . TRP A 1 364 ? 36.900 -8.298 -24.096 1.00 79.56 364 TRP A CA 1
ATOM 2777 C C . TRP A 1 364 ? 37.487 -9.582 -23.513 1.00 79.56 364 TRP A C 1
ATOM 2779 O O . TRP A 1 364 ? 38.693 -9.655 -23.291 1.00 79.56 364 TRP A O 1
ATOM 2789 N N . ARG A 1 365 ? 36.674 -10.636 -23.363 1.00 78.50 365 ARG A N 1
ATOM 2790 C CA . ARG A 1 365 ? 37.165 -11.957 -22.934 1.00 78.50 365 ARG A CA 1
ATOM 2791 C C . ARG A 1 365 ? 38.169 -12.549 -23.925 1.00 78.50 365 ARG A C 1
ATOM 2793 O O . ARG A 1 365 ? 39.178 -13.106 -23.508 1.00 78.50 365 ARG A O 1
ATOM 2800 N N . LYS A 1 366 ? 37.932 -12.415 -25.236 1.00 78.81 366 LYS A N 1
ATOM 2801 C CA . LYS A 1 366 ? 38.888 -12.853 -26.269 1.00 78.81 366 LYS A CA 1
ATOM 2802 C C . LYS A 1 366 ? 40.190 -12.049 -26.209 1.00 78.81 366 LYS A C 1
ATOM 2804 O O . LYS A 1 366 ? 41.255 -12.651 -26.181 1.00 78.81 366 LYS A O 1
ATOM 2809 N N . GLN A 1 367 ? 40.115 -10.720 -26.159 1.00 80.25 367 GLN A N 1
ATOM 2810 C CA . GLN A 1 367 ? 41.285 -9.833 -26.115 1.00 80.25 367 GLN A CA 1
ATOM 2811 C C . GLN A 1 367 ? 42.141 -10.063 -24.865 1.00 80.25 367 GLN A C 1
ATOM 2813 O O . GLN A 1 367 ? 43.360 -10.147 -24.984 1.00 80.25 367 GLN A O 1
ATOM 2818 N N . ALA A 1 368 ? 41.515 -10.256 -23.699 1.00 76.31 368 ALA A N 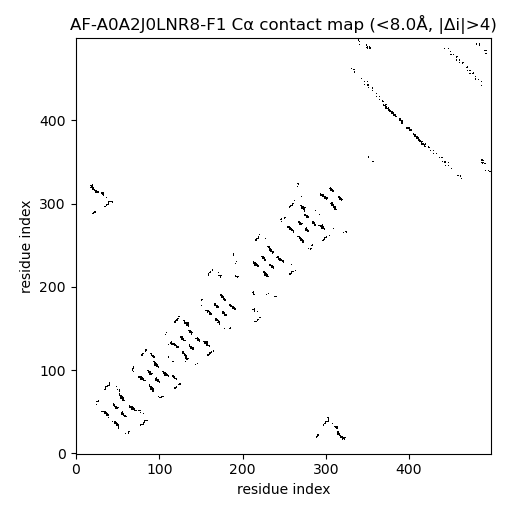1
ATOM 2819 C CA . ALA A 1 368 ? 42.221 -10.602 -22.467 1.00 76.31 368 ALA A CA 1
ATOM 2820 C C . ALA A 1 368 ? 43.003 -11.920 -22.606 1.00 76.31 368 ALA A C 1
ATOM 2822 O O . ALA A 1 368 ? 44.159 -11.993 -22.209 1.00 76.31 368 ALA A O 1
ATOM 2823 N N . ARG A 1 369 ? 42.422 -12.935 -23.262 1.00 72.62 369 ARG A N 1
ATOM 2824 C CA . ARG A 1 369 ? 43.113 -14.209 -23.535 1.00 72.62 369 ARG A CA 1
ATOM 2825 C C . ARG A 1 369 ? 44.250 -14.076 -24.552 1.00 72.62 369 ARG A C 1
ATOM 2827 O O . ARG A 1 369 ? 45.232 -14.801 -24.454 1.00 72.62 369 ARG A O 1
ATOM 2834 N N . PHE A 1 370 ? 44.134 -13.167 -25.523 1.00 71.69 370 PHE A N 1
ATOM 2835 C CA . PHE A 1 370 ? 45.193 -12.909 -26.508 1.00 71.69 370 PHE A CA 1
ATOM 2836 C C . PHE A 1 370 ? 46.377 -12.117 -25.935 1.00 71.69 370 PHE A C 1
ATOM 2838 O O . PHE A 1 370 ? 47.480 -12.237 -26.465 1.00 71.69 370 PHE A O 1
ATOM 2845 N N . ARG A 1 371 ? 46.190 -11.359 -24.846 1.00 70.75 371 ARG A N 1
ATOM 2846 C CA . ARG A 1 371 ? 47.282 -10.656 -24.150 1.00 70.75 371 ARG A CA 1
ATOM 2847 C C . ARG A 1 371 ? 48.370 -11.618 -23.670 1.00 70.75 371 ARG A C 1
ATOM 2849 O O . ARG A 1 371 ? 49.541 -11.324 -23.861 1.00 70.75 371 ARG A O 1
ATOM 2856 N N . ALA A 1 372 ? 47.983 -12.789 -23.163 1.00 68.12 372 ALA A N 1
ATOM 2857 C CA . ALA A 1 372 ? 48.903 -13.828 -22.691 1.00 68.12 372 ALA A CA 1
ATOM 2858 C C . ALA A 1 372 ? 49.833 -14.398 -23.788 1.00 68.12 372 ALA A C 1
ATOM 2860 O O . ALA A 1 372 ? 50.791 -15.106 -23.491 1.00 68.12 372 ALA A O 1
ATOM 2861 N N . ILE A 1 373 ? 49.548 -14.123 -25.068 1.00 76.06 373 ILE A N 1
ATOM 2862 C CA . ILE A 1 373 ? 50.332 -14.612 -26.214 1.00 76.06 373 ILE A CA 1
ATOM 2863 C C . ILE A 1 373 ? 51.394 -13.587 -26.649 1.00 76.06 373 ILE A C 1
ATOM 2865 O O . ILE A 1 373 ? 52.385 -13.963 -27.277 1.00 76.06 373 ILE A O 1
ATOM 2869 N N . LEU A 1 374 ? 51.217 -12.302 -26.324 1.00 77.56 374 LEU A N 1
ATOM 2870 C CA . LEU A 1 374 ? 52.155 -11.249 -26.709 1.00 77.56 374 LEU A CA 1
ATOM 2871 C C . LEU A 1 374 ? 53.325 -11.191 -25.712 1.00 77.56 374 LEU A C 1
ATOM 2873 O O . LEU A 1 374 ? 53.081 -10.923 -24.536 1.00 77.56 374 LEU A O 1
ATOM 2877 N N . PRO A 1 375 ? 54.579 -11.423 -26.149 1.00 78.62 375 PRO A N 1
ATOM 2878 C CA . PRO A 1 375 ? 55.727 -11.255 -25.273 1.00 78.62 375 PRO A CA 1
ATOM 2879 C C . PRO A 1 375 ? 55.957 -9.786 -24.938 1.00 78.62 375 PRO A C 1
ATOM 2881 O O . PRO A 1 375 ? 55.796 -8.917 -25.797 1.00 78.62 375 PRO A O 1
ATOM 2884 N N . ASP A 1 376 ? 56.442 -9.534 -23.728 1.00 77.88 376 ASP A N 1
ATOM 2885 C CA . ASP A 1 376 ? 57.072 -8.261 -23.409 1.00 77.88 376 ASP A CA 1
ATOM 2886 C C . ASP A 1 376 ? 58.540 -8.299 -23.854 1.00 77.88 376 ASP A C 1
ATOM 2888 O O . ASP A 1 376 ? 59.294 -9.204 -23.479 1.00 77.88 376 ASP A O 1
ATOM 2892 N N . LEU A 1 377 ? 58.921 -7.343 -24.704 1.00 81.06 377 LEU A N 1
ATOM 2893 C CA . LEU A 1 377 ? 60.246 -7.233 -25.310 1.00 81.06 377 LEU A CA 1
ATOM 2894 C C . LEU A 1 377 ? 60.946 -5.998 -24.751 1.00 81.06 377 LEU A C 1
ATOM 2896 O O . LEU A 1 377 ? 60.569 -4.869 -25.065 1.00 81.06 377 LEU A O 1
ATOM 2900 N N . SER A 1 378 ? 62.017 -6.213 -23.994 1.00 80.69 378 SER A N 1
ATOM 2901 C CA . SER A 1 378 ? 62.892 -5.141 -23.522 1.00 80.69 378 SER A CA 1
ATOM 2902 C C . SER A 1 378 ? 64.280 -5.282 -24.138 1.00 80.69 378 SER A C 1
ATOM 2904 O O . SER A 1 378 ? 64.882 -6.356 -24.142 1.00 80.69 378 SER A O 1
ATOM 2906 N N . ILE A 1 379 ? 64.781 -4.182 -24.698 1.00 83.88 379 ILE A N 1
ATOM 2907 C CA . ILE A 1 379 ? 66.128 -4.092 -25.265 1.00 83.88 379 ILE A CA 1
ATOM 2908 C C . ILE A 1 379 ? 66.895 -3.086 -24.416 1.00 83.88 379 ILE A C 1
ATOM 2910 O O . ILE A 1 379 ? 66.572 -1.899 -24.416 1.00 83.88 379 ILE A O 1
ATOM 2914 N N . GLY A 1 380 ? 67.880 -3.580 -23.673 1.00 77.56 380 GLY A N 1
ATOM 2915 C CA . GLY A 1 380 ? 68.803 -2.772 -22.887 1.00 77.56 380 GLY A CA 1
ATOM 2916 C C . GLY A 1 380 ? 70.142 -2.672 -23.604 1.00 77.56 380 GLY A C 1
ATOM 2917 O O . GLY A 1 380 ? 70.650 -3.671 -24.112 1.00 77.56 380 GLY A O 1
ATOM 2918 N N . LEU A 1 381 ? 70.705 -1.470 -23.656 1.00 75.69 381 LEU A N 1
ATOM 2919 C CA . LEU A 1 381 ? 72.049 -1.231 -24.165 1.00 75.69 381 LEU A CA 1
ATOM 2920 C C . LEU A 1 381 ? 72.786 -0.458 -23.085 1.00 75.69 381 LEU A C 1
ATOM 2922 O O . LEU A 1 381 ? 72.456 0.700 -22.828 1.00 75.69 381 LEU A O 1
ATOM 2926 N N . ASP A 1 382 ? 73.711 -1.138 -22.423 1.00 68.44 382 ASP A N 1
ATOM 2927 C CA . ASP A 1 382 ? 74.475 -0.575 -21.327 1.00 68.44 382 ASP A CA 1
ATOM 2928 C C . ASP A 1 382 ? 75.912 -0.345 -21.781 1.00 68.44 382 ASP A C 1
ATOM 2930 O O . ASP A 1 382 ? 76.547 -1.179 -22.435 1.00 68.44 382 ASP A O 1
ATOM 2934 N N . ARG A 1 383 ? 76.412 0.850 -21.495 1.00 64.25 383 ARG A N 1
ATOM 2935 C CA . ARG A 1 383 ? 77.756 1.263 -21.880 1.00 64.25 383 ARG A CA 1
ATOM 2936 C C . ARG A 1 383 ? 78.491 1.595 -20.605 1.00 64.25 383 ARG A C 1
ATOM 2938 O O . ARG A 1 383 ? 78.409 2.717 -20.108 1.00 64.25 383 ARG A O 1
ATOM 2945 N N . ASP A 1 384 ? 79.212 0.606 -20.105 1.00 60.12 384 ASP A N 1
ATOM 2946 C CA . ASP A 1 384 ? 79.996 0.758 -18.895 1.00 60.12 384 ASP A CA 1
ATOM 2947 C C . ASP A 1 384 ? 81.246 1.585 -19.225 1.00 60.12 384 ASP A C 1
ATOM 2949 O O . ASP A 1 384 ? 82.206 1.105 -19.827 1.00 60.12 384 ASP A O 1
ATOM 2953 N N . ALA A 1 385 ? 81.203 2.877 -18.893 1.00 56.81 385 ALA A N 1
ATOM 2954 C CA . ALA A 1 385 ? 82.312 3.818 -19.050 1.00 56.81 385 ALA A CA 1
ATOM 2955 C C . ALA A 1 385 ? 83.005 4.101 -17.702 1.00 56.81 385 ALA A C 1
ATOM 2957 O O . ALA A 1 385 ? 83.405 5.233 -17.423 1.00 56.81 385 ALA A O 1
ATOM 2958 N N . GLY A 1 386 ? 83.099 3.082 -16.843 1.00 55.25 386 GLY A N 1
ATOM 2959 C CA . GLY A 1 386 ? 83.761 3.160 -15.542 1.00 55.25 386 GLY A CA 1
ATOM 2960 C C . GLY A 1 386 ? 85.279 3.301 -15.682 1.00 55.25 386 GLY A C 1
ATOM 2961 O O . GLY A 1 386 ? 85.903 2.542 -16.415 1.00 55.25 386 GLY A O 1
ATOM 2962 N N . GLU A 1 387 ? 85.842 4.300 -14.993 1.00 59.31 387 GLU A N 1
ATOM 2963 C CA . GLU A 1 387 ? 87.247 4.746 -14.965 1.00 59.31 387 GLU A CA 1
ATOM 2964 C C . GLU A 1 387 ? 88.285 3.693 -15.398 1.00 59.31 387 GLU A C 1
ATOM 2966 O O . GLU A 1 387 ? 88.854 2.955 -14.598 1.00 59.31 387 GLU A O 1
ATOM 2971 N N . PHE A 1 388 ? 88.578 3.671 -16.700 1.00 57.00 388 PHE A N 1
ATOM 2972 C CA . PHE A 1 388 ? 89.475 2.699 -17.327 1.00 57.00 388 PHE A CA 1
ATOM 2973 C C . PHE A 1 388 ? 90.946 2.840 -16.939 1.00 57.00 388 PHE A C 1
ATOM 2975 O O . PHE A 1 388 ? 91.759 2.078 -17.443 1.00 57.00 388 PHE A O 1
ATOM 2982 N N . TRP A 1 389 ? 91.312 3.794 -16.090 1.00 59.12 389 TRP A N 1
ATOM 2983 C CA . TRP A 1 389 ? 92.702 4.062 -15.752 1.00 59.12 389 TRP A CA 1
ATOM 2984 C C . TRP A 1 389 ? 93.019 3.508 -14.373 1.00 59.12 389 TRP A C 1
ATOM 2986 O O . TRP A 1 389 ? 92.733 4.139 -13.359 1.00 59.12 389 TRP A O 1
ATOM 2996 N N . HIS A 1 390 ? 93.651 2.340 -14.338 1.00 63.47 390 HIS A N 1
ATOM 2997 C CA . HIS A 1 390 ? 94.224 1.813 -13.107 1.00 63.47 390 HIS A CA 1
ATOM 2998 C C . HIS A 1 390 ? 95.752 1.916 -13.157 1.00 63.47 390 HIS A C 1
ATOM 3000 O O . HIS A 1 390 ? 96.381 1.756 -14.208 1.00 63.47 390 HIS A O 1
ATOM 3006 N N . TRP A 1 391 ? 96.353 2.213 -12.006 1.00 63.97 391 TRP A N 1
ATOM 3007 C CA . TRP A 1 391 ? 97.804 2.192 -11.844 1.00 63.97 391 TRP A CA 1
ATOM 3008 C C . TRP A 1 391 ? 98.272 0.732 -11.788 1.00 63.97 391 TRP A C 1
ATOM 3010 O O . TRP A 1 391 ? 97.625 -0.094 -11.139 1.00 63.97 391 TRP A O 1
ATOM 3020 N N . ASP A 1 392 ? 99.350 0.388 -12.491 1.00 62.97 392 ASP A N 1
ATOM 3021 C CA . ASP A 1 392 ? 99.938 -0.954 -12.419 1.00 62.97 392 ASP A CA 1
ATOM 3022 C C . ASP A 1 392 ? 100.418 -1.239 -10.981 1.00 62.97 392 ASP A C 1
ATOM 3024 O O . ASP A 1 392 ? 101.168 -0.452 -10.407 1.00 62.97 392 ASP A O 1
ATOM 3028 N N . THR A 1 393 ? 99.956 -2.331 -10.366 1.00 62.72 393 THR A N 1
ATOM 3029 C CA . THR A 1 393 ? 100.260 -2.698 -8.967 1.00 62.72 393 THR A CA 1
ATOM 3030 C C . THR A 1 393 ? 101.474 -3.627 -8.831 1.00 62.72 393 THR A C 1
ATOM 3032 O O . THR A 1 393 ? 101.710 -4.194 -7.761 1.00 62.72 393 THR A O 1
ATOM 3035 N N . GLY A 1 394 ? 102.267 -3.783 -9.897 1.00 67.00 394 GLY A N 1
ATOM 3036 C CA . GLY A 1 394 ? 103.534 -4.513 -9.885 1.00 67.00 394 GLY A CA 1
ATOM 3037 C C . GLY A 1 394 ? 104.650 -3.860 -9.043 1.00 67.00 394 GLY A C 1
ATOM 3038 O O . GLY A 1 394 ? 104.527 -2.726 -8.582 1.00 67.00 394 GLY A O 1
ATOM 3039 N N . PRO A 1 395 ? 105.791 -4.555 -8.847 1.00 57.59 395 PRO A N 1
ATOM 3040 C CA . PRO A 1 395 ? 106.875 -4.123 -7.953 1.00 57.59 395 PRO A CA 1
ATOM 3041 C C . PRO A 1 395 ? 107.629 -2.850 -8.390 1.00 57.59 395 PRO A C 1
ATOM 3043 O O . PRO A 1 395 ? 108.518 -2.413 -7.664 1.00 57.59 395 PRO A O 1
ATOM 3046 N N . ASN A 1 396 ? 107.288 -2.249 -9.537 1.00 59.62 396 ASN A N 1
ATOM 3047 C CA . ASN A 1 396 ? 107.768 -0.930 -9.957 1.00 59.62 396 ASN A CA 1
ATOM 3048 C C . ASN A 1 396 ? 106.638 -0.189 -10.713 1.00 59.62 396 ASN A C 1
ATOM 3050 O O . ASN A 1 396 ? 106.489 -0.372 -11.923 1.00 59.62 396 ASN A O 1
ATOM 3054 N N . PRO A 1 397 ? 105.786 0.573 -10.010 1.00 61.66 397 PRO A N 1
ATOM 3055 C CA . PRO A 1 397 ? 104.515 1.033 -10.558 1.00 61.66 397 PRO A CA 1
ATOM 3056 C C . PRO A 1 397 ? 104.664 2.385 -11.275 1.00 61.66 397 PRO A C 1
ATOM 3058 O O . PRO A 1 397 ? 104.595 3.420 -10.621 1.00 61.66 397 PRO A O 1
ATOM 3061 N N . ASP A 1 398 ? 104.830 2.395 -12.603 1.00 59.78 398 ASP A N 1
ATOM 3062 C CA . ASP A 1 398 ? 105.074 3.640 -13.370 1.00 59.78 398 ASP A CA 1
ATOM 3063 C C . ASP A 1 398 ? 104.264 3.783 -14.682 1.00 59.78 398 ASP A C 1
ATOM 3065 O O . ASP A 1 398 ? 104.545 4.670 -15.493 1.00 59.78 398 ASP A O 1
ATOM 3069 N N . GLN A 1 399 ? 103.234 2.957 -14.923 1.00 61.38 399 GLN A N 1
ATOM 3070 C CA . GLN A 1 399 ? 102.356 3.113 -16.096 1.00 61.38 399 GLN A CA 1
ATOM 3071 C C . GLN A 1 399 ? 100.860 3.020 -15.765 1.00 61.38 399 GLN A C 1
ATOM 3073 O O . GLN A 1 399 ? 100.397 2.125 -15.058 1.00 61.38 399 GLN A O 1
ATOM 3078 N N . LEU A 1 400 ? 100.104 3.970 -16.326 1.00 62.25 400 LEU A N 1
ATOM 3079 C CA . LEU A 1 400 ? 98.644 4.024 -16.311 1.00 62.25 400 LEU A CA 1
ATOM 3080 C C . LEU A 1 400 ? 98.122 3.147 -17.462 1.00 62.25 400 LEU A C 1
ATOM 3082 O O . LEU A 1 400 ? 98.441 3.417 -18.621 1.00 62.25 400 LEU A O 1
ATOM 3086 N N . THR A 1 401 ? 97.340 2.107 -17.167 1.00 61.25 401 THR A N 1
ATOM 3087 C CA . THR A 1 401 ? 96.838 1.178 -18.199 1.00 61.25 401 THR A CA 1
ATOM 3088 C C . THR A 1 401 ? 95.349 1.412 -18.434 1.00 61.25 401 THR A C 1
ATOM 3090 O O . THR A 1 401 ? 94.599 1.514 -17.467 1.00 61.25 401 THR A O 1
ATOM 3093 N N . GLN A 1 402 ? 94.931 1.514 -19.704 1.00 61.69 402 GLN A N 1
ATOM 3094 C CA . GLN A 1 402 ? 93.533 1.727 -20.086 1.00 61.69 402 GLN A CA 1
ATOM 3095 C C . GLN A 1 402 ? 92.803 0.384 -20.277 1.00 61.69 402 GLN A C 1
ATOM 3097 O O . GLN A 1 402 ? 93.157 -0.395 -21.164 1.00 61.69 402 GLN A O 1
ATOM 3102 N N . GLY A 1 403 ? 91.777 0.115 -19.467 1.00 62.22 403 GLY A N 1
ATOM 3103 C CA . GLY A 1 403 ? 90.872 -1.026 -19.636 1.00 62.22 403 GLY A CA 1
ATOM 3104 C C . GLY A 1 403 ? 90.023 -0.928 -20.915 1.00 62.22 403 GLY A C 1
ATOM 3105 O O . GLY A 1 403 ? 89.810 0.154 -21.463 1.00 62.22 403 GLY A O 1
ATOM 3106 N N . ARG A 1 404 ? 89.558 -2.074 -21.427 1.00 59.97 404 ARG A N 1
ATOM 3107 C CA . ARG A 1 404 ? 88.824 -2.159 -22.700 1.00 59.97 404 ARG A CA 1
ATOM 3108 C C . ARG A 1 404 ? 87.356 -1.783 -22.511 1.00 59.97 404 ARG A C 1
ATOM 3110 O O . ARG A 1 404 ? 86.673 -2.385 -21.690 1.00 59.97 404 ARG A O 1
ATOM 3117 N N . GLU A 1 405 ? 86.878 -0.849 -23.326 1.00 59.88 405 GLU A N 1
ATOM 3118 C CA . GLU A 1 405 ? 85.472 -0.454 -23.360 1.00 59.88 405 GLU A CA 1
ATOM 3119 C C . GLU A 1 405 ? 84.593 -1.611 -23.855 1.00 59.88 405 GLU A C 1
ATOM 3121 O O . GLU A 1 405 ? 84.822 -2.169 -24.934 1.00 59.88 405 GLU A O 1
ATOM 3126 N N . LEU A 1 406 ? 83.607 -1.984 -23.042 1.00 60.78 406 LEU A N 1
ATOM 3127 C CA . LEU A 1 406 ? 82.650 -3.048 -23.320 1.00 60.78 406 LEU A CA 1
ATOM 3128 C C . LEU A 1 406 ? 81.262 -2.413 -23.419 1.00 60.78 406 LEU A C 1
ATOM 3130 O O . LEU A 1 406 ? 80.769 -1.816 -22.468 1.00 60.78 406 LEU A O 1
ATOM 3134 N N . VAL A 1 407 ? 80.658 -2.512 -24.602 1.00 65.81 407 VAL A N 1
ATOM 3135 C CA . VAL A 1 407 ? 79.243 -2.192 -24.806 1.00 65.81 407 VAL A CA 1
ATOM 3136 C C . VAL A 1 407 ? 78.487 -3.498 -24.649 1.00 65.81 407 VAL A C 1
ATOM 3138 O O . VAL A 1 407 ? 78.660 -4.399 -25.475 1.00 65.81 407 VAL A O 1
ATOM 3141 N N . ASP A 1 408 ? 77.692 -3.599 -23.591 1.00 68.56 408 ASP A N 1
ATOM 3142 C CA . ASP A 1 408 ? 76.847 -4.757 -23.350 1.00 68.56 408 ASP A CA 1
ATOM 3143 C C . ASP A 1 408 ? 75.436 -4.472 -23.869 1.00 68.56 408 ASP A C 1
ATOM 3145 O O . ASP A 1 408 ? 74.899 -3.369 -23.739 1.00 68.56 408 ASP A O 1
ATOM 3149 N N . TRP A 1 409 ? 74.834 -5.456 -24.521 1.00 77.44 409 TRP A N 1
ATOM 3150 C CA . TRP A 1 409 ? 73.464 -5.343 -24.999 1.00 77.44 409 TRP A CA 1
ATOM 3151 C C . TRP A 1 409 ? 72.718 -6.629 -24.686 1.00 77.44 409 TRP A C 1
ATOM 3153 O O . TRP A 1 409 ? 73.184 -7.735 -24.953 1.00 77.44 409 TRP A O 1
ATOM 3163 N N . GLY A 1 410 ? 71.527 -6.461 -24.126 1.00 77.88 410 GLY A N 1
ATOM 3164 C CA . GLY A 1 410 ? 70.655 -7.550 -23.729 1.00 77.88 410 GLY A CA 1
ATOM 3165 C C . GLY A 1 410 ? 69.285 -7.380 -24.359 1.00 77.88 410 GLY A C 1
ATOM 3166 O O . GLY A 1 410 ? 68.684 -6.307 -24.296 1.00 77.88 410 GLY A O 1
ATOM 3167 N N . VAL A 1 411 ? 68.771 -8.455 -24.948 1.00 82.56 411 VAL A N 1
ATOM 3168 C CA . VAL A 1 411 ? 67.368 -8.549 -25.356 1.00 82.56 411 VAL A CA 1
ATOM 3169 C C . VAL A 1 411 ? 66.690 -9.523 -24.409 1.00 82.56 411 VAL A C 1
ATOM 3171 O O . VAL A 1 411 ? 67.040 -10.701 -24.382 1.00 82.56 411 VAL A O 1
ATOM 3174 N N . SER A 1 412 ? 65.727 -9.030 -23.638 1.00 80.44 412 SER A N 1
ATOM 3175 C CA . SER A 1 412 ? 64.912 -9.851 -22.749 1.00 80.44 412 SER A CA 1
ATOM 3176 C C . SER A 1 412 ? 63.514 -9.986 -23.330 1.00 80.44 412 SER A C 1
ATOM 3178 O O . SER A 1 412 ? 62.854 -8.997 -23.650 1.00 80.44 412 SER A O 1
ATOM 3180 N N . VAL A 1 413 ? 63.077 -11.234 -23.474 1.00 82.75 413 VAL A N 1
ATOM 3181 C CA . VAL A 1 413 ? 61.729 -11.587 -23.918 1.00 82.75 413 VAL A CA 1
ATOM 3182 C C . VAL A 1 413 ? 61.064 -12.347 -22.783 1.00 82.75 413 VAL A C 1
ATOM 3184 O O . VAL A 1 413 ? 61.601 -13.357 -22.329 1.00 82.75 413 VAL A O 1
ATOM 3187 N N . SER A 1 414 ? 59.918 -11.861 -22.311 1.00 78.69 414 SER A N 1
ATOM 3188 C CA . SER A 1 414 ? 59.166 -12.507 -21.233 1.00 78.69 414 SER A CA 1
ATOM 3189 C C . SER A 1 414 ? 57.727 -12.797 -21.656 1.00 78.69 414 SER A C 1
ATOM 3191 O O . SER A 1 414 ? 57.114 -12.021 -22.386 1.00 78.69 414 SER A O 1
ATOM 3193 N N . TRP A 1 415 ? 57.201 -13.941 -21.214 1.00 80.69 415 TRP A N 1
ATOM 3194 C CA . TRP A 1 415 ? 55.815 -14.353 -21.432 1.00 80.69 415 TRP A CA 1
ATOM 3195 C C . TRP A 1 415 ? 55.157 -14.640 -20.089 1.00 80.69 415 TRP A C 1
ATOM 3197 O O . TRP A 1 415 ? 55.699 -15.415 -19.298 1.00 80.69 415 TRP A O 1
ATOM 3207 N N . ASP A 1 416 ? 53.966 -14.084 -19.868 1.00 71.94 416 ASP A N 1
ATOM 3208 C CA . ASP A 1 416 ? 53.107 -14.468 -18.750 1.00 71.94 416 ASP A CA 1
ATOM 3209 C C . ASP A 1 416 ? 52.043 -15.463 -19.231 1.00 71.94 416 ASP A C 1
ATOM 3211 O O . ASP A 1 416 ? 50.957 -15.106 -19.688 1.00 71.94 416 ASP A O 1
ATOM 3215 N N . LEU A 1 417 ? 52.388 -16.751 -19.167 1.00 70.06 417 LEU A N 1
ATOM 3216 C CA . LEU A 1 417 ? 51.480 -17.836 -19.545 1.00 70.06 417 LEU A CA 1
ATOM 3217 C C . LEU A 1 417 ? 50.418 -18.119 -18.463 1.00 70.06 417 LEU A C 1
ATOM 3219 O O . LEU A 1 417 ? 49.504 -18.905 -18.714 1.00 70.06 417 LEU A O 1
ATOM 3223 N N . GLY A 1 418 ? 50.510 -17.494 -17.280 1.00 66.19 418 GLY A N 1
ATOM 3224 C CA . GLY A 1 418 ? 49.510 -17.607 -16.214 1.00 66.19 418 GLY A CA 1
ATOM 3225 C C . GLY A 1 418 ? 48.177 -16.973 -16.612 1.00 66.19 418 GLY A C 1
ATOM 3226 O O . GLY A 1 418 ? 47.121 -17.584 -16.421 1.00 66.19 418 GLY A O 1
ATOM 3227 N N . ASP A 1 419 ? 48.241 -15.836 -17.309 1.00 66.00 419 ASP A N 1
ATOM 3228 C CA . ASP A 1 419 ? 47.088 -15.126 -17.881 1.00 66.00 419 ASP A CA 1
ATOM 3229 C C . ASP A 1 419 ? 46.324 -15.948 -18.946 1.00 66.00 419 ASP A C 1
ATOM 3231 O O . ASP A 1 419 ? 45.190 -15.612 -19.300 1.00 66.00 419 ASP A O 1
ATOM 3235 N N . LEU A 1 420 ? 46.900 -17.051 -19.452 1.00 66.25 420 LEU A N 1
ATOM 3236 C CA . LEU A 1 420 ? 46.214 -17.987 -20.353 1.00 66.25 420 LEU A CA 1
ATOM 3237 C C . LEU A 1 420 ? 45.175 -18.849 -19.613 1.00 66.25 420 LEU A C 1
ATOM 3239 O O . LEU A 1 420 ? 44.154 -19.221 -20.201 1.00 66.25 420 LEU A O 1
ATOM 3243 N N . ILE A 1 421 ? 45.450 -19.187 -18.347 1.00 66.25 421 ILE A N 1
ATOM 3244 C CA . ILE A 1 421 ? 44.597 -20.030 -17.495 1.00 66.25 421 ILE A CA 1
ATOM 3245 C C . ILE A 1 421 ? 43.678 -19.155 -16.637 1.00 66.25 421 ILE A C 1
ATOM 3247 O O . ILE A 1 421 ? 42.491 -19.458 -16.521 1.00 66.25 421 ILE A O 1
ATOM 3251 N N . TRP A 1 422 ? 44.207 -18.073 -16.059 1.00 60.44 422 TRP A N 1
ATOM 3252 C CA . TRP A 1 422 ? 43.452 -17.150 -15.215 1.00 60.44 422 TRP A CA 1
ATOM 3253 C C . TRP A 1 422 ? 44.070 -15.751 -15.254 1.00 60.44 422 TRP A C 1
ATOM 3255 O O . TRP A 1 422 ? 45.193 -15.571 -14.790 1.00 60.44 422 TRP A O 1
ATOM 3265 N N . SER A 1 423 ? 43.335 -14.758 -15.763 1.00 68.25 423 SER A N 1
ATOM 3266 C CA . SER A 1 423 ? 43.810 -13.372 -15.780 1.00 68.25 423 SER A CA 1
ATOM 3267 C C . SER A 1 423 ? 43.306 -12.592 -14.569 1.00 68.25 423 SER A C 1
ATOM 3269 O O . SER A 1 423 ? 42.141 -12.684 -14.178 1.00 68.25 423 SER A O 1
ATOM 3271 N N . SER A 1 424 ? 44.166 -11.763 -13.978 1.00 67.25 424 SER A N 1
ATOM 3272 C CA . SER A 1 424 ? 43.765 -10.856 -12.885 1.00 67.25 424 SER A CA 1
ATOM 3273 C C . SER A 1 424 ? 42.691 -9.840 -13.319 1.00 67.25 424 SER A C 1
ATOM 3275 O O . SER A 1 424 ? 41.862 -9.411 -12.512 1.00 67.25 424 SER A O 1
ATOM 3277 N N . ASP A 1 425 ? 42.634 -9.540 -14.619 1.00 68.31 425 ASP A N 1
ATOM 3278 C CA . ASP A 1 425 ? 41.619 -8.689 -15.241 1.00 68.31 425 ASP A CA 1
ATOM 3279 C C . ASP A 1 425 ? 40.221 -9.336 -15.262 1.00 68.31 425 ASP A C 1
ATOM 3281 O O . ASP A 1 425 ? 39.224 -8.620 -15.393 1.00 68.31 425 ASP A O 1
ATOM 3285 N N . GLN A 1 426 ? 40.108 -10.659 -15.091 1.00 69.44 426 GLN A N 1
ATOM 3286 C CA . GLN A 1 426 ? 38.843 -11.398 -15.159 1.00 69.44 426 GLN A CA 1
ATOM 3287 C C . GLN A 1 426 ? 37.813 -10.903 -14.133 1.00 69.44 426 GLN A C 1
ATOM 3289 O O . GLN A 1 426 ? 36.656 -10.688 -14.487 1.00 69.44 426 GLN A O 1
ATOM 3294 N N . THR A 1 427 ? 38.239 -10.590 -12.907 1.00 69.69 427 THR A N 1
ATOM 3295 C CA . THR A 1 427 ? 37.366 -10.026 -11.858 1.00 69.69 427 THR A CA 1
ATOM 3296 C C . THR A 1 427 ? 36.809 -8.651 -12.254 1.00 69.69 427 THR A C 1
ATOM 3298 O O . THR A 1 427 ? 35.645 -8.321 -12.001 1.00 69.69 427 THR A O 1
ATOM 3301 N N . SER A 1 428 ? 37.624 -7.834 -12.928 1.00 76.88 428 SER A N 1
ATOM 3302 C CA . SER A 1 428 ? 37.203 -6.515 -13.416 1.00 76.88 428 SER A CA 1
ATOM 3303 C C . SER A 1 428 ? 36.264 -6.620 -14.626 1.00 76.88 428 SER A C 1
ATOM 3305 O O . SER A 1 428 ? 35.307 -5.854 -14.743 1.00 76.88 428 SER A O 1
ATOM 3307 N N . ILE A 1 429 ? 36.487 -7.607 -15.501 1.00 77.56 429 ILE A N 1
ATOM 3308 C CA . ILE A 1 429 ? 35.625 -7.900 -16.651 1.00 77.56 429 ILE A CA 1
ATOM 3309 C C . ILE A 1 429 ? 34.275 -8.425 -16.169 1.00 77.56 429 ILE A C 1
ATOM 3311 O O . ILE A 1 429 ? 33.249 -7.988 -16.683 1.00 77.56 429 ILE A O 1
ATOM 3315 N N . ASP A 1 430 ? 34.251 -9.299 -15.165 1.00 75.88 430 ASP A N 1
ATOM 3316 C CA . ASP A 1 430 ? 33.009 -9.868 -14.650 1.00 75.88 430 A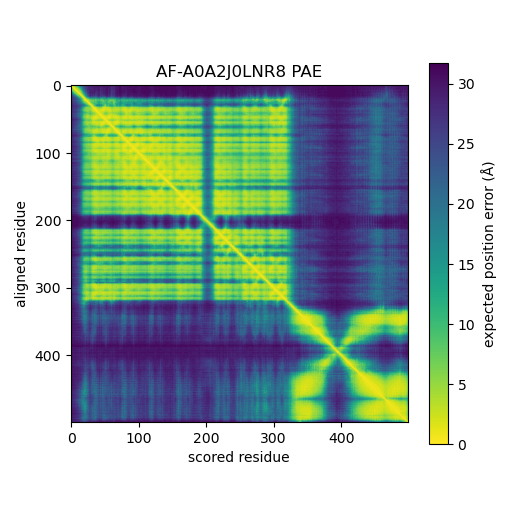SP A CA 1
ATOM 3317 C C . ASP A 1 430 ? 32.151 -8.811 -13.941 1.00 75.88 430 ASP A C 1
ATOM 3319 O O . ASP A 1 430 ? 30.956 -8.717 -14.228 1.00 75.88 430 ASP A O 1
ATOM 3323 N N . SER A 1 431 ? 32.748 -7.928 -13.132 1.00 78.56 431 SER A N 1
ATOM 3324 C CA . SER A 1 431 ? 32.012 -6.804 -12.524 1.00 78.56 431 SER A CA 1
ATOM 3325 C C . SER A 1 431 ? 31.438 -5.833 -13.568 1.00 78.56 431 SER A C 1
ATOM 3327 O O . SER A 1 431 ? 30.262 -5.475 -13.489 1.00 78.56 431 SER A O 1
ATOM 3329 N N . ARG A 1 432 ? 32.208 -5.469 -14.605 1.00 79.88 432 ARG A N 1
ATOM 3330 C CA . ARG A 1 432 ? 31.714 -4.651 -15.733 1.00 79.88 432 ARG A CA 1
ATOM 3331 C C . ARG A 1 432 ? 30.657 -5.373 -16.566 1.00 79.88 432 ARG A C 1
ATOM 3333 O O . ARG A 1 432 ? 29.721 -4.735 -17.039 1.00 79.88 432 ARG A O 1
ATOM 3340 N N . SER A 1 433 ? 30.789 -6.687 -16.745 1.00 79.62 433 SER A N 1
ATOM 3341 C CA . SER A 1 433 ? 29.813 -7.495 -17.481 1.00 79.62 433 SER A CA 1
ATOM 3342 C C . SER A 1 433 ? 28.468 -7.528 -16.764 1.00 79.62 433 SER A C 1
ATOM 3344 O O . SER A 1 433 ? 27.444 -7.345 -17.415 1.00 79.62 433 SER A O 1
ATOM 3346 N N . LYS A 1 434 ? 28.475 -7.662 -15.430 1.00 81.81 434 LYS A N 1
ATOM 3347 C CA . LYS A 1 434 ? 27.269 -7.626 -14.602 1.00 81.81 434 LYS A CA 1
ATOM 3348 C C . LYS A 1 434 ? 26.557 -6.279 -14.724 1.00 81.81 434 LYS A C 1
ATOM 3350 O O . LYS A 1 434 ? 25.392 -6.255 -15.099 1.00 81.81 434 LYS A O 1
ATOM 3355 N N . LEU A 1 435 ? 27.282 -5.174 -14.526 1.00 79.44 435 LEU A N 1
ATOM 3356 C CA . LEU A 1 435 ? 26.728 -3.820 -14.667 1.00 79.44 435 LEU A CA 1
ATOM 3357 C C . LEU A 1 435 ? 26.159 -3.560 -16.070 1.00 79.44 435 LEU A C 1
ATOM 3359 O O . LEU A 1 435 ? 25.136 -2.902 -16.217 1.00 79.44 435 LEU A O 1
ATOM 3363 N N . MET A 1 436 ? 26.808 -4.080 -17.116 1.00 81.00 436 MET A N 1
ATOM 3364 C CA . MET A 1 436 ? 26.341 -3.899 -18.492 1.00 81.00 436 MET A CA 1
ATOM 3365 C C . MET A 1 436 ? 25.096 -4.738 -18.812 1.00 81.00 436 MET A C 1
ATOM 3367 O O . MET A 1 436 ? 24.265 -4.306 -19.608 1.00 81.00 436 MET A O 1
ATOM 3371 N N . VAL A 1 437 ? 24.953 -5.917 -18.197 1.00 81.75 437 VAL A N 1
ATOM 3372 C CA . VAL A 1 437 ? 23.729 -6.727 -18.282 1.00 81.75 437 VAL A CA 1
ATOM 3373 C C . VAL A 1 437 ? 22.581 -6.037 -17.548 1.00 81.75 437 VAL A C 1
ATOM 3375 O O . VAL A 1 437 ? 21.524 -5.880 -18.149 1.00 81.75 437 VAL A O 1
ATOM 3378 N N . GLU A 1 438 ? 22.808 -5.550 -16.325 1.00 78.00 438 GLU A N 1
ATOM 3379 C CA . GLU A 1 438 ? 21.811 -4.793 -15.549 1.00 78.00 438 GLU A CA 1
ATOM 3380 C C . GLU A 1 438 ? 21.332 -3.554 -16.323 1.00 78.00 438 GLU A C 1
ATOM 3382 O O . GLU A 1 438 ? 20.139 -3.397 -16.573 1.00 78.00 438 GLU A O 1
ATOM 3387 N N . LEU A 1 439 ? 22.263 -2.736 -16.832 1.00 83.00 439 LEU A N 1
ATOM 3388 C CA . LEU A 1 439 ? 21.925 -1.566 -17.648 1.00 83.00 439 LEU A CA 1
ATOM 3389 C C . LEU A 1 439 ? 21.136 -1.948 -18.910 1.00 83.00 439 LEU A C 1
ATOM 3391 O O . LEU A 1 439 ? 20.222 -1.232 -19.318 1.00 83.00 439 LEU A O 1
ATOM 3395 N N . ARG A 1 440 ? 21.476 -3.072 -19.552 1.00 86.88 440 ARG A N 1
ATOM 3396 C CA . ARG A 1 440 ? 20.738 -3.558 -20.721 1.00 86.88 440 ARG A CA 1
ATOM 3397 C C . ARG A 1 440 ? 19.311 -3.956 -20.355 1.00 86.88 440 ARG A C 1
ATOM 3399 O O . ARG A 1 440 ? 18.400 -3.617 -21.108 1.00 86.88 440 ARG A O 1
ATOM 3406 N N . GLU A 1 441 ? 19.117 -4.690 -19.265 1.00 76.44 441 GLU A N 1
ATOM 3407 C CA . GLU A 1 441 ? 17.785 -5.083 -18.794 1.00 76.44 441 GLU A CA 1
ATOM 3408 C C . GLU A 1 441 ? 16.933 -3.851 -18.477 1.00 76.44 441 GLU A C 1
ATOM 3410 O O . GLU A 1 441 ? 15.804 -3.754 -18.961 1.00 76.44 441 GLU A O 1
ATOM 3415 N N . ASP A 1 442 ? 17.503 -2.861 -17.789 1.00 78.31 442 ASP A N 1
ATOM 3416 C CA . ASP A 1 442 ? 16.832 -1.597 -17.480 1.00 78.31 442 ASP A CA 1
ATOM 3417 C C . ASP A 1 442 ? 16.412 -0.836 -18.744 1.00 78.31 442 ASP A C 1
ATOM 3419 O O . ASP A 1 442 ? 15.251 -0.435 -18.871 1.00 78.31 442 ASP A O 1
ATOM 3423 N N . ILE A 1 443 ? 17.319 -0.684 -19.718 1.00 84.69 443 ILE A N 1
ATOM 3424 C CA . ILE A 1 443 ? 17.021 -0.017 -20.996 1.00 84.69 443 ILE A CA 1
ATOM 3425 C C . ILE A 1 443 ? 15.913 -0.759 -21.746 1.00 84.69 443 ILE A C 1
ATOM 3427 O O . ILE A 1 443 ? 14.973 -0.136 -22.239 1.00 84.69 443 ILE A O 1
ATOM 3431 N N . LEU A 1 444 ? 15.997 -2.089 -21.840 1.00 82.94 444 LEU A N 1
ATOM 3432 C CA . LEU A 1 444 ? 14.992 -2.888 -22.542 1.00 82.94 444 LEU A CA 1
ATOM 3433 C C . LEU A 1 444 ? 13.619 -2.776 -21.874 1.00 82.94 444 LEU A C 1
ATOM 3435 O O . LEU A 1 444 ? 12.618 -2.623 -22.580 1.00 82.94 444 LEU A O 1
ATOM 3439 N N . ASN A 1 445 ? 13.561 -2.802 -20.543 1.00 73.56 445 ASN A N 1
ATOM 3440 C CA . ASN A 1 445 ? 12.323 -2.640 -19.786 1.00 73.56 445 ASN A CA 1
ATOM 3441 C C . ASN A 1 445 ? 11.712 -1.249 -19.997 1.00 73.56 445 ASN A C 1
ATOM 3443 O O . ASN A 1 445 ? 10.523 -1.143 -20.312 1.00 73.56 445 ASN A O 1
ATOM 3447 N N . GLN A 1 446 ? 12.519 -0.189 -19.904 1.00 76.56 446 GLN A N 1
ATOM 3448 C CA . GLN A 1 446 ? 12.058 1.187 -20.106 1.00 76.56 446 GLN A CA 1
ATOM 3449 C C . GLN A 1 446 ? 11.564 1.424 -21.538 1.00 76.56 446 GLN A C 1
ATOM 3451 O O . GLN A 1 446 ? 10.449 1.909 -21.725 1.00 76.56 446 GLN A O 1
ATOM 3456 N N . VAL A 1 447 ? 12.323 1.003 -22.555 1.00 87.38 447 VAL A N 1
ATOM 3457 C CA . VAL A 1 447 ? 11.920 1.128 -23.968 1.00 87.38 447 VAL A CA 1
ATOM 3458 C C . VAL A 1 447 ? 10.628 0.364 -24.245 1.00 87.38 447 VAL A C 1
ATOM 3460 O O . VAL A 1 447 ? 9.737 0.882 -24.915 1.00 87.38 447 VAL A O 1
ATOM 3463 N N . THR A 1 448 ? 10.495 -0.852 -23.709 1.00 76.44 448 THR A N 1
ATOM 3464 C CA . THR A 1 448 ? 9.283 -1.667 -23.878 1.00 76.44 448 THR A CA 1
ATOM 3465 C C . THR A 1 448 ? 8.072 -0.982 -23.263 1.00 76.44 448 THR A C 1
ATOM 3467 O O . THR A 1 448 ? 7.020 -0.898 -23.900 1.00 76.44 448 THR A O 1
ATOM 3470 N N . ARG A 1 449 ? 8.229 -0.443 -22.053 1.00 77.00 449 ARG A N 1
ATOM 3471 C CA . ARG A 1 449 ? 7.174 0.289 -21.361 1.00 77.00 449 ARG A CA 1
ATOM 3472 C C . ARG A 1 449 ? 6.729 1.519 -22.154 1.00 77.00 449 ARG A C 1
ATOM 3474 O O . ARG A 1 449 ? 5.551 1.606 -22.493 1.00 77.00 449 ARG A O 1
ATOM 3481 N N . ILE A 1 450 ? 7.662 2.399 -22.521 1.00 77.62 450 ILE A N 1
ATOM 3482 C CA . ILE A 1 450 ? 7.359 3.640 -23.254 1.00 77.62 450 ILE A CA 1
ATOM 3483 C C . ILE A 1 450 ? 6.716 3.322 -24.616 1.00 77.62 450 ILE A C 1
ATOM 3485 O O . ILE A 1 450 ? 5.744 3.960 -25.018 1.00 77.62 450 ILE A O 1
ATOM 3489 N N . TYR A 1 451 ? 7.199 2.292 -25.320 1.00 87.75 451 TYR A N 1
ATOM 3490 C CA . TYR A 1 451 ? 6.648 1.874 -26.613 1.00 87.75 451 TYR A CA 1
ATOM 3491 C C . TYR A 1 451 ? 5.171 1.471 -26.527 1.00 87.75 451 TYR A C 1
ATOM 3493 O O . TYR A 1 451 ? 4.357 1.885 -27.358 1.00 87.75 451 TYR A O 1
ATOM 3501 N N . PHE A 1 452 ? 4.806 0.667 -25.526 1.00 82.56 452 PHE A N 1
ATOM 3502 C CA . PHE A 1 452 ? 3.419 0.233 -25.360 1.00 82.56 452 PHE A CA 1
ATOM 3503 C C . PHE A 1 452 ? 2.524 1.312 -24.741 1.00 82.56 452 PHE A C 1
ATOM 3505 O O . PHE A 1 452 ? 1.341 1.364 -25.084 1.00 82.56 452 PHE A O 1
ATOM 3512 N N . GLU A 1 453 ? 3.068 2.204 -23.909 1.00 75.94 453 GLU A N 1
ATOM 3513 C CA . GLU A 1 453 ? 2.368 3.413 -23.455 1.00 75.94 453 GLU A CA 1
ATOM 3514 C C . GLU A 1 453 ? 2.012 4.313 -24.651 1.00 75.94 453 GLU A C 1
ATOM 3516 O O . GLU A 1 453 ? 0.842 4.657 -24.829 1.00 75.94 453 GLU A O 1
ATOM 3521 N N . ARG A 1 454 ? 2.966 4.571 -25.558 1.00 86.50 454 ARG A N 1
ATOM 3522 C CA . ARG A 1 454 ? 2.726 5.305 -26.813 1.00 86.50 454 ARG A CA 1
ATOM 3523 C C . ARG A 1 454 ? 1.646 4.645 -27.673 1.00 86.50 454 ARG A C 1
ATOM 3525 O O . ARG A 1 454 ? 0.721 5.326 -28.110 1.00 86.50 454 ARG A O 1
ATOM 3532 N N . ARG A 1 455 ? 1.715 3.323 -27.885 1.00 82.06 455 ARG A N 1
ATOM 3533 C CA . ARG A 1 455 ? 0.686 2.596 -28.657 1.00 82.06 455 ARG A CA 1
ATOM 3534 C C . ARG A 1 455 ? -0.699 2.734 -28.041 1.00 82.06 455 ARG A C 1
ATOM 3536 O O . ARG A 1 455 ? -1.673 2.910 -28.765 1.00 82.06 455 ARG A O 1
ATOM 3543 N N . ARG A 1 456 ? -0.807 2.664 -26.714 1.00 71.81 456 ARG A N 1
ATOM 3544 C CA . ARG A 1 456 ? -2.088 2.833 -26.022 1.00 71.81 456 ARG A CA 1
ATOM 3545 C C . ARG A 1 456 ? -2.657 4.239 -26.222 1.00 71.81 456 ARG A C 1
ATOM 3547 O O . ARG A 1 456 ? -3.844 4.351 -26.507 1.00 71.81 456 ARG A O 1
ATOM 3554 N N . LEU A 1 457 ? -1.828 5.280 -26.147 1.00 75.44 457 LEU A N 1
ATOM 3555 C CA . LEU A 1 457 ? -2.261 6.653 -26.430 1.00 75.44 457 LEU A CA 1
ATOM 3556 C C . LEU A 1 457 ? -2.734 6.816 -27.884 1.00 75.44 457 LEU A C 1
ATOM 3558 O O . LEU A 1 457 ? -3.725 7.495 -28.134 1.00 75.44 457 LEU A O 1
ATOM 3562 N N . GLN A 1 458 ? -2.096 6.139 -28.845 1.00 83.12 458 GLN A N 1
ATOM 3563 C CA . GLN A 1 458 ? -2.554 6.126 -30.243 1.00 83.12 458 GLN A CA 1
ATOM 3564 C C . GLN A 1 458 ? -3.938 5.475 -30.400 1.00 83.12 458 GLN A C 1
ATOM 3566 O O . GLN A 1 458 ? -4.758 5.955 -31.180 1.00 83.12 458 GLN A O 1
ATOM 3571 N N . TYR A 1 459 ? -4.234 4.419 -29.636 1.00 76.00 459 TYR A N 1
ATOM 3572 C CA . TYR A 1 459 ? -5.593 3.869 -29.558 1.00 76.00 459 TYR A CA 1
ATOM 3573 C C . TYR A 1 459 ? -6.579 4.848 -28.917 1.00 76.00 459 TYR A C 1
ATOM 3575 O O . TYR A 1 459 ? -7.711 4.987 -29.379 1.00 76.00 459 TYR A O 1
ATOM 3583 N N . GLU A 1 460 ? -6.160 5.530 -27.854 1.00 68.00 460 GLU A N 1
ATOM 3584 C CA . GLU A 1 460 ? -6.992 6.506 -27.158 1.00 68.00 460 GLU A CA 1
ATOM 3585 C C . GLU A 1 460 ? -7.363 7.690 -28.060 1.00 68.00 460 GLU A C 1
ATOM 3587 O O . GLU A 1 460 ? -8.521 8.106 -28.074 1.00 68.00 460 GLU A O 1
ATOM 3592 N N . LEU A 1 461 ? -6.426 8.164 -28.885 1.00 78.94 461 LEU A N 1
ATOM 3593 C CA . LEU A 1 461 ? -6.644 9.249 -29.842 1.00 78.94 461 LEU A CA 1
ATOM 3594 C C . LEU A 1 461 ? -7.799 8.953 -30.816 1.00 78.94 461 LEU A C 1
ATOM 3596 O O . LEU A 1 461 ? -8.555 9.855 -31.172 1.00 78.94 461 LEU A O 1
ATOM 3600 N N . VAL A 1 462 ? -7.974 7.686 -31.213 1.00 77.06 462 VAL A N 1
ATOM 3601 C CA . VAL A 1 462 ? -9.082 7.240 -32.083 1.00 77.06 462 VAL A CA 1
ATOM 3602 C C . VAL A 1 462 ? -10.423 7.211 -31.337 1.00 77.06 462 VAL A C 1
ATOM 3604 O O . VAL A 1 462 ? -11.476 7.391 -31.948 1.00 77.06 462 VAL A O 1
ATOM 3607 N N . ARG A 1 463 ? -10.406 7.003 -30.015 1.00 68.00 463 ARG A N 1
ATOM 3608 C CA . ARG A 1 463 ? -11.603 6.921 -29.159 1.00 68.00 463 ARG A CA 1
ATOM 3609 C C . ARG A 1 463 ? -12.146 8.296 -28.765 1.00 68.00 463 ARG A C 1
ATOM 3611 O O . ARG A 1 463 ? -13.346 8.437 -28.534 1.00 68.00 463 ARG A O 1
ATOM 3618 N N . VAL A 1 464 ? -11.276 9.291 -28.628 1.00 67.38 464 VAL A N 1
ATOM 3619 C CA . VAL A 1 464 ? -11.647 10.631 -28.167 1.00 67.38 464 VAL A CA 1
ATOM 3620 C C . VAL A 1 464 ? -12.352 11.399 -29.289 1.00 67.38 464 VAL A C 1
ATOM 3622 O O . VAL A 1 464 ? -11.830 11.533 -30.391 1.00 67.38 464 VAL A O 1
ATOM 3625 N N . SER A 1 465 ? -13.543 11.937 -29.013 1.00 66.44 465 SER A N 1
ATOM 3626 C CA . SER A 1 465 ? -14.284 12.804 -29.942 1.00 66.44 465 SER A CA 1
ATOM 3627 C C . SER A 1 465 ? -14.015 14.297 -29.727 1.00 66.44 465 SER A C 1
ATOM 3629 O O . SER A 1 465 ? -14.146 15.066 -30.675 1.00 66.44 465 SER A O 1
ATOM 3631 N N . ASP A 1 466 ? -13.623 14.692 -28.513 1.00 75.00 466 ASP A N 1
ATOM 3632 C CA . ASP A 1 466 ? -13.362 16.080 -28.115 1.00 75.00 466 ASP A CA 1
ATOM 3633 C C . ASP A 1 466 ? -12.022 16.608 -28.670 1.00 75.00 466 ASP A C 1
ATOM 3635 O O . ASP A 1 466 ? -11.008 15.910 -28.639 1.00 75.00 466 ASP A O 1
ATOM 3639 N N . GLU A 1 467 ? -12.005 17.838 -29.189 1.00 72.62 467 GLU A N 1
ATOM 3640 C CA . GLU A 1 467 ? -10.831 18.431 -29.850 1.00 72.62 467 GLU A CA 1
ATOM 3641 C C . GLU A 1 467 ? -9.712 18.777 -28.864 1.00 72.62 467 GLU A C 1
ATOM 3643 O O . GLU A 1 467 ? -8.538 18.567 -29.173 1.00 72.62 467 GLU A O 1
ATOM 3648 N N . LEU A 1 468 ? -10.058 19.251 -27.664 1.00 63.91 468 LEU A N 1
ATOM 3649 C CA . LEU A 1 468 ? -9.064 19.620 -26.654 1.00 63.91 468 LEU A CA 1
ATOM 3650 C C . LEU A 1 468 ? -8.329 18.379 -26.124 1.00 63.91 468 LEU A C 1
ATOM 3652 O O . LEU A 1 468 ? -7.110 18.364 -25.996 1.00 63.91 468 LEU A O 1
ATOM 3656 N N . GLN A 1 469 ? -9.073 17.299 -25.889 1.00 62.31 469 GLN A N 1
ATOM 3657 C CA . GLN A 1 469 ? -8.514 16.026 -25.437 1.00 62.31 469 GLN A CA 1
ATOM 3658 C C . GLN A 1 469 ? -7.657 15.359 -26.516 1.00 62.31 469 GLN A C 1
ATOM 3660 O O . GLN A 1 469 ? -6.618 14.788 -26.199 1.00 62.31 469 GLN A O 1
ATOM 3665 N N . LYS A 1 470 ? -8.042 15.462 -27.797 1.00 72.44 470 LYS A N 1
ATOM 3666 C CA . LYS A 1 470 ? -7.186 15.002 -28.901 1.00 72.44 470 LYS A CA 1
ATOM 3667 C C . LYS A 1 470 ? -5.840 15.711 -28.895 1.00 72.44 470 LYS A C 1
ATOM 3669 O O . LYS A 1 470 ? -4.825 15.058 -29.106 1.00 72.44 470 LYS A O 1
ATOM 3674 N N . PHE A 1 471 ? -5.838 17.018 -28.642 1.00 73.38 471 PHE A N 1
ATOM 3675 C CA . PHE A 1 471 ? -4.611 17.801 -28.566 1.00 73.38 471 PHE A CA 1
ATOM 3676 C C . PHE A 1 471 ? -3.708 17.346 -27.409 1.00 73.38 471 PHE A C 1
ATOM 3678 O O . PHE A 1 471 ? -2.525 17.093 -27.626 1.00 73.38 471 PHE A O 1
ATOM 3685 N N . ASP A 1 472 ? -4.260 17.151 -26.209 1.00 70.50 472 ASP A N 1
ATOM 3686 C CA . ASP A 1 472 ? -3.485 16.675 -25.053 1.00 70.50 472 ASP A CA 1
ATOM 3687 C C . ASP A 1 472 ? -2.943 15.249 -25.251 1.00 70.50 472 ASP A C 1
ATOM 3689 O O . ASP A 1 472 ? -1.795 14.955 -24.900 1.00 70.50 472 ASP A O 1
ATOM 3693 N N . THR A 1 473 ? -3.744 14.344 -25.825 1.00 72.19 473 THR A N 1
ATOM 3694 C CA . THR A 1 473 ? -3.298 12.982 -26.155 1.00 72.19 473 THR A CA 1
ATOM 3695 C C . THR A 1 473 ? -2.208 13.003 -27.228 1.00 72.19 473 THR A C 1
ATOM 3697 O O . THR A 1 473 ? -1.233 12.261 -27.107 1.00 72.19 473 THR A O 1
ATOM 3700 N N . ASP A 1 474 ? -2.321 13.868 -28.241 1.00 85.06 474 ASP A N 1
ATOM 3701 C CA . ASP A 1 474 ? -1.291 14.035 -29.272 1.00 85.06 474 ASP A CA 1
ATOM 3702 C C . ASP A 1 474 ? 0.030 14.547 -28.679 1.00 85.06 474 ASP A C 1
ATOM 3704 O O . ASP A 1 474 ? 1.087 13.971 -28.940 1.00 85.06 474 ASP A O 1
ATOM 3708 N N . LEU A 1 475 ? -0.019 15.539 -27.781 1.00 80.06 475 LEU A N 1
ATOM 3709 C CA . LEU A 1 475 ? 1.167 16.021 -27.065 1.00 80.06 475 LEU A CA 1
ATOM 3710 C C . LEU A 1 475 ? 1.856 14.914 -26.259 1.00 80.06 475 LEU A C 1
ATOM 3712 O O . LEU A 1 475 ? 3.081 14.795 -26.303 1.00 80.06 475 LEU A O 1
ATOM 3716 N N . LYS A 1 476 ? 1.093 14.057 -25.573 1.00 76.38 476 LYS A N 1
ATOM 3717 C CA . LYS A 1 476 ? 1.662 12.905 -24.854 1.00 76.38 476 LYS A CA 1
ATOM 3718 C C . LYS A 1 476 ? 2.286 11.880 -25.801 1.00 76.38 476 LYS A C 1
ATOM 3720 O O . LYS A 1 476 ? 3.325 11.305 -25.485 1.00 76.38 476 LYS A O 1
ATOM 3725 N N . ILE A 1 477 ? 1.700 11.647 -26.977 1.00 86.50 477 ILE A N 1
ATOM 3726 C CA . ILE A 1 477 ? 2.312 10.779 -27.998 1.00 86.50 477 ILE A CA 1
ATOM 3727 C C . ILE A 1 477 ? 3.651 11.369 -28.456 1.00 86.50 477 ILE A C 1
ATOM 3729 O O . ILE A 1 477 ? 4.627 10.625 -28.597 1.00 86.50 477 ILE A O 1
ATOM 3733 N N . GLN A 1 478 ? 3.723 12.687 -28.657 1.00 87.81 478 GLN A N 1
ATOM 3734 C CA . GLN A 1 478 ? 4.966 13.376 -29.010 1.00 87.81 478 GLN A CA 1
ATOM 3735 C C . GLN A 1 478 ? 6.013 13.267 -27.892 1.00 87.81 478 GLN A C 1
ATOM 3737 O O . GLN A 1 478 ? 7.169 12.955 -28.175 1.00 87.81 478 GLN A O 1
ATOM 3742 N N . GLU A 1 479 ? 5.612 13.421 -26.629 1.00 83.56 479 GLU A N 1
ATOM 3743 C CA . GLU A 1 479 ? 6.485 13.232 -25.464 1.00 83.56 479 GLU A CA 1
ATOM 3744 C C . GLU A 1 479 ? 7.064 11.810 -25.410 1.00 83.56 479 GLU A C 1
ATOM 3746 O O . GLU A 1 479 ? 8.282 11.635 -25.354 1.00 83.56 479 GLU A O 1
ATOM 3751 N N . MET A 1 480 ? 6.216 10.781 -25.517 1.00 86.88 480 MET A N 1
ATOM 3752 C CA . MET A 1 480 ? 6.671 9.385 -25.527 1.00 86.88 480 MET A CA 1
ATOM 3753 C C . MET A 1 480 ? 7.588 9.089 -26.720 1.00 86.88 480 MET A C 1
ATOM 3755 O O . MET A 1 480 ? 8.536 8.312 -26.607 1.00 86.88 480 MET A O 1
ATOM 3759 N N . THR A 1 481 ? 7.332 9.720 -27.868 1.00 90.56 481 THR A N 1
ATOM 3760 C CA . THR A 1 481 ? 8.194 9.612 -29.053 1.00 90.56 481 THR A CA 1
ATOM 3761 C C . THR A 1 481 ? 9.573 10.220 -28.784 1.00 90.56 481 THR A C 1
ATOM 3763 O O . THR A 1 481 ? 10.583 9.582 -29.078 1.00 90.56 481 THR A O 1
ATOM 3766 N N . ALA A 1 482 ? 9.633 11.390 -28.143 1.00 90.69 482 ALA A N 1
ATOM 3767 C CA . ALA A 1 482 ? 10.888 12.028 -27.752 1.00 90.69 482 ALA A CA 1
ATOM 3768 C C . ALA A 1 482 ? 11.674 11.190 -26.727 1.00 90.69 482 ALA A C 1
ATOM 3770 O O . ALA A 1 482 ? 12.896 11.078 -26.831 1.00 90.69 482 ALA A O 1
ATOM 3771 N N . LEU A 1 483 ? 10.989 10.545 -25.776 1.00 88.88 483 LEU A N 1
ATOM 3772 C CA . LEU A 1 483 ? 11.623 9.630 -24.823 1.00 88.88 483 LEU A CA 1
ATOM 3773 C C . LEU A 1 483 ? 12.220 8.399 -25.523 1.00 88.88 483 LEU A C 1
ATOM 3775 O O . LEU A 1 483 ? 13.370 8.045 -25.260 1.00 88.88 483 LEU A O 1
ATOM 3779 N N . LEU A 1 484 ? 11.491 7.775 -26.457 1.00 91.81 484 LEU A N 1
ATOM 3780 C CA . LEU A 1 484 ? 12.019 6.664 -27.266 1.00 91.81 484 LEU A CA 1
ATOM 3781 C C . LEU A 1 484 ? 13.218 7.089 -28.118 1.00 91.81 484 LEU A C 1
ATOM 3783 O O . LEU A 1 484 ? 14.186 6.336 -28.247 1.00 91.81 484 LEU A O 1
ATOM 3787 N N . ASP A 1 485 ? 13.191 8.294 -28.680 1.00 91.25 485 ASP A N 1
ATOM 3788 C CA . ASP A 1 485 ? 14.338 8.851 -29.393 1.00 91.25 485 ASP A CA 1
ATOM 3789 C C . ASP A 1 485 ? 15.530 9.103 -28.468 1.00 91.25 485 ASP A C 1
ATOM 3791 O O . ASP A 1 485 ? 16.664 8.866 -28.881 1.00 91.25 485 ASP A O 1
ATOM 3795 N N . GLY A 1 486 ? 15.295 9.485 -27.210 1.00 90.31 486 GLY A N 1
ATOM 3796 C CA . GLY A 1 486 ? 16.333 9.587 -26.183 1.00 90.31 486 GLY A CA 1
ATOM 3797 C C . GLY A 1 486 ? 17.068 8.263 -25.944 1.00 90.31 486 GLY A C 1
ATOM 3798 O O . GLY A 1 486 ? 18.291 8.256 -25.802 1.00 90.31 486 GLY A O 1
ATOM 3799 N N . PHE A 1 487 ? 16.349 7.136 -25.987 1.00 90.06 487 PHE A N 1
ATOM 3800 C CA . PHE A 1 487 ? 16.937 5.795 -25.856 1.00 90.06 487 PHE A CA 1
ATOM 3801 C C . PHE A 1 487 ? 17.512 5.225 -27.157 1.00 90.06 487 PHE A C 1
ATOM 3803 O O . PHE A 1 487 ? 18.317 4.300 -27.104 1.00 90.06 487 PHE A O 1
ATOM 3810 N N . THR A 1 488 ? 17.112 5.735 -28.323 1.00 91.62 488 THR A N 1
ATOM 3811 C CA . THR A 1 488 ? 17.513 5.188 -29.636 1.00 91.62 488 THR A CA 1
ATOM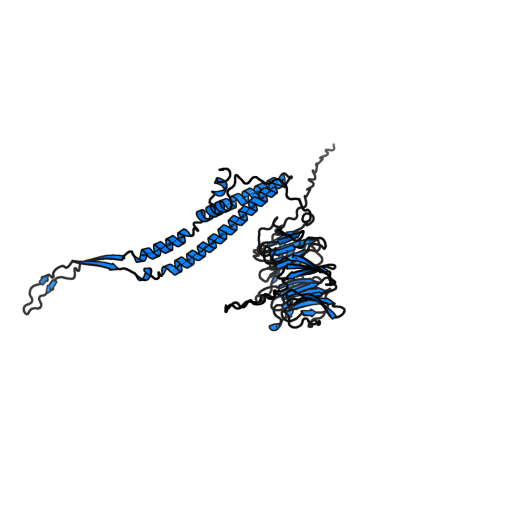 3812 C C . THR A 1 488 ? 18.413 6.120 -30.453 1.00 91.62 488 THR A C 1
ATOM 3814 O O . THR A 1 488 ? 18.822 5.765 -31.563 1.00 91.62 488 THR A O 1
ATOM 3817 N N . GLY A 1 489 ? 18.733 7.306 -29.932 1.00 88.62 489 GLY A N 1
ATOM 3818 C CA . GLY A 1 489 ? 19.518 8.332 -30.619 1.00 88.62 489 GLY A CA 1
ATOM 3819 C C . GLY A 1 489 ? 18.790 8.954 -31.815 1.00 88.62 489 GLY A C 1
ATOM 3820 O O . GLY A 1 489 ? 19.416 9.201 -32.844 1.00 88.62 489 GLY A O 1
ATOM 3821 N N . GLY A 1 490 ? 17.466 9.130 -31.732 1.00 88.81 490 GLY A N 1
ATOM 3822 C CA . GLY A 1 490 ? 16.643 9.704 -32.811 1.00 88.81 490 GLY A CA 1
ATOM 3823 C C . GLY A 1 490 ? 16.329 8.752 -33.974 1.00 88.81 490 GLY A C 1
ATOM 3824 O O . GLY A 1 490 ? 15.719 9.145 -34.972 1.00 88.81 490 GLY A O 1
ATOM 3825 N N . LYS A 1 491 ? 16.773 7.491 -33.893 1.00 88.88 491 LYS A N 1
ATOM 3826 C CA . LYS A 1 491 ? 16.568 6.500 -34.961 1.00 88.88 491 LYS A CA 1
ATOM 3827 C C . LYS A 1 491 ? 15.136 5.973 -35.008 1.00 88.88 491 LYS A C 1
ATOM 3829 O O . LYS A 1 491 ? 14.718 5.524 -36.074 1.00 88.88 491 LYS A O 1
ATOM 3834 N N . PHE A 1 492 ? 14.408 6.018 -33.891 1.00 90.75 492 PHE A N 1
ATOM 3835 C CA . PHE A 1 492 ? 13.016 5.588 -33.835 1.00 90.75 492 PHE A CA 1
ATOM 3836 C C . PHE A 1 492 ? 12.138 6.484 -34.712 1.00 90.75 492 PHE A C 1
ATOM 3838 O O . PHE A 1 492 ? 11.545 5.981 -35.666 1.00 90.75 492 PHE A O 1
ATOM 3845 N N . SER A 1 493 ? 12.151 7.802 -34.496 1.00 88.88 493 SER A N 1
ATOM 3846 C CA . SER A 1 493 ? 11.405 8.742 -35.346 1.00 88.88 493 SER A CA 1
ATOM 3847 C C . SER A 1 493 ? 11.855 8.708 -36.804 1.00 88.88 493 SER A C 1
ATOM 3849 O O . SER A 1 493 ? 11.030 8.786 -37.710 1.00 88.88 493 SER A O 1
ATOM 3851 N N . ALA A 1 494 ? 13.150 8.505 -37.062 1.00 86.69 494 ALA A N 1
ATOM 3852 C CA . ALA A 1 494 ? 13.675 8.379 -38.423 1.00 86.69 494 ALA A CA 1
ATOM 3853 C C . ALA A 1 494 ? 13.244 7.092 -39.157 1.00 86.69 494 ALA A C 1
ATOM 3855 O O . ALA A 1 494 ? 13.474 6.989 -40.370 1.00 86.69 494 ALA A O 1
ATOM 3856 N N . ALA A 1 495 ? 12.703 6.102 -38.441 1.00 84.81 495 ALA A N 1
ATOM 3857 C CA . ALA A 1 495 ? 12.190 4.848 -38.988 1.00 84.81 495 ALA A CA 1
ATOM 3858 C C . ALA A 1 495 ? 10.670 4.874 -39.221 1.00 84.81 495 ALA A C 1
ATOM 3860 O O . ALA A 1 495 ? 10.166 4.051 -39.986 1.00 84.81 495 ALA A O 1
ATOM 3861 N N . ILE A 1 496 ? 9.951 5.819 -38.608 1.00 83.75 496 ILE A N 1
ATOM 3862 C CA . ILE A 1 496 ? 8.520 6.031 -38.845 1.00 83.75 496 ILE A CA 1
ATOM 3863 C C . ILE A 1 496 ? 8.328 6.507 -40.295 1.00 83.75 496 ILE A C 1
ATOM 3865 O O . ILE A 1 496 ? 8.955 7.471 -40.731 1.00 83.75 496 ILE A O 1
ATOM 3869 N N . GLY A 1 497 ? 7.484 5.811 -41.066 1.00 64.94 497 GLY A N 1
ATOM 3870 C CA . GLY A 1 497 ? 7.140 6.193 -42.446 1.00 64.94 497 GLY A CA 1
ATOM 3871 C C . GLY A 1 497 ? 8.150 5.794 -43.533 1.00 64.94 497 GLY A C 1
ATOM 3872 O O . GLY A 1 497 ? 8.026 6.248 -44.667 1.00 64.94 497 GLY A O 1
ATOM 3873 N N . LYS A 1 498 ? 9.146 4.950 -43.222 1.00 57.84 498 LYS A N 1
ATOM 3874 C CA . LYS A 1 498 ? 10.116 4.410 -44.203 1.00 57.84 498 LYS A CA 1
ATOM 3875 C C . LYS A 1 498 ? 9.753 3.036 -44.789 1.00 57.84 498 LYS A C 1
ATOM 3877 O O . LYS A 1 498 ? 10.599 2.441 -45.459 1.00 57.84 498 LYS A O 1
ATOM 3882 N N . LYS A 1 499 ? 8.550 2.519 -44.532 1.00 47.25 499 LYS A N 1
ATOM 3883 C CA . LYS A 1 499 ? 8.073 1.237 -45.072 1.00 47.25 499 LYS A CA 1
ATOM 3884 C C . LYS A 1 499 ? 7.027 1.419 -46.152 1.00 47.25 499 LYS A C 1
ATOM 3886 O O . LYS A 1 499 ? 6.135 2.267 -45.944 1.00 47.25 499 LYS A O 1
#